Protein AF-A0A8T5KZD8-F1 (afdb_monomer_lite)

Secondary structure (DSSP, 8-state):
-----PPPHHHHHHHHHHHHHHHH-TT--HHHHHHHTT--HHHHHHHHHHHHHHHHHHHHHHHHSSS-PPPHHHHHHHHHHHHTT--HHHHHHHTTS-HHHHHHHHHHHTTHHHHHHHHHHHHHHHHHHH-SS-HHHHHHHHHHHHHS---HHHHHHHTTS-HHHHHHHHHHHHHHHHHHHHHHHHHHT---HHHHHHHHHHHHHS---HHHHHHHHT--HHHHHHHHHHHHHHHHHHHHHHTT-STTHHHHHHHHHHHHHHHHHHTT---EE-TTS--BTT-S---SEEETTEEEEEESSPBPSS-BTTB--HHHHHHHHTTPBBTTS-B--EEEEEESS-B-HHHHHHHHHTTEEEE-HHHHHHHHHHTT-HHHHHHHHT-

Structure (mmCIF, N/CA/C/O backbone):
data_AF-A0A8T5KZD8-F1
#
_entry.id   AF-A0A8T5KZD8-F1
#
loop_
_atom_site.group_PDB
_atom_site.id
_atom_site.type_symbol
_atom_site.label_atom_id
_atom_site.label_alt_id
_atom_site.label_comp_id
_atom_site.label_asym_id
_atom_site.label_entity_id
_atom_site.label_seq_id
_atom_site.pdbx_PDB_ins_code
_atom_site.Cartn_x
_atom_site.Cartn_y
_atom_site.Cartn_z
_atom_site.occupancy
_atom_site.B_iso_or_equiv
_atom_site.auth_seq_id
_atom_site.auth_comp_id
_atom_site.auth_asym_id
_atom_site.auth_atom_id
_atom_site.pdbx_PDB_model_num
ATOM 1 N N . MET A 1 1 ? 15.434 33.427 -46.237 1.00 36.12 1 MET A N 1
ATOM 2 C CA . MET A 1 1 ? 16.753 32.870 -46.612 1.00 36.12 1 MET A CA 1
ATOM 3 C C . MET A 1 1 ? 17.610 32.789 -45.355 1.00 36.12 1 MET A C 1
ATOM 5 O O . MET A 1 1 ? 17.972 33.826 -44.823 1.00 36.12 1 MET A O 1
ATOM 9 N N . SER A 1 2 ? 17.847 31.596 -44.799 1.00 35.78 2 SER A N 1
ATOM 10 C CA . SER A 1 2 ? 18.660 31.455 -43.579 1.00 35.78 2 SER A CA 1
ATOM 11 C C . SER A 1 2 ? 20.148 31.521 -43.917 1.00 35.78 2 SER A C 1
ATOM 13 O O . SER A 1 2 ? 20.647 30.654 -44.637 1.00 35.78 2 SER A O 1
ATOM 15 N N . ASN A 1 3 ? 20.844 32.517 -43.364 1.00 39.44 3 ASN A N 1
ATOM 16 C CA . ASN A 1 3 ? 22.303 32.617 -43.363 1.00 39.44 3 ASN A CA 1
ATOM 17 C C . ASN A 1 3 ? 22.905 31.317 -42.815 1.00 39.44 3 ASN A C 1
ATOM 19 O O . ASN A 1 3 ? 22.836 31.040 -41.616 1.00 39.44 3 ASN A O 1
ATOM 23 N N . LYS A 1 4 ? 23.479 30.488 -43.694 1.00 48.91 4 LYS A N 1
ATOM 24 C CA . LYS A 1 4 ? 24.321 29.372 -43.260 1.00 48.91 4 LYS A CA 1
ATOM 25 C C . LYS A 1 4 ? 25.581 29.987 -42.644 1.00 48.91 4 LYS A C 1
ATOM 27 O O . LYS A 1 4 ? 26.215 30.795 -43.320 1.00 48.91 4 LYS A O 1
ATOM 32 N N . PRO A 1 5 ? 25.963 29.631 -41.408 1.00 54.22 5 PRO A N 1
ATOM 33 C CA . PRO A 1 5 ? 27.208 30.119 -40.835 1.00 54.22 5 PRO A CA 1
ATOM 34 C C . PRO A 1 5 ? 28.367 29.619 -41.703 1.00 54.22 5 PRO A C 1
ATOM 36 O O . PRO A 1 5 ? 28.624 28.414 -41.786 1.00 54.22 5 PRO A O 1
ATOM 39 N N . HIS A 1 6 ? 29.024 30.543 -42.402 1.00 73.25 6 HIS A N 1
ATOM 40 C CA . HIS A 1 6 ? 30.267 30.269 -43.105 1.00 73.25 6 HIS A CA 1
ATOM 41 C C . HIS A 1 6 ? 31.380 30.176 -42.062 1.00 73.25 6 HIS A C 1
ATOM 43 O O . HIS A 1 6 ? 31.619 31.123 -41.318 1.00 73.25 6 HIS A O 1
ATOM 49 N N . LEU A 1 7 ? 32.026 29.012 -41.981 1.00 79.69 7 LEU A N 1
ATOM 50 C CA . LEU A 1 7 ? 33.227 28.856 -41.168 1.00 79.69 7 LEU A CA 1
ATOM 51 C C . LEU A 1 7 ? 34.368 29.662 -41.791 1.00 79.69 7 LEU A C 1
ATOM 53 O O . LEU A 1 7 ? 34.512 29.687 -43.015 1.00 79.69 7 LEU A O 1
ATOM 57 N N . THR A 1 8 ? 35.192 30.280 -40.950 1.00 85.56 8 THR A N 1
ATOM 58 C CA . THR A 1 8 ? 36.427 30.933 -41.394 1.00 85.56 8 THR A CA 1
ATOM 59 C C . THR A 1 8 ? 37.439 29.891 -41.872 1.00 85.56 8 THR A C 1
ATOM 61 O O . THR A 1 8 ? 37.389 28.723 -41.477 1.00 85.56 8 THR A O 1
ATOM 64 N N . GLN A 1 9 ? 38.408 30.304 -42.693 1.00 83.62 9 GLN A N 1
ATOM 65 C CA . GLN A 1 9 ? 39.457 29.400 -43.176 1.00 83.62 9 GLN A CA 1
ATOM 66 C C . GLN A 1 9 ? 40.239 28.746 -42.020 1.00 83.62 9 GLN A C 1
ATOM 68 O O . GLN A 1 9 ? 40.530 27.552 -42.069 1.00 83.62 9 GLN A O 1
ATOM 73 N N . ASN A 1 10 ? 40.479 29.485 -40.932 1.00 85.38 10 ASN A N 1
ATOM 74 C CA . ASN A 1 10 ? 41.092 28.946 -39.715 1.00 85.38 10 ASN A CA 1
ATOM 75 C C . ASN A 1 10 ? 40.233 27.864 -39.048 1.00 85.38 10 ASN A C 1
ATOM 77 O O . ASN A 1 10 ? 40.762 26.857 -38.585 1.00 85.38 10 ASN A O 1
ATOM 81 N N . GLN A 1 11 ? 38.909 28.029 -39.019 1.00 85.75 11 GLN A N 1
ATOM 82 C CA . GLN A 1 11 ? 38.009 27.001 -38.491 1.00 85.75 11 GLN A CA 1
ATOM 83 C C . GLN A 1 11 ? 37.991 25.752 -39.379 1.00 85.75 11 GLN A C 1
ATOM 85 O O . GLN A 1 11 ? 37.952 24.642 -38.859 1.00 85.75 11 GLN A O 1
ATOM 90 N N . ILE A 1 12 ? 38.066 25.911 -40.704 1.00 86.25 12 ILE A N 1
ATOM 91 C CA . ILE A 1 12 ? 38.149 24.783 -41.643 1.00 86.2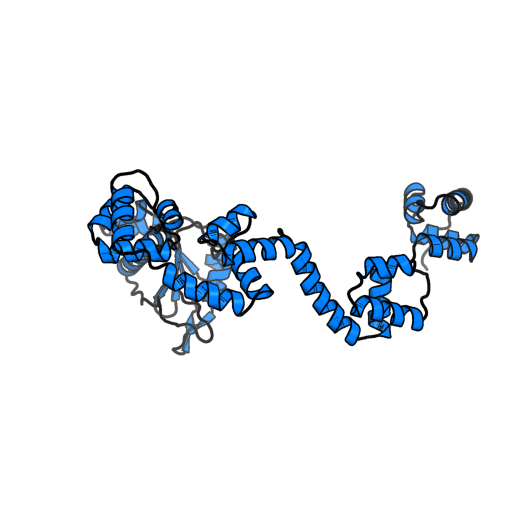5 12 ILE A CA 1
ATOM 92 C C . ILE A 1 12 ? 39.463 24.012 -41.457 1.00 86.25 12 ILE A C 1
ATOM 94 O O . ILE A 1 12 ? 39.442 22.782 -41.453 1.00 86.25 12 ILE A O 1
ATOM 98 N N . ASN A 1 13 ? 40.587 24.706 -41.264 1.00 88.19 13 ASN A N 1
ATOM 99 C CA . ASN A 1 13 ? 41.879 24.064 -41.008 1.00 88.19 13 ASN A CA 1
ATOM 100 C C . ASN A 1 13 ? 41.859 23.274 -39.691 1.00 88.19 13 ASN A C 1
ATOM 102 O O . ASN A 1 13 ? 42.205 22.095 -39.694 1.00 88.19 13 ASN A O 1
ATOM 106 N N . LYS A 1 14 ? 41.307 23.854 -38.617 1.00 88.56 14 LYS A N 1
ATOM 107 C CA . LYS A 1 14 ? 41.099 23.136 -37.349 1.00 88.56 14 LYS A CA 1
ATOM 108 C C . LYS A 1 14 ? 40.202 21.907 -37.505 1.00 88.56 14 LYS A C 1
ATOM 110 O O . LYS A 1 14 ? 40.504 20.862 -36.951 1.00 88.56 14 LYS A O 1
ATOM 115 N N . ILE A 1 15 ? 39.133 21.983 -38.306 1.00 88.75 15 ILE A N 1
ATOM 116 C CA . ILE A 1 15 ? 38.286 20.813 -38.603 1.00 88.75 15 ILE A CA 1
ATOM 117 C C . ILE A 1 15 ? 39.099 19.704 -39.281 1.00 88.75 15 ILE A C 1
ATOM 119 O O . ILE A 1 15 ? 38.877 18.528 -38.996 1.00 88.75 15 ILE A O 1
ATOM 123 N N . LYS A 1 16 ? 40.028 20.047 -40.181 1.00 91.50 16 LYS A N 1
ATOM 124 C CA . LYS A 1 16 ? 40.877 19.044 -40.835 1.00 91.50 16 LYS A CA 1
ATOM 125 C C . LYS A 1 16 ? 41.832 18.376 -39.847 1.00 91.50 16 LYS A C 1
ATOM 127 O O . LYS A 1 16 ? 41.942 17.155 -39.866 1.00 91.50 16 LYS A O 1
ATOM 132 N N . GLU A 1 17 ? 42.456 19.153 -38.967 1.00 91.62 17 GLU A N 1
ATOM 133 C CA . GLU A 1 17 ? 43.336 18.645 -37.905 1.00 91.62 17 GLU A CA 1
ATOM 134 C C . GLU A 1 17 ? 42.573 17.735 -36.934 1.00 91.62 17 GLU A C 1
ATOM 136 O O . GLU A 1 17 ? 42.966 16.590 -36.713 1.00 91.62 17 GLU A O 1
ATOM 141 N N . SER A 1 18 ? 41.407 18.176 -36.453 1.00 90.38 18 SER A N 1
ATOM 142 C CA . SER A 1 18 ? 40.562 17.370 -35.568 1.00 90.38 18 SER A CA 1
ATOM 143 C C . SER A 1 18 ? 40.040 16.094 -36.235 1.00 90.38 18 SER A C 1
ATOM 145 O O . SER A 1 18 ? 39.731 15.127 -35.541 1.00 90.38 18 SER A O 1
ATOM 147 N N . PHE A 1 19 ? 39.926 16.045 -37.569 1.00 91.44 19 PHE A N 1
ATOM 148 C CA . PHE A 1 19 ? 39.575 14.806 -38.266 1.00 91.44 19 PHE A CA 1
ATOM 149 C C . PHE A 1 19 ? 40.709 13.773 -38.236 1.00 91.44 19 PHE A C 1
ATOM 151 O O . PHE A 1 19 ? 40.425 12.581 -38.132 1.00 91.44 19 PHE A O 1
ATOM 158 N N . LEU A 1 20 ? 41.974 14.200 -38.294 1.00 89.38 20 LEU A N 1
ATOM 159 C CA . LEU A 1 20 ? 43.119 13.290 -38.164 1.00 89.38 20 LEU A CA 1
ATOM 160 C C . LEU A 1 20 ? 43.145 12.665 -36.766 1.00 89.38 20 LEU A C 1
ATOM 162 O O . LEU A 1 20 ? 43.197 11.446 -36.627 1.00 89.38 20 LEU A O 1
ATOM 166 N N . GLU A 1 21 ? 42.946 13.480 -35.733 1.00 87.25 21 GLU A N 1
ATOM 167 C CA . GLU A 1 21 ? 42.830 12.979 -34.363 1.00 87.25 21 GLU A CA 1
ATOM 168 C C . GLU A 1 21 ? 41.602 12.069 -34.189 1.00 87.25 21 GLU A C 1
ATOM 170 O O . GLU A 1 21 ? 41.676 10.983 -33.606 1.00 87.25 21 GLU A O 1
ATOM 175 N N . TYR A 1 22 ? 40.463 12.454 -34.775 1.00 86.12 22 TYR A N 1
ATOM 176 C CA . TYR A 1 22 ? 39.271 11.614 -34.834 1.00 86.12 22 TYR A CA 1
ATOM 177 C C . TYR A 1 22 ? 39.526 10.291 -35.554 1.00 86.12 22 TYR A C 1
ATOM 179 O O . TYR A 1 22 ? 38.903 9.290 -35.217 1.00 86.12 22 TYR A O 1
ATOM 187 N N . LYS A 1 23 ? 40.382 10.242 -36.567 1.00 87.12 23 LYS A N 1
ATOM 188 C CA . LYS A 1 23 ? 40.661 9.014 -37.312 1.00 87.12 23 LYS A CA 1
ATOM 189 C C . LYS A 1 23 ? 41.457 8.023 -36.463 1.00 87.12 23 LYS A C 1
ATOM 191 O O . LYS A 1 23 ? 41.090 6.845 -36.428 1.00 87.12 23 LYS A O 1
ATOM 196 N N . ASP A 1 24 ? 42.439 8.511 -35.713 1.00 82.44 24 ASP A N 1
ATOM 197 C CA . ASP A 1 24 ? 43.404 7.666 -35.003 1.00 82.44 24 ASP A CA 1
ATOM 198 C C . ASP A 1 24 ? 42.987 7.342 -33.557 1.00 82.44 24 ASP A C 1
ATOM 200 O O . ASP A 1 24 ? 43.280 6.264 -33.035 1.00 82.44 24 ASP A O 1
ATOM 204 N N . ASN A 1 25 ? 42.203 8.208 -32.909 1.00 81.06 25 ASN A N 1
ATOM 205 C CA . ASN A 1 25 ? 41.774 8.005 -31.526 1.00 81.06 25 ASN A CA 1
ATOM 206 C C . ASN A 1 25 ? 40.413 7.305 -31.442 1.00 81.06 25 ASN A C 1
ATOM 208 O O . ASN A 1 25 ? 39.376 7.953 -31.533 1.00 81.06 25 ASN A O 1
ATOM 212 N N . THR A 1 26 ? 40.371 5.993 -31.192 1.00 67.88 26 THR A N 1
ATOM 213 C CA . THR A 1 26 ? 39.118 5.199 -31.138 1.00 67.88 26 THR A CA 1
ATOM 214 C C . THR A 1 26 ? 38.031 5.715 -30.185 1.00 67.88 26 THR A C 1
ATOM 216 O O . THR A 1 26 ? 36.856 5.428 -30.423 1.00 67.88 26 THR A O 1
ATOM 219 N N . LYS A 1 27 ? 38.387 6.485 -29.149 1.00 73.19 27 LYS A N 1
ATOM 220 C CA . LYS A 1 27 ? 37.445 7.015 -28.152 1.00 73.19 27 LYS A CA 1
ATOM 221 C C . LYS A 1 27 ? 36.907 8.398 -28.507 1.00 73.19 27 LYS A C 1
ATOM 223 O O . LYS A 1 27 ? 35.798 8.712 -28.091 1.00 73.19 27 LYS A O 1
ATOM 228 N N . LEU A 1 28 ? 37.645 9.175 -29.301 1.00 79.50 28 LEU A N 1
ATOM 229 C CA . LEU A 1 28 ? 37.268 10.539 -29.654 1.00 79.50 28 LEU A CA 1
ATOM 230 C C . LEU A 1 28 ? 36.047 10.560 -30.580 1.00 79.50 28 LEU A C 1
ATOM 232 O O . LEU A 1 28 ? 35.987 9.860 -31.605 1.00 79.50 28 LEU A O 1
ATOM 236 N N . THR A 1 29 ? 35.066 11.378 -30.208 1.00 82.44 29 THR A N 1
ATOM 237 C CA . THR A 1 29 ? 33.782 11.526 -30.887 1.00 82.44 29 THR A CA 1
ATOM 238 C C . THR A 1 29 ? 33.643 12.881 -31.580 1.00 82.44 29 THR A C 1
ATOM 240 O O . THR A 1 29 ? 34.182 13.888 -31.136 1.00 82.44 29 THR A O 1
ATOM 243 N N . ALA A 1 30 ? 32.829 12.946 -32.642 1.00 81.12 30 ALA A N 1
ATOM 244 C CA . ALA A 1 30 ? 32.511 14.219 -33.303 1.00 81.12 30 ALA A CA 1
ATOM 245 C C . ALA A 1 30 ? 31.812 15.222 -32.358 1.00 81.12 30 ALA A C 1
ATOM 247 O O . ALA A 1 30 ? 31.868 16.427 -32.580 1.00 81.12 30 ALA A O 1
ATOM 248 N N . CYS A 1 31 ? 31.180 14.730 -31.285 1.00 82.06 31 CYS A N 1
ATOM 249 C CA . CYS A 1 31 ? 30.552 15.555 -30.256 1.00 82.06 31 CYS A CA 1
ATOM 250 C C . CYS A 1 31 ? 31.587 16.221 -29.338 1.00 82.06 31 CYS A C 1
ATOM 252 O O . CYS A 1 31 ? 31.420 17.384 -28.989 1.00 82.06 31 CYS A O 1
ATOM 254 N N . GLU A 1 32 ? 32.644 15.503 -28.956 1.00 84.12 32 GLU A N 1
ATOM 255 C CA . GLU A 1 32 ? 33.746 16.054 -28.154 1.00 84.12 32 GLU A CA 1
ATOM 256 C C . GLU A 1 32 ? 34.513 17.107 -28.949 1.00 84.12 32 GLU A C 1
ATOM 258 O O . GLU A 1 32 ? 34.654 18.230 -28.477 1.00 84.12 32 GLU A O 1
ATOM 263 N N . ILE A 1 33 ? 34.829 16.806 -30.210 1.00 86.31 33 ILE A N 1
ATOM 264 C CA . ILE A 1 33 ? 35.448 17.764 -31.135 1.00 86.31 33 ILE A CA 1
ATOM 265 C C . ILE A 1 33 ? 34.562 19.002 -31.309 1.00 86.31 33 ILE A C 1
ATOM 267 O O . ILE A 1 33 ? 35.031 20.133 -31.266 1.00 86.31 33 ILE A O 1
ATOM 271 N N . ALA A 1 34 ? 33.246 18.819 -31.455 1.00 86.56 34 ALA A N 1
ATOM 272 C CA . ALA A 1 34 ? 32.326 19.946 -31.548 1.00 86.56 34 ALA A CA 1
ATOM 273 C C . ALA A 1 34 ? 32.349 20.830 -30.291 1.00 86.56 34 ALA A C 1
ATOM 275 O O . ALA A 1 34 ? 32.346 22.052 -30.423 1.00 86.56 34 ALA A O 1
ATOM 276 N N . LYS A 1 35 ? 32.431 20.241 -29.091 1.00 87.12 35 LYS A N 1
ATOM 277 C CA . LYS A 1 35 ? 32.539 20.997 -27.834 1.00 87.12 35 LYS A CA 1
ATOM 278 C C . LYS A 1 35 ? 33.843 21.784 -27.745 1.00 87.12 35 LYS A C 1
ATOM 280 O O . LYS A 1 35 ? 33.790 22.963 -27.418 1.00 87.12 35 LYS A O 1
ATOM 285 N N . GLU A 1 36 ? 34.974 21.161 -28.066 1.00 87.00 36 GLU A N 1
ATOM 286 C CA . GLU A 1 36 ? 36.290 21.817 -28.058 1.00 87.00 36 GLU A CA 1
ATOM 287 C C . GLU A 1 36 ? 36.352 22.992 -29.036 1.00 87.00 36 GLU A C 1
ATOM 289 O O . GLU A 1 36 ? 36.950 24.026 -28.754 1.00 87.00 36 GLU A O 1
ATOM 294 N N . MET A 1 37 ? 35.664 22.867 -30.169 1.00 83.31 37 MET A N 1
ATOM 295 C CA . MET A 1 37 ? 35.612 23.907 -31.192 1.00 83.31 37 MET A CA 1
ATOM 296 C C . MET A 1 37 ? 34.519 24.962 -30.961 1.00 83.31 37 MET A C 1
ATOM 298 O O . MET A 1 37 ? 34.401 25.888 -31.765 1.00 83.31 37 MET A O 1
ATOM 302 N N . GLY A 1 38 ? 33.689 24.828 -29.920 1.00 85.69 38 GLY A N 1
ATOM 303 C CA . GLY A 1 38 ? 32.532 25.705 -29.699 1.00 85.69 38 GLY A CA 1
ATOM 304 C C . GLY A 1 38 ? 31.468 25.612 -30.805 1.00 85.69 38 GLY A C 1
ATOM 305 O O . GLY A 1 38 ? 30.735 26.567 -31.057 1.00 85.69 38 GLY A O 1
ATOM 306 N N . LEU A 1 39 ? 31.390 24.474 -31.499 1.00 86.44 39 LEU A N 1
ATOM 307 C CA . LEU A 1 39 ? 30.455 24.204 -32.589 1.00 86.44 39 LEU A CA 1
ATOM 308 C C . LEU A 1 39 ? 29.389 23.190 -32.159 1.00 86.44 39 LEU A C 1
ATOM 310 O O . LEU A 1 39 ? 29.519 22.465 -31.176 1.00 86.44 39 LEU A O 1
ATOM 314 N N . ASN A 1 40 ? 28.309 23.085 -32.936 1.00 85.25 40 ASN A N 1
ATOM 315 C CA . ASN A 1 40 ? 27.357 21.993 -32.753 1.00 85.25 40 ASN A CA 1
ATOM 316 C C . ASN A 1 40 ? 27.831 20.717 -33.486 1.00 85.25 40 ASN A C 1
ATOM 318 O O . ASN A 1 40 ? 28.467 20.777 -34.542 1.00 85.25 40 ASN A O 1
ATOM 322 N N . ASN A 1 41 ? 27.474 19.547 -32.945 1.00 81.44 41 ASN A N 1
ATOM 323 C CA . ASN A 1 41 ? 27.866 18.240 -33.493 1.00 81.44 41 ASN A CA 1
ATOM 324 C C . ASN A 1 41 ? 27.416 18.039 -34.956 1.00 81.44 41 ASN A C 1
ATOM 326 O O . ASN A 1 41 ? 28.115 17.408 -35.749 1.00 81.44 41 ASN A O 1
ATOM 330 N N . SER A 1 42 ? 26.262 18.600 -35.343 1.00 83.38 42 SER A N 1
ATOM 331 C CA . SER A 1 42 ? 25.781 18.512 -36.727 1.00 83.38 42 SER A CA 1
ATOM 332 C C . SER A 1 42 ? 26.679 19.278 -37.698 1.00 83.38 42 SER A C 1
ATOM 334 O O . SER A 1 42 ? 26.872 18.807 -38.816 1.00 83.38 42 SER A O 1
ATOM 336 N N . THR A 1 43 ? 27.224 20.425 -37.296 1.00 84.62 43 THR A N 1
ATOM 337 C CA . THR A 1 43 ? 28.123 21.251 -38.104 1.00 84.62 43 THR A CA 1
ATOM 338 C C . THR A 1 43 ? 29.439 20.521 -38.328 1.00 84.62 43 THR A C 1
ATOM 340 O O . THR A 1 43 ? 29.839 20.367 -39.478 1.00 84.62 43 THR A O 1
ATOM 343 N N . VAL A 1 44 ? 30.058 19.987 -37.270 1.00 86.94 44 VAL A N 1
ATOM 344 C CA . VAL A 1 44 ? 31.296 19.195 -37.391 1.00 86.94 44 VAL A CA 1
ATOM 345 C C . VAL A 1 44 ? 31.070 17.958 -38.257 1.00 86.94 44 VAL A C 1
ATOM 347 O O . VAL A 1 44 ? 31.805 17.744 -39.213 1.00 86.94 44 VAL A O 1
ATOM 350 N N . SER A 1 45 ? 29.994 17.202 -38.018 1.00 85.56 45 SER A N 1
ATOM 351 C CA . SER A 1 45 ? 29.676 16.006 -38.814 1.00 85.56 45 SER A CA 1
ATOM 352 C C . SER A 1 45 ? 29.427 16.331 -40.294 1.00 85.56 45 SER A C 1
ATOM 354 O O . SER A 1 45 ? 29.879 15.599 -41.170 1.00 85.56 45 SER A O 1
ATOM 356 N N . LYS A 1 46 ? 28.746 17.447 -40.601 1.00 87.75 46 LYS A N 1
ATOM 357 C CA . LYS A 1 46 ? 28.536 17.911 -41.985 1.00 87.75 46 LYS A CA 1
ATOM 358 C C . LYS A 1 46 ? 29.846 18.290 -42.664 1.00 87.75 46 LYS A C 1
ATOM 360 O O . LYS A 1 46 ? 30.016 17.988 -43.839 1.00 87.75 46 LYS A O 1
ATOM 365 N N . TRP A 1 47 ? 30.756 18.946 -41.950 1.00 89.94 47 TRP A N 1
ATOM 366 C CA . TRP A 1 47 ? 32.053 19.323 -42.503 1.00 89.94 47 TRP A CA 1
ATOM 367 C C . TRP A 1 47 ? 33.002 18.133 -42.636 1.00 89.94 47 TRP A C 1
ATOM 369 O O . TRP A 1 47 ? 33.670 18.033 -43.658 1.00 89.94 47 TRP A O 1
ATOM 379 N N . PHE A 1 48 ? 32.990 17.186 -41.698 1.00 91.12 48 PHE A N 1
ATOM 380 C CA . PHE A 1 48 ? 33.697 15.914 -41.850 1.00 91.12 48 PHE A CA 1
ATOM 381 C C . PHE A 1 48 ? 33.184 15.140 -43.066 1.00 91.12 48 PHE A C 1
ATOM 383 O O . PHE A 1 48 ? 33.977 14.701 -43.892 1.00 91.12 48 PHE A O 1
ATOM 390 N N . GLN A 1 49 ? 31.863 15.062 -43.244 1.00 89.00 49 GLN A N 1
ATOM 391 C CA . GLN A 1 49 ? 31.269 14.457 -44.435 1.00 89.00 49 GLN A CA 1
ATOM 392 C C . GLN A 1 49 ? 31.648 15.210 -45.717 1.00 89.00 49 GLN A C 1
ATOM 394 O O . GLN A 1 49 ? 31.952 14.583 -46.724 1.00 89.00 49 GLN A O 1
ATOM 399 N N . LYS A 1 50 ? 31.636 16.547 -45.697 1.00 89.38 50 LYS A N 1
ATOM 400 C CA . LYS A 1 50 ? 31.951 17.375 -46.869 1.00 89.38 50 LYS A CA 1
ATOM 401 C C . LYS A 1 50 ? 33.423 17.279 -47.281 1.00 89.38 50 LYS A C 1
ATOM 403 O O . LYS A 1 50 ? 33.707 17.313 -48.470 1.00 89.38 50 LYS A O 1
ATOM 408 N N . LEU A 1 51 ? 34.339 17.213 -46.316 1.00 89.38 51 LEU A N 1
ATOM 409 C CA . LEU A 1 51 ? 35.785 17.240 -46.560 1.00 89.38 51 LEU A CA 1
ATOM 410 C C . LEU A 1 51 ? 36.388 15.844 -46.751 1.00 89.38 51 LEU A C 1
ATOM 412 O O . LEU A 1 51 ? 37.331 15.707 -47.518 1.00 89.38 51 LEU A O 1
ATOM 416 N N . PHE A 1 52 ? 35.851 14.827 -46.069 1.00 89.69 52 PHE A N 1
ATOM 417 C CA . PHE A 1 52 ? 36.442 13.483 -46.000 1.00 89.69 52 PHE A CA 1
ATOM 418 C C . PHE A 1 52 ? 35.486 12.357 -46.431 1.00 89.69 52 PHE A C 1
ATOM 420 O O . PHE A 1 52 ? 35.884 11.195 -46.477 1.00 89.69 52 PHE A O 1
ATOM 427 N N . GLY A 1 53 ? 34.224 12.675 -46.745 1.00 89.25 53 GLY A N 1
ATOM 428 C CA . GLY A 1 53 ? 33.286 11.800 -47.457 1.00 89.25 53 GLY A CA 1
ATOM 429 C C . GLY A 1 53 ? 33.195 10.362 -46.940 1.00 89.25 53 GLY A C 1
ATOM 430 O O . GLY A 1 53 ? 32.759 10.093 -45.812 1.00 89.25 53 GLY A O 1
ATOM 431 N N . GLU A 1 54 ? 33.572 9.421 -47.807 1.00 82.81 54 GLU A N 1
ATOM 432 C CA . GLU A 1 54 ? 33.524 7.982 -47.537 1.00 82.81 54 GLU A CA 1
ATOM 433 C C . GLU A 1 54 ? 34.440 7.559 -46.387 1.00 82.81 54 GLU A C 1
ATOM 435 O O . GLU A 1 54 ? 34.083 6.668 -45.613 1.00 82.81 54 GLU A O 1
ATOM 440 N N . GLU A 1 55 ? 35.588 8.215 -46.213 1.00 87.75 55 GLU A N 1
ATOM 441 C CA . GLU A 1 55 ? 36.528 7.877 -45.149 1.00 87.75 55 GLU A CA 1
ATOM 442 C C . GLU A 1 55 ? 35.925 8.172 -43.770 1.00 87.75 55 GLU A C 1
ATOM 444 O O . GLU A 1 55 ? 35.914 7.300 -42.893 1.00 87.75 55 GLU A O 1
ATOM 449 N N . TYR A 1 56 ? 35.324 9.355 -43.601 1.00 86.56 56 TYR A N 1
ATOM 450 C CA . TYR A 1 56 ? 34.571 9.692 -42.391 1.00 86.56 56 TYR A CA 1
ATOM 451 C C . TYR A 1 56 ? 33.390 8.741 -42.175 1.00 86.56 56 TYR A C 1
ATOM 453 O O . T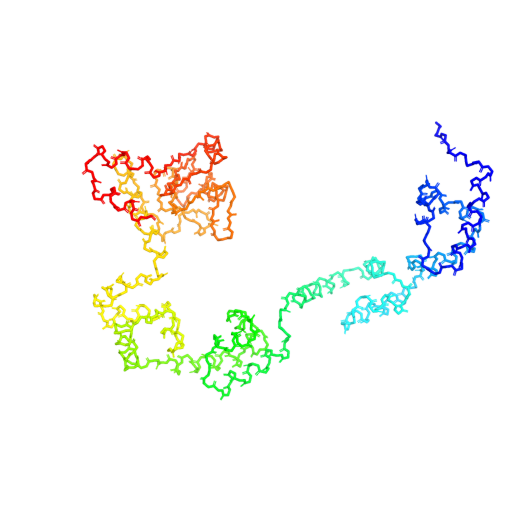YR A 1 56 ? 33.149 8.285 -41.054 1.00 86.56 56 TYR A O 1
ATOM 461 N N . SER A 1 57 ? 32.673 8.386 -43.242 1.00 77.62 57 SER A N 1
ATOM 462 C CA . SER A 1 57 ? 31.549 7.447 -43.168 1.00 77.62 57 SER A CA 1
ATOM 463 C C . SER A 1 57 ? 32.011 6.080 -42.648 1.00 77.62 57 SER A C 1
ATOM 465 O O . SER A 1 57 ? 31.444 5.547 -41.696 1.00 77.62 57 SER A O 1
ATOM 467 N N . ARG A 1 58 ? 33.111 5.544 -43.185 1.00 79.75 58 ARG A N 1
ATOM 468 C CA . ARG A 1 58 ? 33.693 4.262 -42.767 1.00 79.75 58 ARG A CA 1
ATOM 469 C C . ARG A 1 58 ? 34.162 4.282 -41.310 1.00 79.75 58 ARG A C 1
ATOM 471 O O . ARG A 1 58 ? 33.857 3.359 -40.552 1.00 79.75 58 ARG A O 1
ATOM 478 N N . ILE A 1 59 ? 34.872 5.334 -40.898 1.00 80.56 59 ILE A N 1
ATOM 479 C CA . ILE A 1 59 ? 35.392 5.478 -39.529 1.00 80.56 59 ILE A CA 1
ATOM 480 C C . ILE A 1 59 ? 34.246 5.685 -38.534 1.00 80.56 59 ILE A C 1
ATOM 482 O O . ILE A 1 59 ? 34.212 5.038 -37.488 1.00 80.56 59 ILE A O 1
ATOM 486 N N . SER A 1 60 ? 33.263 6.523 -38.863 1.00 74.62 60 SER A N 1
ATOM 487 C CA . SER A 1 60 ? 32.101 6.761 -38.004 1.00 74.62 60 SER A CA 1
ATOM 488 C C . SER A 1 60 ? 31.228 5.511 -37.851 1.00 74.62 60 SER A C 1
ATOM 490 O O . SER A 1 60 ? 30.760 5.229 -36.748 1.00 74.62 60 SER A O 1
ATOM 492 N N . ILE A 1 61 ? 31.078 4.694 -38.902 1.00 67.50 61 ILE A N 1
ATOM 493 C CA . ILE A 1 61 ? 30.432 3.375 -38.821 1.00 67.50 61 ILE A CA 1
ATOM 494 C C . ILE A 1 61 ? 31.200 2.461 -37.859 1.00 67.50 61 ILE A C 1
ATOM 496 O O . ILE A 1 61 ? 30.583 1.888 -36.956 1.00 67.50 61 ILE A O 1
ATOM 500 N N . LYS A 1 62 ? 32.530 2.370 -38.013 1.00 69.69 62 LYS A N 1
ATOM 501 C CA . LYS A 1 62 ? 33.410 1.559 -37.153 1.00 69.69 62 LYS A CA 1
ATOM 502 C C . LYS A 1 62 ? 33.340 1.994 -35.686 1.00 69.69 62 LYS A C 1
ATOM 504 O O . LYS A 1 62 ? 33.346 1.146 -34.801 1.00 69.69 62 LYS A O 1
ATOM 509 N N . LYS A 1 63 ? 33.241 3.299 -35.428 1.00 72.62 63 LYS A N 1
ATOM 510 C CA . LYS A 1 63 ? 33.240 3.867 -34.075 1.00 72.62 63 LYS A CA 1
ATOM 511 C C . LYS A 1 63 ? 31.877 3.887 -33.387 1.00 72.62 63 LYS A C 1
ATOM 513 O O . LYS A 1 63 ? 31.811 3.726 -32.173 1.00 72.62 63 LYS A O 1
ATOM 518 N N . PHE A 1 64 ? 30.781 4.096 -34.120 1.00 62.97 64 PHE A N 1
ATOM 519 C CA . PHE A 1 64 ? 29.481 4.389 -33.500 1.00 62.97 64 PHE A CA 1
ATOM 520 C C . PHE A 1 64 ? 28.423 3.297 -33.657 1.00 62.97 64 PHE A C 1
ATOM 522 O O . PHE A 1 64 ? 27.411 3.374 -32.956 1.00 62.97 64 PHE A O 1
ATOM 529 N N . GLY A 1 65 ? 28.612 2.288 -34.520 1.00 57.31 65 GLY A N 1
ATOM 530 C CA . GLY A 1 65 ? 27.758 1.087 -34.626 1.00 57.31 65 GLY A CA 1
ATOM 531 C C . GLY A 1 65 ? 26.278 1.317 -34.997 1.00 57.31 65 GLY A C 1
ATOM 532 O O . GLY A 1 65 ? 25.553 0.367 -35.284 1.00 57.31 65 GLY A O 1
ATOM 533 N N . TRP A 1 66 ? 25.790 2.562 -35.016 1.00 54.16 66 TRP A N 1
ATOM 534 C CA . TRP A 1 66 ? 24.420 2.924 -35.400 1.00 54.16 66 TRP A CA 1
ATOM 535 C C . TRP A 1 66 ? 24.191 2.814 -36.910 1.00 54.16 66 TRP A C 1
ATOM 537 O O . TRP A 1 66 ? 23.100 2.426 -37.329 1.00 54.16 66 TRP A O 1
ATOM 547 N N . ASN A 1 67 ? 25.232 3.088 -37.703 1.00 55.97 67 ASN A N 1
ATOM 548 C CA . ASN A 1 67 ? 25.166 3.175 -39.164 1.00 55.97 67 ASN A CA 1
ATOM 549 C C . ASN A 1 67 ? 25.543 1.870 -39.884 1.00 55.97 67 ASN A C 1
ATOM 551 O O . ASN A 1 67 ? 25.405 1.796 -41.100 1.00 55.97 67 ASN A O 1
ATOM 555 N N . ARG A 1 68 ? 25.979 0.817 -39.171 1.00 67.50 68 ARG A N 1
ATOM 556 C CA . ARG A 1 68 ? 26.184 -0.498 -39.799 1.00 67.50 68 ARG A CA 1
ATOM 557 C C . ARG A 1 68 ? 24.834 -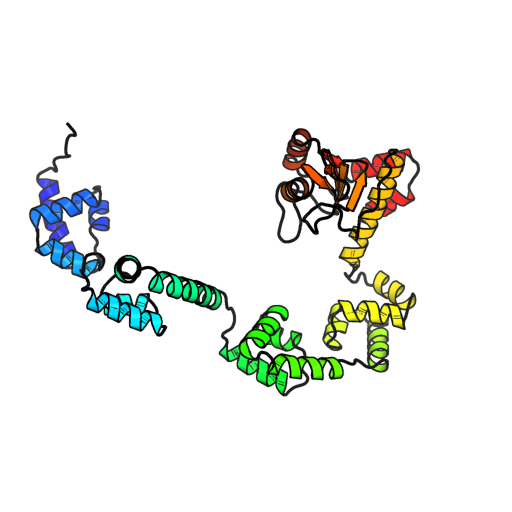1.023 -40.267 1.00 67.50 68 ARG A C 1
ATOM 559 O O . ARG A 1 68 ? 23.965 -1.278 -39.432 1.00 67.50 68 ARG A O 1
ATOM 566 N N . ILE A 1 69 ? 24.652 -1.187 -41.569 1.00 75.69 69 ILE A N 1
ATOM 567 C CA . ILE A 1 69 ? 23.457 -1.806 -42.146 1.00 75.69 69 ILE A CA 1
ATOM 568 C C . ILE A 1 69 ? 23.534 -3.309 -41.852 1.00 75.69 69 ILE A C 1
ATOM 570 O O . ILE A 1 69 ? 24.560 -3.939 -42.095 1.00 75.69 69 ILE A O 1
ATOM 574 N N . LEU A 1 70 ? 22.479 -3.862 -41.250 1.00 82.06 70 LEU A N 1
ATOM 575 C CA . LEU A 1 70 ? 22.343 -5.308 -41.071 1.00 82.06 70 LEU A CA 1
ATOM 576 C C . LEU A 1 70 ? 21.438 -5.841 -42.171 1.00 82.06 70 LEU A C 1
ATOM 578 O O . LEU A 1 70 ? 20.423 -5.213 -42.472 1.00 82.06 70 LEU A O 1
ATOM 582 N N . THR A 1 71 ? 21.784 -6.999 -42.721 1.00 90.19 71 THR A N 1
ATOM 583 C CA . THR A 1 71 ? 20.903 -7.708 -43.649 1.00 90.19 71 THR A CA 1
ATOM 584 C C . THR A 1 71 ? 19.721 -8.318 -42.899 1.00 90.19 71 THR A C 1
ATOM 586 O O . THR A 1 71 ? 19.799 -8.604 -41.698 1.00 90.19 71 THR A O 1
ATOM 589 N N . ASP A 1 72 ? 18.629 -8.585 -43.611 1.00 91.75 72 ASP A N 1
ATOM 590 C CA . ASP A 1 72 ? 17.448 -9.226 -43.027 1.00 91.75 72 ASP A CA 1
ATOM 591 C C . ASP A 1 72 ? 17.778 -10.583 -42.394 1.00 91.75 72 ASP A C 1
ATOM 593 O O . ASP A 1 72 ? 17.270 -10.911 -41.321 1.00 91.75 72 ASP A O 1
ATOM 597 N N . ASN A 1 73 ? 18.700 -11.342 -42.993 1.00 94.38 73 ASN A N 1
ATOM 598 C CA . ASN A 1 73 ? 19.172 -12.615 -42.446 1.00 94.38 73 ASN A CA 1
ATOM 599 C C . ASN A 1 73 ? 19.910 -12.436 -41.114 1.00 94.38 73 ASN A C 1
ATOM 601 O O . ASN A 1 73 ? 19.687 -13.208 -40.184 1.00 94.38 73 ASN A O 1
ATOM 605 N N . GLN A 1 74 ? 20.728 -11.389 -40.975 1.00 93.31 74 GLN A N 1
ATOM 606 C CA . GLN A 1 74 ? 21.390 -11.072 -39.707 1.00 93.31 74 GLN A CA 1
ATOM 607 C C . GLN A 1 74 ? 20.381 -10.664 -38.629 1.00 93.31 74 GLN A C 1
ATOM 609 O O . GLN A 1 74 ? 20.522 -11.067 -37.476 1.00 93.31 74 GLN A O 1
ATOM 614 N N . ILE A 1 75 ? 19.339 -9.910 -38.992 1.00 93.94 75 ILE A N 1
ATOM 615 C CA . ILE A 1 75 ? 18.274 -9.513 -38.059 1.00 93.94 75 ILE A CA 1
ATOM 616 C C . ILE A 1 75 ? 17.437 -10.734 -37.639 1.00 93.94 75 ILE A C 1
ATOM 618 O O . ILE A 1 75 ? 17.136 -10.885 -36.454 1.00 93.94 75 ILE A O 1
ATOM 622 N N . LYS A 1 76 ? 17.109 -11.639 -38.570 1.00 95.12 76 LYS A N 1
ATOM 623 C CA . LYS A 1 76 ? 16.410 -12.905 -38.281 1.00 95.12 76 LYS A CA 1
ATOM 624 C C . LYS A 1 76 ? 17.248 -13.827 -37.393 1.00 95.12 76 LYS A C 1
ATOM 626 O O . LYS A 1 76 ? 16.735 -14.350 -36.407 1.00 95.12 76 LYS A O 1
ATOM 631 N N . TYR A 1 77 ? 18.542 -13.969 -37.676 1.00 95.38 77 TYR A N 1
ATOM 632 C CA . TYR A 1 77 ? 19.477 -14.720 -36.834 1.00 95.38 77 TYR A CA 1
ATOM 633 C C . TYR A 1 77 ? 19.549 -14.145 -35.414 1.00 95.38 77 TYR A C 1
ATOM 635 O O . TYR A 1 77 ? 19.408 -14.870 -34.427 1.00 95.38 77 TYR A O 1
ATOM 643 N N . ALA A 1 78 ? 19.694 -12.823 -35.309 1.00 94.75 78 ALA A N 1
ATOM 644 C CA . ALA A 1 78 ? 19.688 -12.117 -34.038 1.00 94.75 78 ALA A CA 1
ATOM 645 C C . ALA A 1 78 ? 18.388 -12.372 -33.261 1.00 94.75 78 ALA A C 1
ATOM 647 O O . ALA A 1 78 ? 18.413 -12.573 -32.047 1.00 94.75 78 ALA A O 1
ATOM 648 N N . PHE A 1 79 ? 17.249 -12.400 -33.957 1.00 96.00 79 PHE A N 1
ATOM 649 C CA . PHE A 1 79 ? 15.955 -12.661 -33.341 1.00 96.00 79 PHE A CA 1
ATOM 650 C C . PHE A 1 79 ? 15.849 -14.096 -32.817 1.00 96.00 79 PHE A C 1
ATOM 652 O O . PHE A 1 79 ? 15.373 -14.281 -31.701 1.00 96.00 79 PHE A O 1
ATOM 659 N N . GLN A 1 80 ? 16.359 -15.094 -33.544 1.00 95.75 80 GLN A N 1
ATOM 660 C CA . GLN A 1 80 ? 16.398 -16.480 -33.060 1.00 95.75 80 GLN A CA 1
ATOM 661 C C . GLN A 1 80 ? 17.256 -16.623 -31.799 1.00 95.75 80 GLN A C 1
ATOM 663 O O . GLN A 1 80 ? 16.832 -17.239 -30.822 1.00 95.75 80 GLN A O 1
ATOM 668 N N . LYS A 1 81 ? 18.432 -15.984 -31.759 1.00 94.25 81 LYS A N 1
ATOM 669 C CA . LYS A 1 81 ? 19.264 -15.951 -30.544 1.00 94.25 81 LYS A CA 1
ATOM 670 C C . LYS A 1 81 ? 18.539 -15.280 -29.374 1.00 94.25 81 LYS A C 1
ATOM 672 O O . LYS A 1 81 ? 18.553 -15.801 -28.262 1.00 94.25 81 LYS A O 1
ATOM 677 N N . TYR A 1 82 ? 17.843 -14.173 -29.631 1.00 92.12 82 TYR A N 1
ATOM 678 C CA . TYR A 1 82 ? 17.053 -13.481 -28.612 1.00 92.12 82 TYR A CA 1
ATOM 679 C C . TYR A 1 82 ? 15.869 -14.324 -28.108 1.00 92.12 82 TYR A C 1
ATOM 681 O O . TYR A 1 82 ? 15.623 -14.390 -26.906 1.00 92.12 82 TYR A O 1
ATOM 689 N N . LYS A 1 83 ? 15.170 -15.022 -29.010 1.00 90.81 83 LYS A N 1
ATOM 690 C CA . LYS A 1 83 ? 14.077 -15.958 -28.703 1.00 90.81 83 LYS A CA 1
ATOM 691 C C . LYS A 1 83 ? 14.545 -17.135 -27.843 1.00 90.81 83 LYS A C 1
ATOM 693 O O . LYS A 1 83 ? 13.796 -17.582 -26.981 1.00 90.81 83 LYS A O 1
ATOM 698 N N . ASN A 1 84 ? 15.794 -17.559 -28.021 1.00 88.69 84 ASN A N 1
ATOM 699 C CA . ASN A 1 84 ? 16.444 -18.601 -27.224 1.00 88.69 84 ASN A CA 1
ATOM 700 C C . ASN A 1 84 ? 17.068 -18.074 -25.915 1.00 88.69 84 ASN A C 1
ATOM 702 O O . ASN A 1 84 ? 17.760 -18.815 -25.222 1.00 88.69 84 ASN A O 1
ATOM 706 N N . GLY A 1 85 ? 16.826 -16.809 -25.552 1.00 83.56 85 GLY A N 1
ATOM 707 C CA . GLY A 1 85 ? 17.211 -16.239 -24.259 1.00 83.56 85 GLY A CA 1
ATOM 708 C C . GLY A 1 85 ? 18.575 -15.558 -24.206 1.00 83.56 85 GLY A C 1
ATOM 709 O O . GLY A 1 85 ? 18.986 -15.140 -23.124 1.00 83.56 85 GLY A O 1
ATOM 710 N N . THR A 1 86 ? 19.277 -15.393 -25.332 1.00 85.50 86 THR A N 1
ATOM 711 C CA . THR A 1 86 ? 20.521 -14.612 -25.349 1.00 85.50 86 THR A CA 1
ATOM 712 C C . THR A 1 86 ? 20.220 -13.121 -25.111 1.00 85.50 86 THR A C 1
ATOM 714 O O . THR A 1 86 ? 19.337 -12.565 -25.775 1.00 85.50 86 THR A O 1
ATOM 717 N N . PRO A 1 87 ? 20.932 -12.431 -24.200 1.00 86.38 87 PRO A N 1
ATOM 718 C CA . PRO A 1 87 ? 20.705 -11.012 -23.943 1.00 86.38 87 PRO A CA 1
ATOM 719 C C . PRO A 1 87 ? 20.914 -10.133 -25.184 1.00 86.38 87 PRO A C 1
ATOM 721 O O . PRO A 1 87 ? 21.870 -10.288 -25.939 1.00 86.38 87 PRO A O 1
ATOM 724 N N . MET A 1 88 ? 20.042 -9.134 -25.357 1.00 88.12 88 MET A N 1
ATOM 725 C CA . MET A 1 88 ? 20.078 -8.212 -26.505 1.00 88.12 88 MET A CA 1
ATOM 726 C C . MET A 1 88 ? 21.419 -7.474 -26.653 1.00 88.12 88 MET A C 1
ATOM 728 O O . MET A 1 88 ? 21.819 -7.148 -27.765 1.00 88.12 88 MET A O 1
ATOM 732 N N . VAL A 1 89 ? 22.094 -7.177 -25.539 1.00 83.56 89 VAL A N 1
ATOM 733 C CA . VAL A 1 89 ? 23.391 -6.481 -25.543 1.00 83.56 89 VAL A CA 1
ATOM 734 C C . VAL A 1 89 ? 24.477 -7.365 -26.152 1.00 83.56 89 VAL A C 1
ATOM 736 O O . VAL A 1 89 ? 25.227 -6.891 -26.997 1.00 83.56 89 VAL A O 1
ATOM 739 N N . ASP A 1 90 ? 24.495 -8.650 -25.811 1.00 84.25 90 ASP A N 1
ATOM 740 C CA . ASP A 1 90 ? 25.508 -9.591 -26.293 1.00 84.25 90 ASP A CA 1
ATOM 741 C C . ASP A 1 90 ? 25.347 -9.838 -27.794 1.00 84.25 90 ASP A C 1
ATOM 743 O O . ASP A 1 90 ? 26.312 -9.776 -28.552 1.00 84.25 90 ASP A O 1
ATOM 747 N N . ILE A 1 91 ? 24.101 -10.006 -28.250 1.00 91.94 91 ILE A N 1
ATOM 748 C CA . ILE A 1 91 ? 23.783 -10.137 -29.678 1.00 91.94 91 ILE A CA 1
ATOM 749 C C . ILE A 1 91 ? 24.211 -8.874 -30.440 1.00 91.94 91 ILE A C 1
ATOM 751 O O . ILE A 1 91 ? 24.786 -8.959 -31.524 1.00 91.94 91 ILE A O 1
ATOM 755 N N . ALA A 1 92 ? 23.949 -7.694 -29.874 1.00 85.12 92 ALA A N 1
ATOM 756 C CA . ALA A 1 92 ? 24.310 -6.422 -30.488 1.00 85.12 92 ALA A CA 1
ATOM 757 C C . ALA A 1 92 ? 25.834 -6.231 -30.577 1.00 85.12 92 ALA A C 1
ATOM 759 O O . ALA A 1 92 ? 26.321 -5.798 -31.620 1.00 85.12 92 ALA A O 1
ATOM 760 N N . ASN A 1 93 ? 26.580 -6.633 -29.544 1.00 81.44 93 ASN A N 1
ATOM 761 C CA . ASN A 1 93 ? 28.044 -6.601 -29.530 1.00 81.44 93 ASN A CA 1
ATOM 762 C C . ASN A 1 93 ? 28.642 -7.519 -30.604 1.00 81.44 93 ASN A C 1
ATOM 764 O O . ASN A 1 93 ? 29.489 -7.070 -31.373 1.00 81.44 93 ASN A O 1
ATOM 768 N N . VAL A 1 94 ? 28.150 -8.760 -30.726 1.00 87.62 94 VAL A N 1
ATOM 769 C CA . VAL A 1 94 ? 28.580 -9.705 -31.779 1.00 87.62 94 VAL A CA 1
ATOM 770 C C . VAL A 1 94 ? 28.330 -9.132 -33.176 1.00 87.62 94 VAL A C 1
ATOM 772 O O . VAL A 1 94 ? 29.145 -9.281 -34.082 1.00 87.62 94 VAL A O 1
ATOM 775 N N . LEU A 1 95 ? 27.210 -8.432 -33.355 1.00 84.25 95 LEU A N 1
ATOM 776 C CA . LEU A 1 95 ? 26.855 -7.803 -34.626 1.00 84.25 95 LEU A CA 1
ATOM 777 C C . LEU A 1 95 ? 27.498 -6.423 -34.827 1.00 84.25 95 LEU A C 1
ATOM 779 O O . LEU A 1 95 ? 27.308 -5.814 -35.882 1.00 84.25 95 LEU A O 1
ATOM 783 N N . GLY A 1 96 ? 28.267 -5.915 -33.861 1.00 77.56 96 GLY A N 1
ATOM 784 C CA . GLY A 1 96 ? 28.893 -4.594 -33.922 1.00 77.56 96 GLY A CA 1
ATOM 785 C C . GLY A 1 96 ? 27.884 -3.452 -34.084 1.00 77.56 96 GLY A C 1
ATOM 786 O O . GLY A 1 96 ? 28.137 -2.507 -34.829 1.00 77.56 96 GLY A O 1
ATOM 787 N N . VAL A 1 97 ? 26.715 -3.555 -33.445 1.00 82.06 97 VAL A N 1
ATOM 788 C CA . VAL A 1 97 ? 25.664 -2.525 -33.455 1.00 82.06 97 VAL A CA 1
ATOM 789 C C . VAL A 1 97 ? 25.250 -2.152 -32.037 1.00 82.06 97 VAL A C 1
ATOM 791 O O . VAL A 1 97 ? 25.454 -2.906 -31.091 1.00 82.06 97 VAL A O 1
ATOM 794 N N . LYS A 1 98 ? 24.602 -0.997 -31.862 1.00 79.56 98 LYS A N 1
ATOM 795 C CA . LYS A 1 98 ? 23.988 -0.667 -30.567 1.00 79.56 98 LYS A CA 1
ATOM 796 C C . LYS A 1 98 ? 22.730 -1.500 -30.330 1.00 79.56 98 LYS A C 1
ATOM 798 O O . LYS A 1 98 ? 21.924 -1.695 -31.242 1.00 79.56 98 LYS A O 1
ATOM 803 N N . SER A 1 99 ? 22.517 -1.908 -29.078 1.00 82.94 99 SER A N 1
ATOM 804 C CA . SER A 1 99 ? 21.350 -2.715 -28.694 1.00 82.94 99 SER A CA 1
ATOM 805 C C . SER A 1 99 ? 20.020 -2.051 -29.063 1.00 82.94 99 SER A C 1
ATOM 807 O O . SER A 1 99 ? 19.120 -2.724 -29.554 1.00 82.94 99 SER A O 1
ATOM 809 N N . ASP A 1 100 ? 19.892 -0.731 -28.914 1.00 80.69 100 ASP A N 1
ATOM 810 C CA . ASP A 1 100 ? 18.666 -0.015 -29.284 1.00 80.69 100 ASP A CA 1
ATOM 811 C C . ASP A 1 100 ? 18.429 0.028 -30.798 1.00 80.69 100 ASP A C 1
ATOM 813 O O . ASP A 1 100 ? 17.292 -0.141 -31.240 1.00 80.69 100 ASP A O 1
ATOM 817 N N . SER A 1 101 ? 19.494 0.143 -31.597 1.00 83.31 101 SER A N 1
ATOM 818 C CA . SER A 1 101 ? 19.411 0.037 -33.060 1.00 83.31 101 SER A CA 1
ATOM 819 C C . SER A 1 101 ? 18.899 -1.346 -33.478 1.00 83.31 101 SER A C 1
ATOM 821 O O . SER A 1 101 ? 17.960 -1.461 -34.270 1.00 83.31 101 SER A O 1
ATOM 823 N N . LEU A 1 102 ? 19.433 -2.409 -32.866 1.00 90.69 102 LEU A N 1
ATOM 824 C CA . LEU A 1 102 ? 18.996 -3.780 -33.124 1.00 90.69 102 LEU A CA 1
ATOM 825 C C . LEU A 1 102 ? 17.520 -4.001 -32.741 1.00 90.69 102 LEU A C 1
ATOM 827 O O . LEU A 1 102 ? 16.769 -4.589 -33.519 1.00 90.69 102 LEU A O 1
ATOM 831 N N . LYS A 1 103 ? 17.065 -3.454 -31.603 1.00 90.81 103 LYS A N 1
ATOM 832 C CA . LYS A 1 103 ? 15.650 -3.505 -31.179 1.00 90.81 103 LYS A CA 1
ATOM 833 C C . LYS A 1 103 ? 14.709 -2.844 -32.185 1.00 90.81 103 LYS A C 1
ATOM 835 O O . LYS A 1 103 ? 13.621 -3.365 -32.427 1.00 90.81 103 LYS A O 1
ATOM 840 N N . VAL A 1 104 ? 15.088 -1.686 -32.733 1.00 86.56 104 VAL A N 1
ATOM 841 C CA . VAL A 1 104 ? 14.280 -0.967 -33.733 1.00 86.56 104 VAL A CA 1
ATOM 842 C C . VAL A 1 104 ? 14.181 -1.783 -35.019 1.00 86.56 104 VAL A C 1
ATOM 844 O O . VAL A 1 104 ? 13.086 -1.951 -35.554 1.00 86.56 104 VAL A O 1
ATOM 847 N N . ARG A 1 105 ? 15.298 -2.354 -35.476 1.00 91.06 105 ARG A N 1
ATOM 848 C CA . ARG A 1 105 ? 15.350 -3.178 -36.691 1.00 91.06 105 ARG A CA 1
ATOM 849 C C . ARG A 1 105 ? 14.541 -4.464 -36.554 1.00 91.06 105 ARG A C 1
ATOM 851 O O . ARG A 1 105 ? 13.727 -4.749 -37.423 1.00 91.06 105 ARG A O 1
ATOM 858 N N . MET A 1 106 ? 14.671 -5.179 -35.434 1.00 93.50 106 MET A N 1
ATOM 859 C CA . MET A 1 106 ? 13.831 -6.347 -35.142 1.00 93.50 106 MET A CA 1
ATOM 860 C C . MET A 1 106 ? 12.351 -5.979 -35.085 1.00 93.50 106 MET A C 1
ATOM 862 O O . MET A 1 106 ? 11.523 -6.690 -35.638 1.00 93.50 106 MET A O 1
ATOM 866 N N . ARG A 1 107 ? 11.998 -4.846 -34.466 1.00 91.62 107 ARG A N 1
ATOM 867 C CA . ARG A 1 107 ? 10.608 -4.377 -34.450 1.00 91.62 107 ARG A CA 1
ATOM 868 C C . ARG A 1 107 ? 10.079 -4.106 -35.857 1.00 91.62 107 ARG A C 1
ATOM 870 O O . ARG A 1 107 ? 8.919 -4.405 -36.103 1.00 91.62 107 ARG A O 1
ATOM 877 N N . LYS A 1 108 ? 10.897 -3.532 -36.743 1.00 91.94 108 LYS A N 1
ATOM 878 C CA . LYS A 1 108 ? 10.501 -3.215 -38.120 1.00 91.94 108 LYS A CA 1
ATOM 879 C C . LYS A 1 108 ? 10.369 -4.472 -38.987 1.00 91.94 108 LYS A C 1
ATOM 881 O O . LYS A 1 108 ? 9.378 -4.593 -39.689 1.00 91.94 108 LYS A O 1
ATOM 886 N N . LEU A 1 109 ? 11.340 -5.386 -38.920 1.00 94.12 109 LEU A N 1
ATOM 887 C CA . LEU A 1 109 ? 11.393 -6.571 -39.785 1.00 94.12 109 LEU A CA 1
ATOM 888 C C . LEU A 1 109 ? 10.548 -7.747 -39.266 1.00 94.12 109 LEU A C 1
ATOM 890 O O . LEU A 1 109 ? 9.896 -8.424 -40.048 1.00 94.12 109 LEU A O 1
ATOM 894 N N . ILE A 1 110 ? 10.577 -8.010 -37.956 1.00 95.38 110 ILE A N 1
ATOM 895 C CA . ILE A 1 110 ? 9.901 -9.162 -37.327 1.00 95.38 110 ILE A CA 1
ATOM 896 C C . ILE A 1 110 ? 8.512 -8.777 -36.793 1.00 95.38 110 ILE A C 1
ATOM 898 O O . ILE A 1 110 ? 7.626 -9.618 -36.663 1.00 95.38 110 ILE A O 1
ATOM 902 N N . GLY A 1 111 ? 8.300 -7.503 -36.458 1.00 91.56 111 GLY A N 1
ATOM 903 C CA . GLY A 1 111 ? 6.985 -7.009 -36.059 1.00 91.56 111 GLY A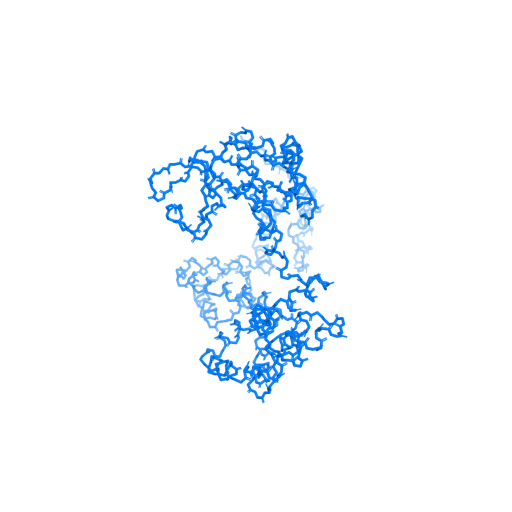 CA 1
ATOM 904 C C . GLY A 1 111 ? 6.521 -7.534 -34.698 1.00 91.56 111 GLY A C 1
ATOM 905 O O . GLY A 1 111 ? 7.182 -7.354 -33.668 1.00 91.56 111 GLY A O 1
ATOM 906 N N . ASP A 1 112 ? 5.327 -8.121 -34.675 1.00 90.75 112 ASP A N 1
ATOM 907 C CA . ASP A 1 112 ? 4.596 -8.409 -33.440 1.00 90.75 112 ASP A CA 1
ATOM 908 C C . ASP A 1 112 ? 5.135 -9.607 -32.657 1.00 90.75 112 ASP A C 1
ATOM 910 O O . ASP A 1 112 ? 5.042 -9.616 -31.425 1.00 90.75 112 ASP A O 1
ATOM 914 N N . GLU A 1 113 ? 5.762 -10.579 -33.324 1.00 92.69 113 GLU A N 1
ATOM 915 C CA . GLU A 1 113 ? 6.396 -11.713 -32.641 1.00 92.69 113 GLU A CA 1
ATOM 916 C C . GLU A 1 113 ? 7.521 -11.222 -31.717 1.00 92.69 113 GLU A C 1
ATOM 918 O O . GLU A 1 113 ? 7.562 -11.555 -30.527 1.00 92.69 113 GLU A O 1
ATOM 923 N N . TYR A 1 114 ? 8.362 -10.312 -32.219 1.00 92.44 114 TYR A N 1
ATOM 924 C CA . TYR A 1 114 ? 9.378 -9.645 -31.413 1.00 92.44 114 TYR A CA 1
ATOM 925 C C . TYR A 1 114 ? 8.766 -8.855 -30.251 1.00 92.44 114 TYR A C 1
ATOM 927 O O . TYR A 1 114 ? 9.248 -8.962 -29.122 1.00 92.44 114 TYR A O 1
ATOM 935 N N . LYS A 1 115 ? 7.682 -8.095 -30.474 1.00 87.06 115 LYS A N 1
ATOM 936 C CA . LYS A 1 115 ? 7.026 -7.325 -29.398 1.00 87.06 115 LYS A CA 1
ATOM 937 C C . LYS A 1 115 ? 6.517 -8.232 -28.272 1.00 87.06 115 LYS A C 1
ATOM 939 O O . LYS A 1 115 ? 6.707 -7.896 -27.100 1.00 87.06 115 LYS A O 1
ATOM 944 N N . LYS A 1 116 ? 5.898 -9.373 -28.604 1.00 89.50 116 LYS A N 1
ATOM 945 C CA . LYS A 1 116 ? 5.397 -10.352 -27.621 1.00 89.50 116 LYS A CA 1
ATOM 946 C C . LYS A 1 116 ? 6.539 -10.915 -26.772 1.00 89.50 116 LYS A C 1
ATOM 948 O O . LYS A 1 116 ? 6.467 -10.880 -25.542 1.00 89.50 116 LYS A O 1
ATOM 953 N N . ILE A 1 117 ? 7.617 -11.352 -27.419 1.00 88.56 117 ILE A N 1
ATOM 954 C CA . ILE A 1 117 ? 8.794 -11.922 -26.751 1.00 88.56 117 ILE A CA 1
ATOM 955 C C . ILE A 1 117 ? 9.515 -10.868 -25.899 1.00 88.56 117 ILE A C 1
ATOM 957 O O . ILE A 1 117 ? 9.791 -11.102 -24.723 1.00 88.56 117 ILE A O 1
ATOM 961 N N . ALA A 1 118 ? 9.738 -9.666 -26.434 1.00 84.75 118 ALA A N 1
ATOM 962 C CA . ALA A 1 118 ? 10.378 -8.574 -25.706 1.00 84.75 118 ALA A CA 1
ATOM 963 C C . ALA A 1 118 ? 9.574 -8.145 -24.466 1.00 84.75 118 ALA A C 1
ATOM 965 O O . ALA A 1 118 ? 10.159 -7.825 -23.431 1.00 84.75 118 ALA A O 1
ATOM 966 N N . LYS A 1 119 ? 8.232 -8.170 -24.530 1.00 85.00 119 LYS A N 1
ATOM 967 C CA . LYS A 1 119 ? 7.365 -7.908 -23.368 1.00 85.00 119 LYS A CA 1
ATOM 968 C C . LYS A 1 119 ? 7.558 -8.969 -22.280 1.00 85.00 119 LYS A C 1
ATOM 970 O O . LYS A 1 119 ? 7.711 -8.596 -21.117 1.00 85.00 119 LYS A O 1
ATOM 975 N N . LYS A 1 120 ? 7.613 -10.256 -22.650 1.00 81.00 120 LYS A N 1
ATOM 976 C CA . LYS A 1 120 ? 7.888 -11.370 -21.723 1.00 81.00 120 LYS A CA 1
ATOM 977 C C . LYS A 1 120 ? 9.254 -11.205 -21.045 1.00 81.00 120 LYS A C 1
ATOM 979 O O . LYS A 1 120 ? 9.320 -11.134 -19.818 1.00 81.00 120 LYS A O 1
ATOM 984 N N . TYR A 1 121 ? 10.318 -11.010 -21.824 1.00 77.50 121 TYR A N 1
ATOM 985 C CA . TYR A 1 121 ? 11.668 -10.824 -21.285 1.00 77.50 121 TYR A CA 1
ATOM 986 C C . TYR A 1 121 ? 11.820 -9.544 -20.457 1.00 77.50 121 TYR A C 1
ATOM 988 O O . TYR A 1 121 ? 12.534 -9.543 -19.460 1.00 77.50 121 TYR A O 1
ATOM 996 N N . LYS A 1 122 ? 11.138 -8.441 -20.797 1.00 71.44 122 LYS A N 1
ATOM 997 C CA . LYS A 1 122 ? 11.162 -7.214 -19.977 1.00 71.44 122 LYS A CA 1
ATOM 998 C C . LYS A 1 122 ? 10.586 -7.459 -18.582 1.00 71.44 122 LYS A C 1
ATOM 1000 O O . LYS A 1 122 ? 11.117 -6.915 -17.612 1.00 71.44 122 LYS A O 1
ATOM 1005 N N . ILE A 1 123 ? 9.532 -8.268 -18.474 1.00 58.00 123 ILE A N 1
ATOM 1006 C CA . ILE A 1 123 ? 8.943 -8.666 -17.189 1.00 58.00 123 ILE A CA 1
ATOM 1007 C C . ILE A 1 123 ? 9.929 -9.555 -16.416 1.00 58.00 123 ILE A C 1
ATOM 1009 O O . ILE A 1 123 ? 10.199 -9.281 -15.246 1.00 58.00 123 ILE A O 1
ATOM 1013 N N . GLU A 1 124 ? 10.535 -10.550 -17.068 1.00 57.38 124 GLU A N 1
ATOM 1014 C CA . GLU A 1 124 ? 11.517 -11.450 -16.445 1.00 57.38 124 GLU A CA 1
ATOM 1015 C C . GLU A 1 124 ? 12.793 -10.720 -15.996 1.00 57.38 124 GLU A C 1
ATOM 1017 O O . GLU A 1 124 ? 13.179 -10.821 -14.835 1.00 57.38 124 GLU A O 1
ATOM 1022 N N . HIS A 1 125 ? 13.410 -9.896 -16.844 1.00 57.53 125 HIS A N 1
ATOM 1023 C CA . HIS A 1 125 ? 14.618 -9.145 -16.486 1.00 57.53 125 HIS A CA 1
ATOM 1024 C C . HIS A 1 125 ? 14.358 -8.068 -15.435 1.00 57.53 125 HIS A C 1
ATOM 1026 O O . HIS A 1 125 ? 15.204 -7.851 -14.571 1.00 57.53 125 HIS A O 1
ATOM 1032 N N . SER A 1 126 ? 13.201 -7.399 -15.466 1.00 54.31 126 SER A N 1
ATOM 1033 C CA . SER A 1 126 ? 12.834 -6.459 -14.397 1.00 54.31 126 SER A CA 1
ATOM 1034 C C . SER A 1 126 ? 12.642 -7.186 -13.069 1.00 54.31 126 SER A C 1
ATOM 1036 O O . SER A 1 126 ? 12.991 -6.649 -12.021 1.00 54.31 126 SER A O 1
ATOM 1038 N N . ARG A 1 127 ? 12.122 -8.417 -13.102 1.00 53.72 127 ARG A N 1
ATOM 1039 C CA . ARG A 1 127 ? 12.015 -9.278 -11.924 1.00 53.72 127 ARG A CA 1
ATOM 1040 C C . ARG A 1 127 ? 13.399 -9.698 -11.430 1.00 53.72 127 ARG A C 1
ATOM 1042 O O . ARG A 1 127 ? 13.656 -9.524 -10.247 1.00 53.72 127 ARG A O 1
ATOM 1049 N N . ILE A 1 128 ? 14.293 -10.156 -12.309 1.00 57.19 128 ILE A N 1
ATOM 1050 C CA . ILE A 1 128 ? 15.671 -10.553 -11.966 1.00 57.19 128 ILE A CA 1
ATOM 1051 C C . ILE A 1 128 ? 16.462 -9.368 -11.394 1.00 57.19 128 ILE A C 1
ATOM 1053 O O . ILE A 1 128 ? 17.036 -9.491 -10.321 1.00 57.19 128 ILE A O 1
ATOM 1057 N N . LYS A 1 129 ? 16.415 -8.183 -12.022 1.00 55.97 129 LYS A N 1
ATOM 1058 C CA . LYS A 1 129 ? 17.082 -6.971 -11.505 1.00 55.97 129 LYS A CA 1
ATOM 1059 C C . LYS A 1 129 ? 16.591 -6.543 -10.118 1.00 55.97 129 LYS A C 1
ATOM 1061 O O . LYS A 1 129 ? 17.320 -5.877 -9.396 1.00 55.97 129 LYS A O 1
ATOM 1066 N N . ARG A 1 130 ? 15.355 -6.893 -9.749 1.00 54.53 130 ARG A N 1
ATOM 1067 C CA . ARG A 1 130 ? 14.768 -6.602 -8.429 1.00 54.53 130 ARG A CA 1
ATOM 1068 C C . ARG A 1 130 ? 14.986 -7.729 -7.415 1.00 54.53 130 ARG A C 1
ATOM 1070 O O . ARG A 1 130 ? 14.649 -7.554 -6.244 1.00 54.53 130 ARG A O 1
ATOM 1077 N N . GLN A 1 131 ? 15.497 -8.889 -7.830 1.00 60.16 131 GLN A N 1
ATOM 1078 C CA . GLN A 1 131 ? 15.747 -10.005 -6.923 1.00 60.16 131 GLN A CA 1
ATOM 1079 C C . GLN A 1 131 ? 17.007 -9.730 -6.097 1.00 60.16 131 GLN A C 1
ATOM 1081 O O . GLN A 1 131 ? 18.120 -9.819 -6.599 1.00 60.16 131 GLN A O 1
ATOM 1086 N N . LYS A 1 132 ? 16.827 -9.469 -4.796 1.00 68.75 132 LYS A N 1
ATOM 1087 C CA . LYS A 1 132 ? 17.936 -9.372 -3.828 1.00 68.75 132 LYS A CA 1
ATOM 1088 C C . LYS A 1 132 ? 18.671 -10.704 -3.606 1.00 68.75 132 LYS A C 1
ATOM 1090 O O . LYS A 1 132 ? 19.798 -10.703 -3.135 1.00 68.75 132 LYS A O 1
ATOM 1095 N N . VAL A 1 133 ? 18.033 -11.837 -3.917 1.00 81.62 133 VAL A N 1
ATOM 1096 C CA . VAL A 1 133 ? 18.566 -13.190 -3.676 1.00 81.62 133 VAL A CA 1
ATOM 1097 C C . VAL A 1 133 ? 18.407 -14.040 -4.943 1.00 81.62 133 VAL A C 1
ATOM 1099 O O . VAL A 1 133 ? 17.296 -14.080 -5.473 1.00 81.62 133 VAL A O 1
ATOM 1102 N N . PRO A 1 134 ? 19.435 -14.756 -5.431 1.00 85.75 134 PRO A N 1
ATOM 1103 C CA . PRO A 1 134 ? 19.316 -15.636 -6.600 1.00 85.75 134 PRO A CA 1
ATOM 1104 C C . PRO A 1 134 ? 18.402 -16.849 -6.366 1.00 85.75 134 PRO A C 1
ATOM 1106 O O . PRO A 1 134 ? 18.312 -17.353 -5.247 1.00 85.75 134 PRO A O 1
ATOM 1109 N N . ASP A 1 135 ? 17.763 -17.370 -7.422 1.00 86.00 135 ASP A N 1
ATOM 1110 C CA . ASP A 1 135 ? 16.888 -18.555 -7.320 1.00 86.00 135 ASP A CA 1
ATOM 1111 C C . ASP A 1 135 ? 17.635 -19.797 -6.808 1.00 86.00 135 ASP A C 1
ATOM 1113 O O . ASP A 1 135 ? 17.054 -20.577 -6.060 1.00 86.00 135 ASP A O 1
ATOM 1117 N N . LYS A 1 136 ? 18.928 -19.958 -7.130 1.00 89.12 136 LYS A N 1
ATOM 1118 C CA . LYS A 1 136 ? 19.763 -21.057 -6.610 1.00 89.12 136 LYS A CA 1
ATOM 1119 C C . LYS A 1 136 ? 19.735 -21.116 -5.077 1.00 89.12 136 LYS A C 1
ATOM 1121 O O . LYS A 1 136 ? 19.406 -22.151 -4.509 1.00 89.12 136 LYS A O 1
ATOM 1126 N N . LYS A 1 137 ? 19.955 -19.972 -4.422 1.00 90.00 137 LYS A N 1
ATOM 1127 C CA . LYS A 1 137 ? 19.927 -19.855 -2.958 1.00 90.00 137 LYS A CA 1
ATOM 1128 C C . LYS A 1 137 ? 18.528 -20.112 -2.389 1.00 90.00 137 LYS A C 1
ATOM 1130 O O . LYS A 1 137 ? 18.391 -20.704 -1.328 1.00 90.00 137 LYS A O 1
ATOM 1135 N N . ILE A 1 138 ? 17.466 -19.738 -3.108 1.00 92.19 138 ILE A N 1
ATOM 1136 C CA . ILE A 1 138 ? 16.093 -20.099 -2.712 1.00 92.19 138 ILE A CA 1
ATOM 1137 C C . ILE A 1 138 ? 15.863 -21.605 -2.789 1.00 92.19 138 ILE A C 1
ATOM 1139 O O . ILE A 1 138 ? 15.184 -22.147 -1.921 1.00 92.19 138 ILE A O 1
ATOM 1143 N N . LYS A 1 139 ? 16.429 -22.293 -3.786 1.00 93.62 139 LYS A N 1
ATOM 1144 C CA . LYS A 1 139 ? 16.308 -23.749 -3.880 1.00 93.62 139 LYS A CA 1
ATOM 1145 C C . LYS A 1 139 ? 16.998 -24.459 -2.718 1.00 93.62 139 LYS A C 1
ATOM 1147 O O . LYS A 1 139 ? 16.396 -25.335 -2.110 1.00 93.62 139 LYS A O 1
ATOM 1152 N N . GLU A 1 140 ? 18.191 -24.010 -2.340 1.00 92.56 140 GLU A N 1
ATOM 1153 C CA . GLU A 1 140 ? 18.892 -24.500 -1.144 1.00 92.56 140 GLU A CA 1
ATOM 1154 C C . GLU A 1 140 ? 18.050 -24.289 0.126 1.00 92.56 140 GLU A C 1
ATOM 1156 O O . GLU A 1 140 ? 17.877 -25.202 0.932 1.00 92.56 140 GLU A O 1
ATOM 1161 N N . MET A 1 141 ? 17.440 -23.108 0.276 1.00 91.56 141 MET A N 1
ATOM 1162 C CA . MET A 1 141 ? 16.550 -22.818 1.406 1.00 91.56 141 MET A CA 1
ATOM 1163 C C . MET A 1 141 ? 15.287 -23.680 1.413 1.00 91.56 141 MET A C 1
ATOM 1165 O O . MET A 1 141 ? 14.763 -23.987 2.484 1.00 91.56 141 MET A O 1
ATOM 1169 N N . PHE A 1 142 ? 14.784 -24.072 0.244 1.00 93.12 142 PHE A N 1
ATOM 1170 C CA . PHE A 1 142 ? 13.650 -24.981 0.159 1.00 93.12 142 PHE A CA 1
ATOM 1171 C C . PHE A 1 142 ? 14.014 -26.389 0.629 1.00 93.12 142 PHE A C 1
ATOM 1173 O O . PHE A 1 142 ? 13.223 -26.989 1.345 1.00 93.12 142 PHE A O 1
ATOM 1180 N N . GLU A 1 143 ? 15.215 -26.891 0.331 1.00 93.00 143 GLU A N 1
ATOM 1181 C CA . GLU A 1 143 ? 15.672 -28.182 0.867 1.00 93.00 143 GLU A CA 1
ATOM 1182 C C . GLU A 1 143 ? 15.859 -28.138 2.390 1.00 93.00 143 GLU A C 1
ATOM 1184 O O . GLU A 1 143 ? 15.447 -29.060 3.097 1.00 93.00 143 GLU A O 1
ATOM 1189 N N . VAL A 1 144 ? 16.371 -27.027 2.932 1.00 88.75 144 VAL A N 1
ATOM 1190 C CA . VAL A 1 144 ? 16.392 -26.800 4.389 1.00 88.75 144 VAL A CA 1
ATOM 1191 C C . VAL A 1 144 ? 14.967 -26.799 4.953 1.00 88.75 144 VAL A C 1
ATOM 1193 O O . VAL A 1 144 ? 14.689 -27.485 5.939 1.00 88.75 144 VAL A O 1
ATOM 1196 N N . TYR A 1 145 ? 14.047 -26.078 4.305 1.00 87.06 145 TYR A N 1
ATOM 1197 C CA . TYR A 1 145 ? 12.638 -26.039 4.693 1.00 87.06 145 TYR A CA 1
ATOM 1198 C C . TYR A 1 145 ? 11.945 -27.390 4.543 1.00 87.06 145 TYR A C 1
ATOM 1200 O O . TYR A 1 145 ? 11.005 -27.656 5.266 1.00 87.06 145 TYR A O 1
ATOM 1208 N N . LYS A 1 146 ? 12.354 -28.250 3.621 1.00 87.81 146 LYS A N 1
ATOM 1209 C CA . LYS A 1 146 ? 11.751 -29.566 3.418 1.00 87.81 146 LYS A CA 1
ATOM 1210 C C . LYS A 1 146 ? 12.189 -30.535 4.513 1.00 87.81 146 LYS A C 1
ATOM 1212 O O . LYS A 1 146 ? 11.342 -31.195 5.114 1.00 87.81 146 LYS A O 1
ATOM 1217 N N . ASN A 1 147 ? 13.482 -30.540 4.834 1.00 83.31 147 ASN A N 1
ATOM 1218 C CA . ASN A 1 147 ? 14.104 -31.591 5.642 1.00 83.31 147 ASN A CA 1
ATOM 1219 C C . ASN A 1 147 ? 14.271 -31.239 7.131 1.00 83.31 147 ASN A C 1
ATOM 1221 O O . ASN A 1 147 ? 14.505 -32.132 7.936 1.00 83.31 147 ASN A O 1
ATOM 1225 N N . ARG A 1 148 ? 14.157 -29.963 7.532 1.00 78.50 148 ARG A N 1
ATOM 1226 C CA . ARG A 1 148 ? 14.360 -29.538 8.934 1.00 78.50 148 ARG A CA 1
ATOM 1227 C C . ARG A 1 148 ? 13.150 -28.822 9.511 1.00 78.50 148 ARG A C 1
ATOM 1229 O O . ARG A 1 148 ? 12.534 -28.023 8.806 1.00 78.50 148 ARG A O 1
ATOM 1236 N N . ALA A 1 149 ? 12.843 -29.040 10.789 1.00 71.62 149 ALA A N 1
ATOM 1237 C CA . ALA A 1 149 ? 11.772 -28.351 11.518 1.00 71.62 149 ALA A CA 1
ATOM 1238 C C . ALA A 1 149 ? 12.146 -26.888 11.849 1.00 71.62 149 ALA A C 1
ATOM 1240 O O . ALA A 1 149 ? 12.340 -26.514 12.999 1.00 71.62 149 ALA A O 1
ATOM 1241 N N . ILE A 1 150 ? 12.291 -26.057 10.813 1.00 76.00 150 ILE A N 1
ATOM 1242 C CA . ILE A 1 150 ? 12.649 -24.636 10.907 1.00 76.00 150 ILE A CA 1
ATOM 1243 C C . ILE A 1 150 ? 11.503 -23.795 10.332 1.00 76.00 150 ILE A C 1
ATOM 1245 O O . ILE A 1 150 ? 10.900 -24.148 9.310 1.00 76.00 150 ILE A O 1
ATOM 1249 N N . SER A 1 151 ? 11.195 -22.675 10.992 1.00 76.19 151 SER A N 1
ATOM 1250 C CA . SER A 1 151 ? 10.168 -21.734 10.544 1.00 76.19 151 SER A CA 1
ATOM 1251 C C . SER A 1 151 ? 10.576 -21.021 9.249 1.00 76.19 151 SER A C 1
ATOM 1253 O O . SER A 1 151 ? 11.752 -20.744 9.001 1.00 76.19 151 SER A O 1
ATOM 1255 N N . LEU A 1 152 ? 9.589 -20.678 8.415 1.00 82.12 152 LEU A N 1
ATOM 1256 C CA . LEU A 1 152 ? 9.831 -19.893 7.197 1.00 82.12 152 LEU A CA 1
ATOM 1257 C C . LEU A 1 152 ? 10.412 -18.513 7.523 1.00 82.12 152 LEU A C 1
ATOM 1259 O O . LEU A 1 152 ? 11.238 -18.017 6.763 1.00 82.12 152 LEU A O 1
ATOM 1263 N N . THR A 1 153 ? 10.027 -17.932 8.660 1.00 75.75 153 THR A N 1
ATOM 1264 C CA . THR A 1 153 ? 10.561 -16.668 9.175 1.00 75.75 153 THR A CA 1
ATOM 1265 C C . THR A 1 153 ? 12.073 -16.749 9.385 1.00 75.75 153 THR A C 1
ATOM 1267 O O . THR A 1 153 ? 12.805 -15.911 8.866 1.00 75.75 153 THR A O 1
ATOM 1270 N N . ASN A 1 154 ? 12.563 -17.797 10.058 1.00 77.06 154 ASN A N 1
ATOM 1271 C CA . ASN A 1 154 ? 13.996 -17.966 10.319 1.00 77.06 154 ASN A CA 1
ATOM 1272 C C . ASN A 1 154 ? 14.780 -18.176 9.020 1.00 77.06 154 ASN A C 1
ATOM 1274 O O . ASN A 1 154 ? 15.826 -17.565 8.816 1.00 77.06 154 ASN A O 1
ATOM 1278 N N . ILE A 1 155 ? 14.245 -18.981 8.098 1.00 86.44 155 ILE A N 1
ATOM 1279 C CA . ILE A 1 155 ? 14.866 -19.194 6.783 1.00 86.44 155 ILE A CA 1
ATOM 1280 C C . ILE A 1 155 ? 14.930 -17.881 5.990 1.00 86.44 155 ILE A C 1
ATOM 1282 O O . ILE A 1 155 ? 15.940 -17.593 5.352 1.00 86.44 155 ILE A O 1
ATOM 1286 N N . ALA A 1 156 ? 13.874 -17.068 6.042 1.00 82.00 156 ALA A N 1
ATOM 1287 C CA . ALA A 1 156 ? 13.815 -15.786 5.349 1.00 82.00 156 ALA A CA 1
ATOM 1288 C C . ALA A 1 156 ? 14.810 -14.766 5.930 1.00 82.00 156 ALA A C 1
ATOM 1290 O O . ALA A 1 156 ? 15.518 -14.106 5.165 1.00 82.00 156 ALA A O 1
ATOM 1291 N N . ASN A 1 157 ? 14.929 -14.711 7.261 1.00 77.81 157 ASN A N 1
ATOM 1292 C CA . ASN A 1 157 ? 15.903 -13.872 7.961 1.00 77.81 157 ASN A CA 1
ATOM 1293 C C . ASN A 1 157 ? 17.345 -14.255 7.595 1.00 77.81 157 ASN A C 1
ATOM 1295 O O . ASN A 1 157 ? 18.132 -13.374 7.256 1.00 77.81 157 ASN A O 1
ATOM 1299 N N . ASN A 1 158 ? 17.664 -15.555 7.536 1.00 82.19 158 ASN A N 1
ATOM 1300 C CA . ASN A 1 158 ? 19.000 -16.049 7.165 1.00 82.19 158 ASN A CA 1
ATOM 1301 C C . ASN A 1 158 ? 19.454 -15.619 5.762 1.00 82.19 158 ASN A C 1
ATOM 1303 O O . ASN A 1 158 ? 20.648 -15.598 5.466 1.00 82.19 158 ASN A O 1
ATOM 1307 N N . VAL A 1 159 ? 18.513 -15.297 4.871 1.00 85.81 159 VAL A N 1
ATOM 1308 C CA . VAL A 1 159 ? 18.816 -14.844 3.507 1.00 85.81 159 VAL A CA 1
ATOM 1309 C C . VAL A 1 159 ? 18.445 -13.381 3.261 1.00 85.81 159 VAL A C 1
ATOM 1311 O O . VAL A 1 159 ? 18.519 -12.925 2.121 1.00 85.81 159 VAL A O 1
ATOM 1314 N N . GLY A 1 160 ? 18.076 -12.640 4.311 1.00 82.62 160 GLY A N 1
ATOM 1315 C CA . GLY A 1 160 ? 17.826 -11.200 4.255 1.00 82.62 160 GLY A CA 1
ATOM 1316 C C . GLY A 1 160 ? 16.609 -10.797 3.417 1.00 82.62 160 GLY A C 1
ATOM 1317 O O . GLY A 1 160 ? 16.633 -9.754 2.757 1.00 82.62 160 GLY A O 1
ATOM 1318 N N . ILE A 1 161 ? 15.548 -11.612 3.395 1.00 85.50 161 ILE A N 1
ATOM 1319 C CA . ILE A 1 161 ? 14.296 -11.285 2.691 1.00 85.50 161 ILE A CA 1
ATOM 1320 C C . ILE A 1 161 ? 13.084 -11.416 3.608 1.00 85.50 161 ILE A C 1
ATOM 1322 O O . ILE A 1 161 ? 13.099 -12.150 4.586 1.00 85.50 161 ILE A O 1
ATOM 1326 N N . ALA A 1 162 ? 11.992 -10.739 3.254 1.00 78.12 162 ALA A N 1
ATOM 1327 C CA . ALA A 1 162 ? 10.721 -10.925 3.944 1.00 78.12 162 ALA A CA 1
ATOM 1328 C C . ALA A 1 162 ? 10.178 -12.351 3.736 1.00 78.12 162 ALA A C 1
ATOM 1330 O O . ALA A 1 162 ? 10.221 -12.877 2.619 1.00 78.12 162 ALA A O 1
ATOM 1331 N N . GLU A 1 163 ? 9.577 -12.940 4.773 1.00 79.31 163 GLU A N 1
ATOM 1332 C CA . GLU A 1 163 ? 8.961 -14.276 4.719 1.00 79.31 163 GLU A CA 1
ATOM 1333 C C . GLU A 1 163 ? 7.938 -14.402 3.581 1.00 79.31 163 GLU A C 1
ATOM 1335 O O . GLU A 1 163 ? 7.933 -15.384 2.842 1.00 79.31 163 GLU A O 1
ATOM 1340 N N . SER A 1 164 ? 7.115 -13.372 3.369 1.00 75.44 164 SER A N 1
ATOM 1341 C CA . SER A 1 164 ? 6.137 -13.333 2.274 1.00 75.44 164 SER A CA 1
ATOM 1342 C C . SER A 1 164 ? 6.790 -13.458 0.893 1.00 75.44 164 SER A C 1
ATOM 1344 O O . SER A 1 164 ? 6.239 -14.109 0.002 1.00 75.44 164 SER A O 1
ATOM 1346 N N . SER A 1 165 ? 7.986 -12.887 0.726 1.00 81.31 165 SER A N 1
ATOM 1347 C CA . SER A 1 165 ? 8.786 -12.999 -0.495 1.00 81.31 165 SER A CA 1
ATOM 1348 C C . SER A 1 165 ? 9.333 -14.416 -0.667 1.00 81.31 165 SER A C 1
ATOM 1350 O O . SER A 1 165 ? 9.215 -14.990 -1.750 1.00 81.31 165 SER A O 1
ATOM 1352 N N . LEU A 1 166 ? 9.854 -15.021 0.408 1.00 8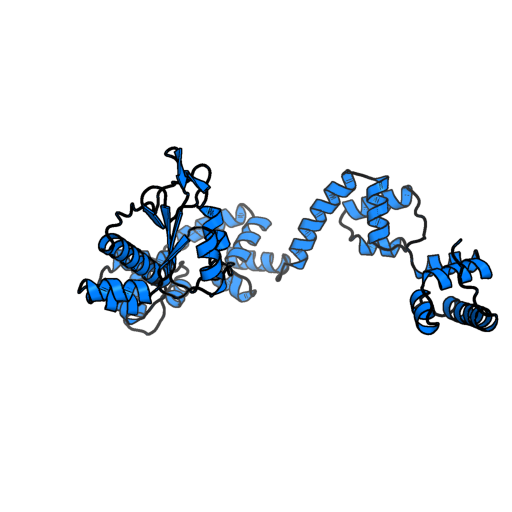7.81 166 LEU A N 1
ATOM 1353 C CA . LEU A 1 166 ? 10.308 -16.414 0.396 1.00 87.81 166 LEU A CA 1
ATOM 1354 C C . LEU A 1 166 ? 9.160 -17.366 0.022 1.00 87.81 166 LEU A C 1
ATOM 1356 O O . LEU A 1 166 ? 9.313 -18.183 -0.883 1.00 87.81 166 LEU A O 1
ATOM 1360 N N . ILE A 1 167 ? 7.984 -17.198 0.635 1.00 86.75 167 ILE A N 1
ATOM 1361 C CA . ILE A 1 167 ? 6.771 -17.976 0.340 1.00 86.75 167 ILE A CA 1
ATOM 1362 C C . ILE A 1 167 ? 6.369 -17.837 -1.127 1.00 86.75 167 ILE A C 1
ATOM 1364 O O . ILE A 1 167 ? 6.083 -18.836 -1.787 1.00 86.75 167 ILE A O 1
ATOM 1368 N N . ALA A 1 168 ? 6.326 -16.609 -1.651 1.00 81.75 168 ALA A N 1
ATOM 1369 C CA . ALA A 1 168 ? 5.965 -16.374 -3.045 1.00 81.75 168 ALA A CA 1
ATOM 1370 C C . ALA A 1 168 ? 6.932 -17.088 -4.000 1.00 81.75 168 ALA A C 1
ATOM 1372 O O . ALA A 1 168 ? 6.501 -17.678 -4.992 1.00 81.75 168 ALA A O 1
ATOM 1373 N N . ARG A 1 169 ? 8.231 -17.090 -3.681 1.00 88.88 169 ARG A N 1
ATOM 1374 C CA . ARG A 1 169 ? 9.240 -17.781 -4.489 1.00 88.88 169 ARG A CA 1
ATOM 1375 C C . ARG A 1 169 ? 9.176 -19.293 -4.346 1.00 88.88 169 ARG A C 1
ATOM 1377 O O . ARG A 1 169 ? 9.316 -19.971 -5.355 1.00 88.88 169 ARG A O 1
ATOM 1384 N N . PHE A 1 170 ? 8.886 -19.820 -3.160 1.00 92.69 170 PHE A N 1
ATOM 1385 C CA . PHE A 1 170 ? 8.652 -21.252 -2.982 1.00 92.69 170 PHE A CA 1
ATOM 1386 C C . PHE A 1 170 ? 7.431 -21.726 -3.771 1.00 92.69 170 PHE A C 1
ATOM 1388 O O . PHE A 1 170 ? 7.523 -22.706 -4.503 1.00 92.69 170 PHE A O 1
ATOM 1395 N N . LYS A 1 171 ? 6.314 -20.989 -3.714 1.00 87.6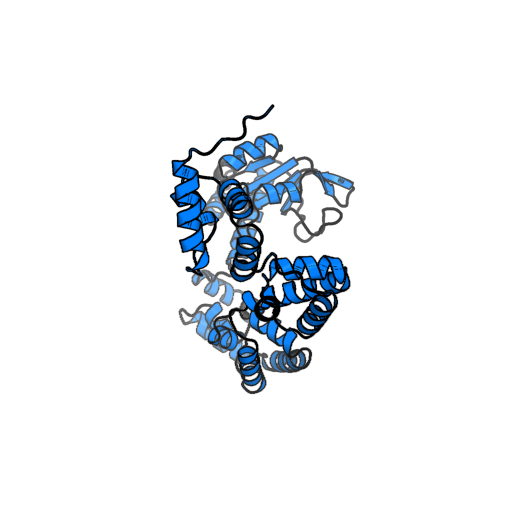2 171 LYS A N 1
ATOM 1396 C CA . LYS A 1 171 ? 5.127 -21.274 -4.536 1.00 87.62 171 LYS A CA 1
ATOM 1397 C C . LYS A 1 171 ? 5.439 -21.245 -6.029 1.00 87.62 171 LYS A C 1
ATOM 1399 O O . LYS A 1 171 ? 4.926 -22.074 -6.765 1.00 87.62 171 LYS A O 1
ATOM 1404 N N . PHE A 1 172 ? 6.254 -20.291 -6.470 1.00 86.44 172 PHE A N 1
ATOM 1405 C CA . PHE A 1 172 ? 6.609 -20.155 -7.878 1.00 86.44 172 PHE A CA 1
ATOM 1406 C C . PHE A 1 172 ? 7.542 -21.272 -8.365 1.00 86.44 172 PHE A C 1
ATOM 1408 O O . PHE A 1 172 ? 7.315 -21.814 -9.438 1.00 86.44 172 PHE A O 1
ATOM 1415 N N . LEU A 1 173 ? 8.586 -21.601 -7.598 1.00 89.56 173 LEU A N 1
ATOM 1416 C CA . LEU A 1 173 ? 9.608 -22.569 -8.009 1.00 89.56 173 LEU A CA 1
ATOM 1417 C C . LEU A 1 173 ? 9.187 -24.026 -7.784 1.00 89.56 173 LEU A C 1
ATOM 1419 O O . LEU A 1 173 ? 9.611 -24.889 -8.542 1.00 89.56 173 LEU A O 1
ATOM 1423 N N . PHE A 1 174 ? 8.381 -24.296 -6.753 1.00 91.50 174 PHE A N 1
ATOM 1424 C CA . PHE A 1 174 ? 8.063 -25.657 -6.302 1.00 91.50 174 PHE A CA 1
ATOM 1425 C C . PHE A 1 174 ? 6.569 -25.979 -6.303 1.00 91.50 174 PHE A C 1
ATOM 1427 O O . PHE A 1 174 ? 6.197 -27.119 -6.034 1.00 91.50 174 PHE A O 1
ATOM 1434 N N . GLY A 1 175 ? 5.704 -24.994 -6.572 1.00 89.12 175 GLY A N 1
ATOM 1435 C CA . GLY A 1 175 ? 4.272 -25.203 -6.777 1.00 89.12 175 GLY A CA 1
ATOM 1436 C C . GLY A 1 175 ? 3.624 -26.061 -5.693 1.00 89.12 175 GLY A C 1
ATOM 1437 O O . GLY A 1 175 ? 3.569 -25.685 -4.517 1.00 89.12 175 GLY A O 1
ATOM 1438 N N . ASP A 1 176 ? 3.126 -27.221 -6.109 1.00 88.00 176 ASP A N 1
ATOM 1439 C CA . ASP A 1 176 ? 2.373 -28.140 -5.262 1.00 88.00 176 ASP A CA 1
ATOM 1440 C C . ASP A 1 176 ? 3.237 -28.876 -4.239 1.00 88.00 176 ASP A C 1
ATOM 1442 O O . ASP A 1 176 ? 2.775 -29.112 -3.123 1.00 88.00 176 ASP A O 1
ATOM 1446 N N . GLN A 1 177 ? 4.516 -29.122 -4.537 1.00 91.00 177 GLN A N 1
ATOM 1447 C CA . GLN A 1 177 ? 5.444 -29.730 -3.583 1.00 91.00 177 GLN A CA 1
ATOM 1448 C C . GLN A 1 177 ? 5.575 -28.865 -2.322 1.00 91.00 177 GLN A C 1
ATOM 1450 O O . GLN A 1 177 ? 5.473 -29.363 -1.199 1.00 91.00 177 GLN A O 1
ATOM 1455 N N . TYR A 1 178 ? 5.716 -27.545 -2.494 1.00 89.81 178 TYR A N 1
ATOM 1456 C CA . TYR A 1 178 ? 5.697 -26.614 -1.367 1.00 89.81 178 TYR A CA 1
ATOM 1457 C C . TYR A 1 178 ? 4.350 -26.637 -0.638 1.00 89.81 178 TYR A C 1
ATOM 1459 O O . TYR A 1 178 ? 4.336 -26.651 0.591 1.00 89.81 178 TYR A O 1
ATOM 1467 N N . LYS A 1 179 ? 3.216 -26.659 -1.355 1.00 83.12 179 LYS A N 1
ATOM 1468 C CA . LYS A 1 179 ? 1.883 -26.667 -0.723 1.00 83.12 179 LYS A CA 1
ATOM 1469 C C . LYS A 1 179 ? 1.668 -27.904 0.150 1.00 83.12 179 LYS A C 1
ATOM 1471 O O . LYS A 1 179 ? 1.153 -27.756 1.256 1.00 83.12 179 LYS A O 1
ATOM 1476 N N . ILE A 1 180 ? 2.073 -29.088 -0.315 1.00 85.81 180 ILE A N 1
ATOM 1477 C CA . ILE A 1 180 ? 1.948 -30.353 0.425 1.00 85.81 180 ILE A CA 1
ATOM 1478 C C . ILE A 1 180 ? 2.759 -30.284 1.722 1.00 85.81 180 ILE A C 1
ATOM 1480 O O . ILE A 1 180 ? 2.206 -30.485 2.804 1.00 85.81 180 ILE A O 1
ATOM 1484 N N . ILE A 1 181 ? 4.039 -29.905 1.631 1.00 84.88 181 ILE A N 1
ATOM 1485 C CA . ILE A 1 181 ? 4.921 -29.759 2.799 1.00 84.88 181 ILE A CA 1
ATOM 1486 C C . ILE A 1 181 ? 4.375 -28.691 3.751 1.00 84.88 181 ILE A C 1
ATOM 1488 O O . ILE A 1 181 ? 4.288 -28.915 4.954 1.00 84.88 181 ILE A O 1
ATOM 1492 N N . ALA A 1 182 ? 3.958 -27.536 3.227 1.00 80.06 182 ALA A N 1
ATOM 1493 C CA . ALA A 1 182 ? 3.430 -26.443 4.032 1.00 80.06 182 ALA A CA 1
ATOM 1494 C C . ALA A 1 182 ? 2.118 -26.808 4.743 1.00 80.06 182 ALA A C 1
ATOM 1496 O O . ALA A 1 182 ? 1.893 -26.310 5.848 1.00 80.06 182 ALA A O 1
ATOM 1497 N N . ARG A 1 183 ? 1.273 -27.656 4.133 1.00 76.25 183 ARG A N 1
ATOM 1498 C CA . ARG A 1 183 ? 0.034 -28.189 4.723 1.00 76.25 183 ARG A CA 1
ATOM 1499 C C . ARG A 1 183 ? 0.343 -29.208 5.817 1.00 76.25 183 ARG A C 1
ATOM 1501 O O . ARG A 1 183 ? -0.114 -29.005 6.934 1.00 76.25 183 ARG A O 1
ATOM 1508 N N . LYS A 1 184 ? 1.212 -30.190 5.555 1.00 71.56 184 LYS A N 1
ATOM 1509 C CA . LYS A 1 184 ? 1.682 -31.148 6.573 1.00 71.56 184 LYS A CA 1
ATOM 1510 C C . LYS A 1 184 ? 2.317 -30.430 7.769 1.00 71.56 184 LYS A C 1
ATOM 1512 O O . LYS A 1 184 ? 1.957 -30.666 8.914 1.00 71.56 184 LYS A O 1
ATOM 1517 N N . ARG A 1 185 ? 3.155 -29.426 7.502 1.00 68.50 185 ARG A N 1
ATOM 1518 C CA . ARG A 1 185 ? 3.744 -28.564 8.536 1.00 68.50 185 ARG A CA 1
ATOM 1519 C C . ARG A 1 185 ? 2.767 -27.592 9.180 1.00 68.50 185 ARG A C 1
ATOM 1521 O O . ARG A 1 185 ? 3.082 -26.996 10.201 1.00 68.50 185 ARG A O 1
ATOM 1528 N N . ARG A 1 186 ? 1.614 -27.316 8.570 1.00 59.00 186 ARG A N 1
ATOM 1529 C CA . ARG A 1 186 ? 0.538 -26.560 9.225 1.00 59.00 186 ARG A CA 1
ATOM 1530 C C . ARG A 1 186 ? -0.143 -27.441 10.277 1.00 59.00 186 ARG A C 1
ATOM 1532 O O . ARG A 1 186 ? -0.482 -26.913 11.328 1.00 59.00 186 ARG A O 1
ATOM 1539 N N . ASP A 1 187 ? -0.236 -28.748 10.036 1.00 38.09 187 ASP A N 1
ATOM 1540 C CA . ASP A 1 187 ? -0.708 -29.727 11.020 1.00 38.09 187 ASP A CA 1
ATOM 1541 C C . ASP A 1 187 ? 0.352 -30.042 12.097 1.00 38.09 187 ASP A C 1
ATOM 1543 O O . ASP A 1 187 ? -0.004 -30.196 13.263 1.00 38.09 187 ASP A O 1
ATOM 1547 N N . GLU A 1 188 ? 1.651 -30.016 11.763 1.00 38.81 188 GLU A N 1
ATOM 1548 C CA . GLU A 1 188 ? 2.758 -30.087 12.745 1.00 38.81 188 GLU A CA 1
ATOM 1549 C C . GLU A 1 188 ? 2.949 -28.769 13.531 1.00 38.81 188 GLU A C 1
ATOM 1551 O O . GLU A 1 188 ? 3.485 -28.774 14.634 1.00 38.81 188 GLU A O 1
ATOM 1556 N N . ARG A 1 189 ? 2.434 -27.633 13.028 1.00 53.50 189 ARG A N 1
ATOM 1557 C CA . ARG A 1 189 ? 2.320 -26.347 13.755 1.00 53.50 189 ARG A CA 1
ATOM 1558 C C . ARG A 1 189 ? 1.181 -26.329 14.782 1.00 53.50 189 ARG A C 1
ATOM 1560 O O . ARG A 1 189 ? 0.794 -25.255 15.248 1.00 53.50 189 ARG A O 1
ATOM 1567 N N . LYS A 1 190 ? 0.641 -27.489 15.169 1.00 60.94 190 LYS A N 1
ATOM 1568 C CA . LYS A 1 190 ? -0.193 -27.611 16.368 1.00 60.94 190 LYS A CA 1
ATOM 1569 C C . LYS A 1 190 ? 0.696 -27.416 17.593 1.00 60.94 190 LYS A C 1
ATOM 1571 O O . LYS A 1 190 ? 1.059 -28.371 18.272 1.00 60.94 190 LYS A O 1
ATOM 1576 N N . VAL A 1 191 ? 1.022 -26.154 17.876 1.00 67.75 191 VAL A N 1
ATOM 1577 C CA . VAL A 1 191 ? 1.456 -25.743 19.207 1.00 67.75 191 VAL A CA 1
ATOM 1578 C C . VAL A 1 191 ? 0.425 -26.308 20.172 1.00 67.75 191 VAL A C 1
ATOM 1580 O O . VAL A 1 191 ? -0.773 -26.022 20.087 1.00 67.75 191 VAL A O 1
ATOM 1583 N N . THR A 1 192 ? 0.877 -27.219 21.018 1.00 78.06 192 THR A N 1
ATOM 1584 C CA . THR A 1 192 ? -0.001 -27.927 21.936 1.00 78.06 192 THR A CA 1
ATOM 1585 C C . THR A 1 192 ? -0.569 -26.945 22.957 1.00 78.06 192 THR A C 1
ATOM 1587 O O . THR A 1 192 ? 0.019 -25.901 23.252 1.00 78.06 192 THR A O 1
ATOM 1590 N N . LYS A 1 193 ? -1.708 -27.290 23.571 1.00 80.12 193 LYS A N 1
ATOM 1591 C CA . LYS A 1 193 ? -2.251 -26.494 24.687 1.00 80.12 193 LYS A CA 1
ATOM 1592 C C . LYS A 1 193 ? -1.211 -26.295 25.799 1.00 80.12 193 LYS A C 1
ATOM 1594 O O . LYS A 1 193 ? -1.184 -25.230 26.407 1.00 80.12 193 LYS A O 1
ATOM 1599 N N . LYS A 1 194 ? -0.347 -27.292 26.035 1.00 84.81 194 LYS A N 1
ATOM 1600 C CA . LYS A 1 194 ? 0.761 -27.222 26.998 1.00 84.81 194 LYS A CA 1
ATOM 1601 C C . LYS A 1 194 ? 1.765 -26.131 26.615 1.00 84.81 194 LYS A C 1
ATOM 1603 O O . LYS A 1 194 ? 2.032 -25.254 27.425 1.00 84.81 194 LYS A O 1
ATOM 1608 N N . GLN A 1 195 ? 2.216 -26.113 25.363 1.00 85.62 195 GLN A N 1
ATOM 1609 C CA . GLN A 1 195 ? 3.148 -25.093 24.873 1.00 85.62 195 GLN A CA 1
ATOM 1610 C C . GLN A 1 195 ? 2.554 -23.677 24.915 1.00 85.62 195 GLN A C 1
ATOM 1612 O O . GLN A 1 195 ? 3.259 -22.736 25.266 1.00 85.62 195 GLN A O 1
ATOM 1617 N N . TYR A 1 196 ? 1.257 -23.504 24.628 1.00 88.50 196 TYR A N 1
ATOM 1618 C CA . TYR A 1 196 ? 0.605 -22.199 24.802 1.00 88.50 196 TYR A CA 1
ATOM 1619 C C . TYR A 1 196 ? 0.541 -21.758 26.270 1.00 88.50 196 TYR A C 1
ATOM 1621 O O . TYR A 1 196 ? 0.713 -20.574 26.543 1.00 88.50 196 TYR A O 1
ATOM 1629 N N . ARG A 1 197 ? 0.328 -22.686 27.213 1.00 91.31 197 ARG A N 1
ATOM 1630 C CA . ARG A 1 197 ? 0.373 -22.388 28.656 1.00 91.31 197 ARG A CA 1
ATOM 1631 C C . ARG A 1 197 ? 1.772 -21.986 29.108 1.00 91.31 197 ARG A C 1
ATOM 1633 O O . ARG A 1 197 ? 1.916 -20.951 29.740 1.00 91.31 197 ARG A O 1
ATOM 1640 N N . GLU A 1 198 ? 2.795 -22.746 28.729 1.00 91.38 198 GLU A N 1
ATOM 1641 C CA . GLU A 1 198 ? 4.193 -22.428 29.058 1.00 91.38 198 GLU A CA 1
ATOM 1642 C C . GLU A 1 198 ? 4.624 -21.081 28.471 1.00 91.38 198 GLU A C 1
ATOM 1644 O O . GLU A 1 198 ? 5.287 -20.283 29.132 1.00 91.38 198 GLU A O 1
ATOM 1649 N N . ALA A 1 199 ? 4.216 -20.797 27.235 1.00 89.62 199 ALA A N 1
ATOM 1650 C CA . ALA A 1 199 ? 4.485 -19.521 26.599 1.00 89.62 199 ALA A CA 1
ATOM 1651 C C . ALA A 1 199 ? 3.754 -18.370 27.300 1.00 89.62 199 ALA A C 1
ATOM 1653 O O . ALA A 1 199 ? 4.345 -17.312 27.496 1.00 89.62 199 ALA A O 1
ATOM 1654 N N . PHE A 1 200 ? 2.502 -18.569 27.714 1.00 92.12 200 PHE A N 1
ATOM 1655 C CA . PHE A 1 200 ? 1.762 -17.557 28.461 1.00 92.12 200 PHE A CA 1
ATOM 1656 C C . PHE A 1 200 ? 2.370 -17.296 29.845 1.00 92.12 200 PHE A C 1
ATOM 1658 O O . PHE A 1 200 ? 2.497 -16.139 30.230 1.00 92.12 200 PHE A O 1
ATOM 1665 N N . GLU A 1 201 ? 2.827 -18.326 30.560 1.00 92.44 201 GLU A N 1
ATOM 1666 C CA . GLU A 1 201 ? 3.541 -18.139 31.830 1.00 92.44 201 GLU A CA 1
ATOM 1667 C C . GLU A 1 201 ? 4.868 -17.397 31.633 1.00 92.44 201 GLU A C 1
ATOM 1669 O O . GLU A 1 201 ? 5.175 -16.469 32.379 1.00 92.44 201 GLU A O 1
ATOM 1674 N N . LYS A 1 202 ? 5.626 -17.707 30.574 1.00 90.50 202 LYS A N 1
ATOM 1675 C CA . LYS A 1 202 ? 6.812 -16.915 30.209 1.00 90.50 202 LYS A CA 1
ATOM 1676 C C . LYS A 1 202 ? 6.447 -15.465 29.906 1.00 90.50 202 LYS A C 1
ATOM 1678 O O . LYS A 1 202 ? 7.107 -14.558 30.400 1.00 90.50 202 LYS A O 1
ATOM 1683 N N . TYR A 1 203 ? 5.390 -15.242 29.134 1.00 88.50 203 TYR A N 1
ATOM 1684 C CA . TYR A 1 203 ? 4.910 -13.905 28.802 1.00 88.50 203 TYR A CA 1
ATOM 1685 C C . TYR A 1 203 ? 4.509 -13.111 30.049 1.00 88.50 203 TYR A C 1
ATOM 1687 O O . TYR A 1 203 ? 4.871 -11.948 30.177 1.00 88.50 203 TYR A O 1
ATOM 1695 N N . LYS A 1 204 ? 3.813 -13.754 30.991 1.00 87.44 204 LYS A N 1
ATOM 1696 C CA . LYS A 1 204 ? 3.386 -13.170 32.264 1.00 87.44 204 LYS A CA 1
ATOM 1697 C C . LYS A 1 204 ? 4.560 -12.776 33.157 1.00 87.44 204 LYS A C 1
ATOM 1699 O O . LYS A 1 204 ? 4.537 -11.690 33.725 1.00 87.44 204 LYS A O 1
ATOM 1704 N N . ASN A 1 205 ? 5.551 -13.656 33.287 1.00 87.69 205 ASN A N 1
ATOM 1705 C CA . ASN A 1 205 ? 6.577 -13.553 34.327 1.00 87.69 205 ASN A CA 1
ATOM 1706 C C . ASN A 1 205 ? 7.911 -12.951 33.832 1.00 87.69 205 ASN A C 1
ATOM 1708 O O . ASN A 1 205 ? 8.829 -12.789 34.626 1.00 87.69 205 ASN A O 1
ATOM 1712 N N . THR A 1 206 ? 8.053 -12.632 32.541 1.00 83.31 206 THR A N 1
ATOM 1713 C CA . THR A 1 206 ? 9.291 -12.064 31.958 1.00 83.31 206 THR A CA 1
ATOM 1714 C C . THR A 1 206 ? 8.975 -10.886 31.046 1.00 83.31 206 THR A C 1
ATOM 1716 O O . THR A 1 206 ? 7.846 -10.786 30.586 1.00 83.31 206 THR A O 1
ATOM 1719 N N . GLU A 1 207 ? 9.936 -10.026 30.700 1.00 76.38 207 GLU A N 1
ATOM 1720 C CA . GLU A 1 207 ? 9.743 -8.891 29.768 1.00 76.38 207 GLU A CA 1
ATOM 1721 C C . GLU A 1 207 ? 9.640 -9.282 28.277 1.00 76.38 207 GLU A C 1
ATOM 1723 O O . GLU A 1 207 ? 9.659 -8.428 27.394 1.00 76.38 207 GLU A O 1
ATOM 1728 N N . ILE A 1 208 ? 9.498 -10.573 27.957 1.00 80.75 208 ILE A N 1
ATOM 1729 C CA . ILE A 1 208 ? 9.389 -11.027 26.567 1.00 80.75 208 ILE A CA 1
ATOM 1730 C C . ILE A 1 208 ? 8.144 -10.444 25.873 1.00 80.75 208 ILE A C 1
ATOM 1732 O O . ILE A 1 208 ? 7.040 -10.474 26.423 1.00 80.75 208 ILE A O 1
ATOM 1736 N N . SER A 1 209 ? 8.310 -9.947 24.644 1.00 79.12 209 SER A N 1
ATOM 1737 C CA . SER A 1 209 ? 7.198 -9.432 23.832 1.00 79.12 209 SER A CA 1
ATOM 1738 C C . SER A 1 209 ? 6.396 -10.555 23.172 1.00 79.12 209 SER A C 1
ATOM 1740 O O . SER A 1 209 ? 6.922 -11.640 22.884 1.00 79.12 209 SER A O 1
ATOM 1742 N N . LEU A 1 210 ? 5.129 -10.280 22.839 1.00 78.44 210 LEU A N 1
ATOM 1743 C CA . LEU A 1 210 ? 4.289 -11.208 22.066 1.00 78.44 210 LEU A CA 1
ATOM 1744 C C . LEU A 1 210 ? 4.906 -11.584 20.716 1.00 78.44 210 LEU A C 1
ATOM 1746 O O . LEU A 1 210 ? 4.763 -12.722 20.267 1.00 78.44 210 LEU A O 1
ATOM 1750 N N . THR A 1 211 ? 5.611 -10.653 20.074 1.00 72.56 211 THR A N 1
ATOM 1751 C CA . THR A 1 211 ? 6.295 -10.901 18.799 1.00 72.56 211 THR A CA 1
ATOM 1752 C C . THR A 1 211 ? 7.381 -11.957 18.969 1.00 72.56 211 THR A C 1
ATOM 1754 O O . THR A 1 211 ? 7.381 -12.958 18.248 1.00 72.56 211 THR A O 1
ATOM 1757 N N . THR A 1 212 ? 8.257 -11.793 19.962 1.00 73.44 212 THR A N 1
ATOM 1758 C CA . THR A 1 212 ? 9.324 -12.758 20.258 1.00 73.44 212 THR A CA 1
ATOM 1759 C C . THR A 1 212 ? 8.744 -14.115 20.649 1.00 73.44 212 THR A C 1
ATOM 1761 O O . THR A 1 212 ? 9.182 -15.148 20.145 1.00 73.44 212 THR A O 1
ATOM 1764 N N . LEU A 1 213 ? 7.692 -14.126 21.470 1.00 83.12 213 LEU A N 1
ATOM 1765 C CA . LEU A 1 213 ? 7.009 -15.353 21.871 1.00 83.12 213 LEU A CA 1
ATOM 1766 C C . LEU A 1 213 ? 6.377 -16.086 20.673 1.00 83.12 213 LEU A C 1
ATOM 1768 O O . LEU A 1 213 ? 6.471 -17.308 20.568 1.00 83.12 213 LEU A O 1
ATOM 1772 N N . SER A 1 214 ? 5.770 -15.341 19.744 1.00 77.06 214 SER A N 1
ATOM 1773 C CA . SER A 1 214 ? 5.167 -15.891 18.525 1.00 77.06 214 SER A CA 1
ATOM 1774 C C . SER A 1 214 ? 6.207 -16.533 17.608 1.00 77.06 214 SER A C 1
ATOM 1776 O O . SER A 1 214 ? 5.994 -17.646 17.123 1.00 77.06 214 SER A O 1
ATOM 1778 N N . ASN A 1 215 ? 7.375 -15.900 17.477 1.00 70.00 215 ASN A N 1
ATOM 1779 C CA . ASN A 1 215 ? 8.502 -16.433 16.719 1.00 70.00 215 ASN A CA 1
ATOM 1780 C C . ASN A 1 215 ? 9.055 -17.712 17.360 1.00 70.00 215 ASN A C 1
ATOM 1782 O O . ASN A 1 215 ? 9.263 -18.697 16.651 1.00 70.00 215 ASN A O 1
ATOM 1786 N N . ASN A 1 216 ? 9.212 -17.733 18.689 1.00 77.81 216 ASN A N 1
ATOM 1787 C CA . ASN A 1 216 ? 9.679 -18.909 19.434 1.00 77.81 216 ASN A CA 1
ATOM 1788 C C . ASN A 1 216 ? 8.733 -20.105 19.284 1.00 77.81 216 ASN A C 1
ATOM 1790 O O . ASN A 1 216 ? 9.174 -21.246 19.183 1.00 77.81 216 ASN A O 1
ATOM 1794 N N . LEU A 1 217 ? 7.427 -19.841 19.240 1.00 76.88 217 LEU A N 1
ATOM 1795 C CA . LEU A 1 217 ? 6.398 -20.855 19.022 1.00 76.88 217 LEU A CA 1
ATOM 1796 C C . LEU A 1 217 ? 6.188 -21.212 17.540 1.00 76.88 217 LEU A C 1
ATOM 1798 O O . LEU A 1 217 ? 5.444 -22.143 17.238 1.00 76.88 217 LEU A O 1
ATOM 1802 N N . GLY A 1 218 ? 6.792 -20.474 16.604 1.00 67.69 218 GLY A N 1
ATOM 1803 C CA . GLY A 1 218 ? 6.592 -20.676 15.168 1.00 67.69 218 GLY A CA 1
ATOM 1804 C C . GLY A 1 218 ? 5.163 -20.381 14.688 1.00 67.69 218 GLY A C 1
ATOM 1805 O O . GLY A 1 218 ? 4.711 -20.963 13.695 1.00 67.69 218 GLY A O 1
ATOM 1806 N N . VAL A 1 219 ? 4.444 -19.489 15.377 1.00 74.50 219 VAL A N 1
ATOM 1807 C CA . VAL A 1 219 ? 3.071 -19.077 15.043 1.00 74.50 219 VAL A CA 1
ATOM 1808 C C . VAL A 1 219 ? 3.012 -17.591 14.727 1.00 74.50 219 VAL A C 1
ATOM 1810 O O . VAL A 1 219 ? 3.800 -16.798 15.225 1.00 74.50 219 VAL A O 1
ATOM 1813 N N . GLN A 1 220 ? 2.046 -17.185 13.905 1.00 65.25 220 GLN A N 1
ATOM 1814 C CA . GLN A 1 220 ? 1.839 -15.764 13.642 1.00 65.25 220 GLN A CA 1
ATOM 1815 C C . GLN A 1 220 ? 1.305 -15.069 14.895 1.00 65.25 220 GLN A C 1
ATOM 1817 O O . GLN A 1 220 ? 0.449 -15.615 15.594 1.00 65.25 220 GLN A O 1
ATOM 1822 N N . ILE A 1 221 ? 1.731 -13.829 15.138 1.00 68.69 221 ILE A N 1
ATOM 1823 C CA . ILE A 1 221 ? 1.207 -13.012 16.241 1.00 68.69 221 ILE A CA 1
ATOM 1824 C C . ILE A 1 221 ? -0.320 -12.841 16.159 1.00 68.69 221 ILE A C 1
ATOM 1826 O O . ILE A 1 221 ? -1.016 -12.926 17.170 1.00 68.69 221 ILE A O 1
ATOM 1830 N N . SER A 1 222 ? -0.858 -12.734 14.938 1.00 63.91 222 SER A N 1
ATOM 1831 C CA . SER A 1 222 ? -2.298 -12.694 14.647 1.00 63.91 222 SER A CA 1
ATOM 1832 C C . SER A 1 222 ? -3.037 -13.987 14.997 1.00 63.91 222 SER A C 1
ATOM 1834 O O . SER A 1 222 ? -4.261 -13.991 15.037 1.00 63.91 222 SER A O 1
ATOM 1836 N N . THR A 1 223 ? -2.318 -15.083 15.241 1.00 73.31 223 THR A N 1
ATOM 1837 C CA . THR A 1 223 ? -2.856 -16.352 15.748 1.00 73.31 223 THR A CA 1
ATOM 1838 C C . THR A 1 223 ? -2.629 -16.476 17.253 1.00 73.31 223 THR A C 1
ATOM 1840 O O . THR A 1 223 ? -3.524 -16.918 17.972 1.00 73.31 223 THR A O 1
ATOM 1843 N N . LEU A 1 224 ? -1.456 -16.064 17.743 1.00 80.56 224 LEU A N 1
ATOM 1844 C CA . LEU A 1 224 ? -1.084 -16.168 19.152 1.00 80.56 224 LEU A CA 1
ATOM 1845 C C . LEU A 1 224 ? -1.989 -15.318 20.050 1.00 80.56 224 LEU A C 1
ATOM 1847 O O . LEU A 1 224 ? -2.567 -15.849 20.995 1.00 80.56 224 LEU A O 1
ATOM 1851 N N . ALA A 1 225 ? -2.173 -14.035 19.727 1.00 79.62 225 ALA A N 1
ATOM 1852 C CA . ALA A 1 225 ? -2.952 -13.118 20.560 1.00 79.62 225 ALA A CA 1
ATOM 1853 C C . ALA A 1 225 ? -4.432 -13.542 20.705 1.00 79.62 225 ALA A C 1
ATOM 1855 O O . ALA A 1 225 ? -4.928 -13.589 21.834 1.00 79.62 225 ALA A O 1
ATOM 1856 N N . PRO A 1 226 ? -5.154 -13.935 19.631 1.00 76.38 226 PRO A N 1
ATOM 1857 C CA . PRO A 1 226 ? -6.495 -14.505 19.778 1.00 76.38 226 PRO A CA 1
ATOM 1858 C C . PRO A 1 226 ? -6.524 -15.818 20.564 1.00 76.38 226 PRO A C 1
ATOM 1860 O O . PRO A 1 226 ? -7.463 -16.049 21.322 1.00 76.38 226 PRO A O 1
ATOM 1863 N N . THR A 1 227 ? -5.504 -16.669 20.415 1.00 83.56 227 THR A N 1
ATOM 1864 C CA . THR A 1 227 ? -5.422 -17.945 21.145 1.00 83.56 227 THR A CA 1
ATOM 1865 C C . THR A 1 227 ? -5.236 -17.711 22.641 1.00 83.56 227 THR A C 1
ATOM 1867 O O . THR A 1 227 ? -5.947 -18.315 23.440 1.00 83.56 227 THR A O 1
ATOM 1870 N N . PHE A 1 228 ? -4.358 -16.782 23.029 1.00 89.12 228 PHE A N 1
ATOM 1871 C CA . PHE A 1 228 ? -4.180 -16.381 24.425 1.00 89.12 228 PHE A CA 1
ATOM 1872 C C . PHE A 1 228 ? -5.443 -15.760 25.007 1.00 89.12 228 PHE A C 1
ATOM 1874 O O . PHE A 1 228 ? -5.867 -16.166 26.085 1.00 89.12 228 PHE A O 1
ATOM 1881 N N . ARG A 1 229 ? -6.114 -14.869 24.269 1.00 83.19 229 ARG A N 1
ATOM 1882 C CA . ARG A 1 229 ? -7.410 -14.324 24.694 1.00 83.19 229 ARG A CA 1
ATOM 1883 C C . ARG A 1 229 ? -8.449 -15.427 24.911 1.00 83.19 229 ARG A C 1
ATOM 1885 O O . ARG A 1 229 ? -9.150 -15.405 25.911 1.00 83.19 229 ARG A O 1
ATOM 1892 N N . LYS A 1 230 ? -8.533 -16.405 24.004 1.00 83.81 230 LYS A N 1
ATOM 1893 C CA . LYS A 1 230 ? -9.476 -17.528 24.122 1.00 83.81 230 LYS A CA 1
ATOM 1894 C C . LYS A 1 230 ? -9.152 -18.449 25.303 1.00 83.81 230 LYS A C 1
ATOM 1896 O O . LYS A 1 230 ? -10.069 -18.986 25.910 1.00 83.81 230 LYS A O 1
ATOM 1901 N N . MET A 1 231 ? -7.871 -18.680 25.591 1.00 86.50 231 MET A N 1
ATOM 1902 C CA . MET A 1 231 ? -7.436 -19.625 26.626 1.00 86.50 231 MET A CA 1
ATOM 1903 C C . MET A 1 231 ? -7.339 -19.014 28.026 1.00 86.50 231 MET A C 1
ATOM 1905 O O . MET A 1 231 ? -7.538 -19.737 28.997 1.00 86.50 231 MET A O 1
ATOM 1909 N N . PHE A 1 232 ? -7.007 -17.726 28.132 1.00 88.25 232 PHE A N 1
ATOM 1910 C CA . PHE A 1 232 ? -6.667 -17.064 29.398 1.00 88.25 232 PHE A CA 1
ATOM 1911 C C . PHE A 1 232 ? -7.501 -15.804 29.681 1.00 88.25 232 PHE A C 1
ATOM 1913 O O . PHE A 1 232 ? -7.345 -15.216 30.748 1.00 88.25 232 PHE A O 1
ATOM 1920 N N . GLY A 1 233 ? -8.381 -15.393 28.760 1.00 85.88 233 GLY A N 1
ATOM 1921 C CA . GLY A 1 233 ? -9.394 -14.361 28.997 1.00 85.88 233 GLY A CA 1
ATOM 1922 C C . GLY A 1 233 ? -8.829 -13.022 29.477 1.00 85.88 233 GLY A C 1
ATOM 1923 O O . GLY A 1 233 ? -7.882 -12.488 28.894 1.00 85.88 233 GLY A O 1
ATOM 1924 N N . GLU A 1 234 ? -9.432 -12.494 30.542 1.00 78.31 234 GLU A N 1
ATOM 1925 C CA . GLU A 1 234 ? -9.101 -11.201 31.158 1.00 78.31 234 GLU A CA 1
ATOM 1926 C C . GLU A 1 234 ? -7.663 -11.142 31.674 1.00 78.31 234 GLU A C 1
ATOM 1928 O O . GLU A 1 234 ? -6.969 -10.158 31.433 1.00 78.31 234 GLU A O 1
ATOM 1933 N N . LYS A 1 235 ? -7.154 -12.244 32.240 1.00 82.94 235 LYS A N 1
ATOM 1934 C CA . LYS A 1 235 ? -5.775 -12.333 32.743 1.00 82.94 235 LYS A CA 1
ATOM 1935 C C . LYS A 1 235 ? -4.745 -11.992 31.663 1.00 82.94 235 LYS A C 1
ATOM 1937 O O . LYS A 1 235 ? -3.745 -11.336 31.936 1.00 82.94 235 LYS A O 1
ATOM 1942 N N . TYR A 1 236 ? -4.975 -12.424 30.421 1.00 84.38 236 TYR A N 1
ATOM 1943 C CA . TYR A 1 236 ? -4.115 -12.040 29.299 1.00 84.38 236 TYR A CA 1
ATOM 1944 C C . TYR A 1 236 ? -4.246 -10.553 28.951 1.00 84.38 236 TYR A C 1
ATOM 1946 O O . TYR A 1 236 ? -3.236 -9.916 28.660 1.00 84.38 236 TYR A O 1
ATOM 1954 N N . LEU A 1 237 ? -5.464 -10.003 28.975 1.00 74.69 237 LEU A N 1
ATOM 1955 C CA . LEU A 1 237 ? -5.714 -8.600 28.638 1.00 74.69 237 LEU A CA 1
ATOM 1956 C C . LEU A 1 237 ? -5.012 -7.650 29.615 1.00 74.69 237 LEU A C 1
ATOM 1958 O O . LEU A 1 237 ? -4.363 -6.712 29.160 1.00 74.69 237 LEU A O 1
ATOM 1962 N N . GLU A 1 238 ? -5.062 -7.934 30.917 1.00 76.94 238 GLU A N 1
ATOM 1963 C CA . GLU A 1 238 ? -4.367 -7.152 31.948 1.00 76.94 238 GLU A CA 1
ATOM 1964 C C . GLU A 1 238 ? -2.847 -7.143 31.743 1.00 76.94 238 GLU A C 1
ATOM 1966 O O . GLU A 1 238 ? -2.208 -6.091 31.772 1.00 76.94 238 GLU A O 1
ATOM 1971 N N . ILE A 1 239 ? -2.257 -8.318 31.500 1.00 77.06 239 ILE A N 1
ATOM 1972 C CA . ILE A 1 239 ? -0.811 -8.468 31.289 1.00 77.06 239 ILE A CA 1
ATOM 1973 C C . ILE A 1 239 ? -0.379 -7.764 29.998 1.00 77.06 239 ILE A C 1
ATOM 1975 O O . ILE A 1 239 ? 0.619 -7.045 29.995 1.00 77.06 239 ILE A O 1
ATOM 1979 N N . ALA A 1 240 ? -1.130 -7.942 28.908 1.00 70.56 240 ALA A N 1
ATOM 1980 C CA . ALA A 1 240 ? -0.828 -7.310 27.628 1.00 70.56 240 ALA A CA 1
ATOM 1981 C C . ALA A 1 240 ? -0.958 -5.781 27.691 1.00 70.56 240 ALA A C 1
ATOM 1983 O O . ALA A 1 240 ? -0.164 -5.077 27.071 1.00 70.56 240 ALA A O 1
ATOM 1984 N N . GLN A 1 241 ? -1.915 -5.267 28.473 1.00 62.53 241 GLN A N 1
ATOM 1985 C CA . GLN A 1 241 ? -2.073 -3.835 28.720 1.00 62.53 241 GLN A CA 1
ATOM 1986 C C . GLN A 1 241 ? -0.905 -3.262 29.528 1.00 62.53 241 GLN A C 1
ATOM 1988 O O . GLN A 1 241 ? -0.369 -2.226 29.147 1.00 62.53 241 GLN A O 1
ATOM 1993 N N . LYS A 1 242 ? -0.454 -3.957 30.583 1.00 70.50 242 LYS A N 1
ATOM 1994 C CA . LYS A 1 242 ? 0.744 -3.566 31.351 1.00 70.50 242 LYS A CA 1
ATOM 1995 C C . LYS A 1 242 ? 2.012 -3.519 30.489 1.00 70.50 242 LYS A C 1
ATOM 1997 O O . LYS A 1 242 ? 2.909 -2.739 30.774 1.00 70.50 242 LYS A O 1
ATOM 2002 N N . LYS A 1 243 ? 2.081 -4.345 29.442 1.00 68.69 243 LYS A N 1
ATOM 2003 C CA . LYS A 1 243 ? 3.253 -4.502 28.564 1.00 68.69 243 LYS A CA 1
ATOM 2004 C C . LYS A 1 243 ? 3.221 -3.682 27.272 1.00 68.69 243 LYS A C 1
ATOM 2006 O O . LYS A 1 243 ? 4.181 -3.764 26.515 1.00 68.69 243 LYS A O 1
ATOM 2011 N N . GLN A 1 244 ? 2.151 -2.928 27.004 1.00 60.06 244 GLN A N 1
ATOM 2012 C CA . GLN A 1 244 ? 2.024 -2.065 25.814 1.00 60.06 244 GLN A CA 1
ATOM 2013 C C . GLN A 1 244 ? 2.282 -2.789 24.465 1.00 60.06 244 GLN A C 1
ATOM 2015 O O . GLN A 1 244 ? 2.835 -2.221 23.525 1.00 60.06 244 GLN A O 1
ATOM 2020 N N . ASP A 1 245 ? 1.912 -4.072 24.337 1.00 55.84 245 ASP A N 1
ATOM 2021 C CA . ASP A 1 245 ? 2.180 -4.840 23.109 1.00 55.84 245 ASP A CA 1
ATOM 2022 C C . ASP A 1 245 ? 1.263 -4.412 21.932 1.00 55.84 245 ASP A C 1
ATOM 2024 O O . ASP A 1 245 ? 0.030 -4.502 21.976 1.00 55.84 245 ASP A O 1
ATOM 2028 N N . SER A 1 246 ? 1.891 -4.020 20.817 1.00 46.66 246 SER A N 1
ATOM 2029 C CA . SER A 1 246 ? 1.345 -3.246 19.685 1.00 46.66 246 SER A CA 1
ATOM 2030 C C . SER A 1 246 ? 0.411 -3.971 18.689 1.00 46.66 246 SER A C 1
ATOM 2032 O O . SER A 1 246 ? 0.351 -3.649 17.499 1.00 46.66 246 SER A O 1
ATOM 2034 N N . VAL A 1 247 ? -0.484 -4.839 19.178 1.00 49.31 247 VAL A N 1
ATOM 2035 C CA . VAL A 1 247 ? -1.796 -5.056 18.508 1.00 49.31 247 VAL A CA 1
ATOM 2036 C C . VAL A 1 247 ? -2.671 -3.769 18.596 1.00 49.31 247 VAL A C 1
ATOM 2038 O O . VAL A 1 247 ? -3.750 -3.669 18.006 1.00 49.31 247 VAL A O 1
ATOM 2041 N N . GLU A 1 248 ? -2.155 -2.742 19.283 1.00 43.25 248 GLU A N 1
ATOM 2042 C CA . GLU A 1 248 ? -2.668 -1.390 19.532 1.00 43.25 248 GLU A CA 1
ATOM 2043 C C . GLU A 1 248 ? -3.031 -0.529 18.316 1.00 43.25 248 GLU A C 1
ATOM 2045 O O . GLU A 1 248 ? -3.837 0.389 18.476 1.00 43.25 248 GLU A O 1
ATOM 2050 N N . ILE A 1 249 ? -2.562 -0.823 17.095 1.00 40.19 249 ILE A N 1
ATOM 2051 C CA . ILE A 1 249 ? -2.967 -0.041 15.904 1.00 40.19 249 ILE A CA 1
ATOM 2052 C C . ILE A 1 249 ? -4.486 -0.158 15.660 1.00 40.19 249 ILE A C 1
ATOM 2054 O O . ILE A 1 249 ? -5.121 0.773 15.171 1.00 40.19 249 ILE A O 1
ATOM 2058 N N . CYS A 1 250 ? -5.110 -1.265 16.081 1.00 52.66 250 CYS A N 1
ATOM 2059 C CA . CYS A 1 250 ? -6.564 -1.427 16.023 1.00 52.66 250 CYS A CA 1
ATOM 2060 C C . CYS A 1 250 ? -7.284 -0.880 17.272 1.00 52.66 250 CYS A C 1
ATOM 2062 O O . CYS A 1 250 ? -8.492 -0.664 17.220 1.00 52.66 250 CYS A O 1
ATOM 2064 N N . LYS A 1 251 ? -6.578 -0.633 18.388 1.00 62.31 251 LYS A N 1
ATOM 2065 C CA . LYS A 1 251 ? -7.172 -0.038 19.597 1.00 62.31 251 LYS A CA 1
ATOM 2066 C C . LYS A 1 251 ? -7.337 1.470 19.411 1.00 62.31 251 LYS A C 1
ATOM 2068 O O . LYS A 1 251 ? -8.461 1.942 19.506 1.00 62.31 251 LYS A O 1
ATOM 2073 N N . LYS A 1 252 ? -6.276 2.196 19.031 1.00 74.12 252 LYS A N 1
ATOM 2074 C CA . LYS A 1 252 ? -6.349 3.652 18.792 1.00 74.12 252 LYS A CA 1
ATOM 2075 C C . LYS A 1 252 ? -7.350 4.022 17.696 1.00 74.12 252 LYS A C 1
ATOM 2077 O O . LYS A 1 252 ? -8.155 4.919 17.902 1.00 74.12 252 LYS A O 1
ATOM 2082 N N . GLY A 1 253 ? -7.367 3.280 16.584 1.00 80.19 253 GLY A N 1
ATOM 2083 C CA . GLY A 1 253 ? -8.360 3.474 15.520 1.00 80.19 253 GLY A CA 1
ATOM 2084 C C . GLY A 1 253 ? -9.799 3.278 16.008 1.00 80.19 253 GLY A C 1
ATOM 2085 O O . GLY A 1 253 ? -10.637 4.146 15.805 1.00 80.19 253 GLY A O 1
ATOM 2086 N N . LYS A 1 254 ? -10.076 2.197 16.752 1.00 83.25 254 LYS A N 1
ATOM 2087 C CA . LYS A 1 254 ? -11.415 1.949 17.315 1.00 83.25 254 LYS A CA 1
ATOM 2088 C C . LYS A 1 254 ? -11.837 2.980 18.357 1.00 83.25 254 LYS A C 1
ATOM 2090 O O . LYS A 1 254 ? -13.014 3.324 18.415 1.00 83.25 254 LYS A O 1
ATOM 2095 N N . ILE A 1 255 ? -10.903 3.446 19.188 1.00 86.81 255 ILE A N 1
ATOM 2096 C CA . ILE A 1 255 ? -11.180 4.512 20.153 1.00 86.81 255 ILE A CA 1
ATOM 2097 C C . ILE A 1 255 ? -11.477 5.808 19.389 1.00 86.81 255 ILE A C 1
ATOM 2099 O O . ILE A 1 255 ? -12.502 6.421 19.654 1.00 86.81 255 ILE A O 1
ATOM 2103 N N . ALA A 1 256 ? -10.677 6.171 18.383 1.00 91.00 256 ALA A N 1
ATOM 2104 C CA . ALA A 1 256 ? -10.927 7.346 17.550 1.00 91.00 256 ALA A CA 1
ATOM 2105 C C . ALA A 1 256 ? -12.286 7.280 16.841 1.00 91.00 256 ALA A C 1
ATOM 2107 O O . ALA A 1 256 ? -13.018 8.262 16.833 1.00 91.00 256 ALA A O 1
ATOM 2108 N N . GLU A 1 257 ? -12.661 6.118 16.302 1.00 91.69 257 GLU A N 1
ATOM 2109 C CA . GLU A 1 257 ? -13.981 5.892 15.707 1.00 91.69 257 GLU A CA 1
ATOM 2110 C C . GLU A 1 257 ? -15.108 6.068 16.741 1.00 91.69 257 GLU A C 1
ATOM 2112 O O . GLU A 1 257 ? -16.118 6.697 16.438 1.00 91.69 257 GLU A O 1
ATOM 2117 N N . LYS A 1 258 ? -14.942 5.557 17.972 1.00 91.75 258 LYS A N 1
ATOM 2118 C CA . LYS A 1 258 ? -15.911 5.752 19.066 1.00 91.75 258 LYS A CA 1
ATOM 2119 C C . LYS A 1 258 ? -16.037 7.230 19.446 1.00 91.75 258 LYS A C 1
ATOM 2121 O O . LYS A 1 258 ? -17.150 7.726 19.568 1.00 91.75 258 LYS A O 1
ATOM 2126 N N . ILE A 1 259 ? -14.914 7.928 19.605 1.00 94.25 259 ILE A N 1
ATOM 2127 C CA . ILE A 1 259 ? -14.889 9.356 19.938 1.00 94.25 259 ILE A CA 1
ATOM 2128 C C . ILE A 1 259 ? -15.555 10.177 18.835 1.00 94.25 259 ILE A C 1
ATOM 2130 O O . ILE A 1 259 ? -16.388 11.027 19.125 1.00 94.25 259 ILE A O 1
ATOM 2134 N N . ALA A 1 260 ? -15.230 9.898 17.572 1.00 95.62 260 ALA A N 1
ATOM 2135 C CA . ALA A 1 260 ? -15.842 10.552 16.423 1.00 95.62 260 ALA A CA 1
ATOM 2136 C C . ALA A 1 260 ? -17.363 10.337 16.389 1.00 95.62 260 ALA A C 1
ATOM 2138 O O . ALA A 1 260 ? -18.112 11.272 16.124 1.00 95.62 260 ALA A O 1
ATOM 2139 N N . PHE A 1 261 ? -17.826 9.124 16.689 1.00 94.75 261 PHE A N 1
ATOM 2140 C CA . PHE A 1 261 ? -19.250 8.809 16.753 1.00 94.75 261 PHE A CA 1
ATOM 2141 C C . PHE A 1 261 ? -19.973 9.602 17.856 1.00 94.75 261 PHE A C 1
ATOM 2143 O O . PHE A 1 261 ? -21.015 10.198 17.595 1.00 94.75 261 PHE A O 1
ATOM 2150 N N . GLU A 1 262 ? -19.400 9.665 19.062 1.00 95.56 262 GLU A N 1
ATOM 2151 C CA . GLU A 1 262 ? -19.938 10.469 20.170 1.00 95.56 262 GLU A CA 1
ATOM 2152 C C . GLU A 1 262 ? -19.918 11.969 19.853 1.00 95.56 262 GLU A C 1
ATOM 2154 O O . GLU A 1 262 ? -20.902 12.661 20.094 1.00 95.56 262 GLU A O 1
ATOM 2159 N N . TYR A 1 263 ? -18.833 12.468 19.254 1.00 96.62 263 TYR A N 1
ATOM 2160 C CA . TYR A 1 263 ? -18.739 13.853 18.795 1.00 96.62 263 TYR A CA 1
ATOM 2161 C C . TYR A 1 263 ? -19.878 14.207 17.843 1.00 96.62 263 TYR A C 1
ATOM 2163 O O . TYR A 1 263 ? -20.542 15.218 18.044 1.00 96.62 263 TYR A O 1
ATOM 2171 N N . LEU A 1 264 ? -20.121 13.370 16.828 1.00 96.44 264 LEU A N 1
ATOM 2172 C CA . LEU A 1 264 ? -21.173 13.610 15.842 1.00 96.44 264 LEU A CA 1
ATOM 2173 C C . LEU A 1 264 ? -22.554 13.673 16.501 1.00 96.44 264 LEU A C 1
ATOM 2175 O O . LEU A 1 264 ? -23.322 14.577 16.184 1.00 96.44 264 LEU A O 1
ATOM 2179 N N . LYS A 1 265 ? -22.831 12.790 17.467 1.00 94.88 265 LYS A N 1
ATOM 2180 C CA . LYS A 1 265 ? -24.077 12.827 18.243 1.00 94.88 265 LYS A CA 1
ATOM 2181 C C . LYS A 1 265 ? -24.240 14.110 19.053 1.00 94.88 265 LYS A C 1
ATOM 2183 O O . LYS A 1 265 ? -25.326 14.670 19.073 1.00 94.88 265 LYS A O 1
ATOM 2188 N N . LEU A 1 266 ? -23.172 14.586 19.695 1.00 95.38 266 LEU A N 1
ATOM 2189 C CA . LEU A 1 266 ? -23.196 15.817 20.498 1.00 95.38 266 LEU A CA 1
ATOM 2190 C C . LEU A 1 266 ? -23.389 17.093 19.666 1.00 95.38 266 LEU A C 1
ATOM 2192 O O . LEU A 1 266 ? -23.659 18.148 20.232 1.00 95.38 266 LEU A O 1
ATOM 2196 N N . ILE A 1 267 ? -23.220 17.013 18.345 1.00 94.19 267 ILE A N 1
ATOM 2197 C CA . ILE A 1 267 ? -23.520 18.105 17.410 1.00 94.19 267 ILE A CA 1
ATOM 2198 C C . ILE A 1 267 ? -24.781 17.823 16.579 1.00 94.19 267 ILE A C 1
ATOM 2200 O O . ILE A 1 267 ? -24.893 18.308 15.451 1.00 94.19 267 ILE A O 1
ATOM 2204 N N . ASP A 1 268 ? -25.685 16.998 17.116 1.00 93.00 268 ASP A N 1
ATOM 2205 C CA . ASP A 1 268 ? -26.981 16.632 16.531 1.00 93.00 268 ASP A CA 1
ATOM 2206 C C . ASP A 1 268 ? -26.884 16.060 15.109 1.00 93.00 268 ASP A C 1
ATOM 2208 O O . ASP A 1 268 ? -27.763 16.239 14.264 1.00 93.00 268 ASP A O 1
ATOM 2212 N N . LYS A 1 269 ? -25.789 15.352 14.816 1.00 92.81 269 LYS A N 1
ATOM 2213 C CA . LYS A 1 269 ? -25.674 14.522 13.617 1.00 92.81 269 LYS A CA 1
ATOM 2214 C C . LYS A 1 269 ? -25.928 13.075 14.014 1.00 92.81 269 LYS A C 1
ATOM 2216 O O . LYS A 1 269 ? -25.349 12.599 14.984 1.00 92.81 269 LYS A O 1
ATOM 2221 N N . ASP A 1 270 ? -26.744 12.369 13.235 1.00 91.75 270 ASP A N 1
ATOM 2222 C CA . ASP A 1 270 ? -27.036 10.949 13.454 1.00 91.75 270 ASP A CA 1
ATOM 2223 C C . ASP A 1 270 ? -26.200 10.065 12.504 1.00 91.75 270 ASP A C 1
ATOM 2225 O O . ASP A 1 270 ? -26.588 9.834 11.353 1.00 91.75 270 ASP A O 1
ATOM 2229 N N . PRO A 1 271 ? -24.987 9.638 12.909 1.00 92.88 271 PRO A N 1
ATOM 2230 C CA . PRO A 1 271 ? -24.128 8.819 12.067 1.00 92.88 271 PRO A CA 1
ATOM 2231 C C . PRO A 1 271 ? -24.618 7.373 11.975 1.00 92.88 271 PRO A C 1
ATOM 2233 O O . PRO A 1 271 ? -24.713 6.646 12.963 1.00 92.88 271 PRO A O 1
ATOM 2236 N N . ILE A 1 272 ? -24.786 6.895 10.746 1.00 90.44 272 ILE A N 1
ATOM 2237 C CA . ILE A 1 272 ? -25.015 5.484 10.450 1.00 90.44 272 ILE A CA 1
ATOM 2238 C C . ILE A 1 272 ? -23.668 4.770 10.346 1.00 90.44 272 ILE A C 1
ATOM 2240 O O . ILE A 1 272 ? -22.829 5.100 9.501 1.00 90.44 272 ILE A O 1
ATOM 2244 N N . ASP A 1 273 ? -23.486 3.730 11.159 1.00 87.25 273 ASP A N 1
ATOM 2245 C CA . ASP A 1 273 ? -22.328 2.847 11.063 1.00 87.25 273 ASP A CA 1
ATOM 2246 C C . ASP A 1 273 ? -22.426 1.919 9.842 1.00 87.25 273 ASP A C 1
ATOM 2248 O O . ASP A 1 273 ? -23.247 0.989 9.757 1.00 87.25 273 ASP A O 1
ATOM 2252 N N . ILE A 1 274 ? -21.551 2.189 8.878 1.00 84.69 274 ILE A N 1
ATOM 2253 C CA . ILE A 1 274 ? -21.418 1.436 7.631 1.00 84.69 274 ILE A CA 1
ATOM 2254 C C . ILE A 1 274 ? -20.125 0.611 7.587 1.00 84.69 274 ILE A C 1
ATOM 2256 O O . ILE A 1 274 ? -19.840 -0.045 6.575 1.00 84.69 274 ILE A O 1
ATOM 2260 N N . ARG A 1 275 ? -19.359 0.560 8.687 1.00 79.38 275 ARG A N 1
ATOM 2261 C CA . ARG A 1 275 ? -18.182 -0.307 8.802 1.00 79.38 275 ARG A CA 1
ATOM 2262 C C . ARG A 1 275 ? -18.616 -1.758 8.601 1.00 79.38 275 ARG A C 1
ATOM 2264 O O . ARG A 1 275 ? -19.616 -2.233 9.129 1.00 79.38 275 ARG A O 1
ATOM 2271 N N . GLY A 1 276 ? -17.879 -2.486 7.766 1.00 70.56 276 GLY A N 1
ATOM 2272 C CA . GLY A 1 276 ? -18.207 -3.879 7.434 1.00 70.56 276 GLY A CA 1
ATOM 2273 C C . GLY A 1 276 ? -19.232 -4.058 6.307 1.00 70.56 276 GLY A C 1
ATOM 2274 O O . GLY A 1 276 ? -19.283 -5.140 5.728 1.00 70.56 276 GLY A O 1
ATOM 2275 N N . LYS A 1 277 ? -19.968 -3.013 5.908 1.00 77.12 277 LYS A N 1
ATOM 2276 C CA . LYS A 1 277 ? -20.990 -3.086 4.854 1.00 77.12 277 LYS A CA 1
ATOM 2277 C C . LYS A 1 277 ? -20.440 -2.527 3.540 1.00 77.12 277 LYS A C 1
ATOM 2279 O O . LYS A 1 277 ? -19.825 -1.465 3.502 1.00 77.12 277 LYS A O 1
ATOM 2284 N N . ALA A 1 278 ? -20.622 -3.250 2.436 1.00 73.94 278 ALA A N 1
ATOM 2285 C CA . ALA A 1 278 ? -20.308 -2.714 1.111 1.00 73.94 278 ALA A CA 1
ATOM 2286 C C . ALA A 1 278 ? -21.409 -1.724 0.715 1.00 73.94 278 ALA A C 1
ATOM 2288 O O . ALA A 1 278 ? -22.532 -2.162 0.457 1.00 73.94 278 ALA A O 1
ATOM 2289 N N . PHE A 1 279 ? -21.090 -0.429 0.687 1.00 80.31 279 PHE A N 1
ATOM 2290 C CA . PHE A 1 279 ? -22.084 0.644 0.577 1.00 80.31 279 PHE A CA 1
ATOM 2291 C C . PHE A 1 279 ? -22.035 1.416 -0.747 1.00 80.31 279 PHE A C 1
ATOM 2293 O O . PHE A 1 279 ? -23.082 1.752 -1.292 1.00 80.31 279 PHE A O 1
ATOM 2300 N N . ILE A 1 280 ? -20.847 1.667 -1.294 1.00 85.44 280 ILE A N 1
ATOM 2301 C CA . ILE A 1 280 ? -20.695 2.387 -2.563 1.00 85.44 280 ILE A CA 1
ATOM 2302 C C . ILE A 1 280 ? -20.839 1.404 -3.731 1.00 85.44 280 ILE A C 1
ATOM 2304 O O . ILE A 1 280 ? -20.327 0.280 -3.693 1.00 85.44 280 ILE A O 1
ATOM 2308 N N . LYS A 1 281 ? -21.553 1.815 -4.778 1.00 86.62 281 LYS A N 1
ATOM 2309 C CA . LYS A 1 281 ? -21.801 0.995 -5.966 1.00 86.62 281 LYS A CA 1
ATOM 2310 C C . LYS A 1 281 ? -20.492 0.721 -6.716 1.00 86.62 281 LYS A C 1
ATOM 2312 O O . LYS A 1 281 ? -19.682 1.618 -6.938 1.00 86.62 281 LYS A O 1
ATOM 2317 N N . GLY A 1 282 ? -20.264 -0.540 -7.086 1.00 82.88 282 GLY A N 1
ATOM 2318 C CA . GLY A 1 282 ? -19.102 -0.948 -7.889 1.00 82.88 282 GLY A CA 1
ATOM 2319 C C . GLY A 1 282 ? -17.741 -0.903 -7.178 1.00 82.88 282 GLY A C 1
ATOM 2320 O O . GLY A 1 282 ? -16.711 -1.026 -7.836 1.00 82.88 282 GLY A O 1
ATOM 2321 N N . THR A 1 283 ? -17.695 -0.738 -5.851 1.00 81.00 283 THR A N 1
ATOM 2322 C CA . THR A 1 283 ? -16.433 -0.691 -5.096 1.00 81.00 283 THR A CA 1
ATOM 2323 C C . THR A 1 283 ? -16.556 -1.341 -3.718 1.00 81.00 283 THR A C 1
ATOM 2325 O O . THR A 1 283 ? -17.621 -1.370 -3.108 1.00 81.00 283 THR A O 1
ATOM 2328 N N . LEU A 1 284 ? -15.437 -1.866 -3.212 1.00 78.31 284 LEU A N 1
ATOM 2329 C CA . LEU A 1 284 ? -15.318 -2.368 -1.836 1.00 78.31 284 LEU A CA 1
ATOM 2330 C C . LEU A 1 284 ? -14.933 -1.266 -0.838 1.00 78.31 284 LEU A C 1
ATOM 2332 O O . LEU A 1 284 ? -14.825 -1.529 0.360 1.00 78.31 284 LEU A O 1
ATOM 2336 N N . ARG A 1 285 ? -14.681 -0.044 -1.322 1.00 82.38 285 ARG A N 1
ATOM 2337 C CA . ARG A 1 285 ? -14.358 1.102 -0.469 1.00 82.38 285 ARG A CA 1
ATOM 2338 C C . ARG A 1 285 ? -15.598 1.533 0.308 1.00 82.38 285 ARG A C 1
ATOM 2340 O O . ARG A 1 285 ? -16.706 1.527 -0.226 1.00 82.38 285 ARG A O 1
ATOM 2347 N N . ARG A 1 286 ? -15.387 1.909 1.564 1.00 84.81 286 ARG A N 1
ATOM 2348 C CA . ARG A 1 286 ? -16.429 2.346 2.487 1.00 84.81 286 ARG A CA 1
ATOM 2349 C C . ARG A 1 286 ? -15.857 3.429 3.407 1.00 84.81 286 ARG A C 1
ATOM 2351 O O . ARG A 1 286 ? -14.739 3.216 3.878 1.00 84.81 286 ARG A O 1
ATOM 2358 N N . PRO A 1 287 ? -16.584 4.534 3.623 1.00 91.06 287 PRO A N 1
ATOM 2359 C CA . PRO A 1 287 ? -16.311 5.433 4.735 1.00 91.06 287 PRO A CA 1
ATOM 2360 C C . PRO A 1 287 ? -16.519 4.723 6.078 1.00 91.06 287 PRO A C 1
ATOM 2362 O O . PRO A 1 287 ? -17.049 3.606 6.123 1.00 91.06 287 PRO A O 1
ATOM 2365 N N . ASP A 1 288 ? -16.136 5.388 7.164 1.00 92.12 288 ASP A N 1
ATOM 2366 C CA . ASP A 1 288 ? -16.381 4.904 8.523 1.00 92.12 288 ASP A CA 1
ATOM 2367 C C . ASP A 1 288 ? -17.855 5.105 8.913 1.00 92.12 288 ASP A C 1
ATOM 2369 O O . ASP A 1 288 ? -18.511 4.162 9.358 1.00 92.12 288 ASP A O 1
ATOM 2373 N N . PHE A 1 289 ? -18.418 6.288 8.644 1.00 94.50 289 PHE A N 1
ATOM 2374 C CA . PHE A 1 289 ? -19.837 6.578 8.884 1.00 94.50 289 PHE A CA 1
ATOM 2375 C C . PHE A 1 289 ? -20.505 7.262 7.693 1.00 94.50 289 PHE A C 1
ATOM 2377 O O . PHE A 1 289 ? -19.848 7.752 6.767 1.00 94.50 289 PHE A O 1
ATOM 2384 N N . LEU A 1 290 ? -21.832 7.315 7.741 1.00 92.06 290 LEU A N 1
ATOM 2385 C CA . LEU A 1 290 ? -22.649 8.091 6.819 1.00 92.06 290 LEU A CA 1
ATOM 2386 C C . LEU A 1 290 ? -23.611 8.991 7.588 1.00 92.06 290 LEU A C 1
ATOM 2388 O O . LEU A 1 290 ? -24.220 8.542 8.552 1.00 92.06 290 LEU A O 1
ATOM 2392 N N . ILE A 1 291 ? -23.782 10.226 7.129 1.00 93.06 291 ILE A N 1
ATOM 2393 C CA . ILE A 1 291 ? -24.816 11.143 7.616 1.00 93.06 291 ILE A CA 1
ATOM 2394 C C . ILE A 1 291 ? -25.535 11.675 6.378 1.00 93.06 291 ILE A C 1
ATOM 2396 O O . ILE A 1 291 ? -24.962 12.453 5.614 1.00 93.06 291 ILE A O 1
ATOM 2400 N N . ASP A 1 292 ? -26.750 11.197 6.125 1.00 88.75 292 ASP A N 1
ATOM 2401 C CA . ASP A 1 292 ? -27.495 11.448 4.885 1.00 88.75 292 ASP A CA 1
ATOM 2402 C C . ASP A 1 292 ? -26.668 11.156 3.615 1.00 88.75 292 ASP A C 1
ATOM 2404 O O . ASP A 1 292 ? -26.309 10.011 3.342 1.00 88.75 292 ASP A O 1
ATOM 2408 N N . ASN A 1 293 ? -26.351 12.196 2.835 1.00 89.62 293 ASN A N 1
ATOM 2409 C CA . ASN A 1 293 ? -25.529 12.143 1.621 1.00 89.62 293 ASN A CA 1
ATOM 2410 C C . ASN A 1 293 ? -24.075 12.589 1.875 1.00 89.62 293 ASN A C 1
ATOM 2412 O O . ASN A 1 293 ? -23.370 13.004 0.952 1.00 89.62 293 ASN A O 1
ATOM 2416 N N . THR A 1 294 ? -23.629 12.522 3.129 1.00 93.62 294 THR A N 1
ATOM 2417 C CA . THR A 1 294 ? -22.307 12.964 3.582 1.00 93.62 294 THR A CA 1
ATOM 2418 C C . THR A 1 294 ? -21.503 11.767 4.068 1.00 93.62 294 THR A C 1
ATOM 2420 O O . THR A 1 294 ? -21.938 11.037 4.961 1.00 93.62 294 THR A O 1
ATOM 2423 N N . PHE A 1 295 ? -20.316 11.558 3.497 1.00 95.00 295 PHE A N 1
ATOM 2424 C CA . PHE A 1 295 ? -19.397 10.549 4.025 1.00 95.00 295 PHE A CA 1
ATOM 2425 C C . PHE A 1 295 ? -18.689 11.068 5.277 1.00 95.00 295 PHE A C 1
ATOM 2427 O O . PHE A 1 295 ? -18.400 12.260 5.369 1.00 95.00 295 PHE A O 1
ATOM 2434 N N . VAL A 1 296 ? -18.343 10.171 6.199 1.00 96.81 296 VAL A N 1
ATOM 2435 C CA . VAL A 1 296 ? -17.441 10.480 7.311 1.00 96.81 296 VAL A CA 1
ATOM 2436 C C . VAL A 1 296 ? -16.260 9.524 7.292 1.00 96.81 296 VAL A C 1
ATOM 2438 O O . VAL A 1 296 ? -16.444 8.307 7.284 1.00 96.81 296 VAL A O 1
ATOM 2441 N N . GLU A 1 297 ? -15.049 10.072 7.308 1.00 95.81 297 GLU A N 1
ATOM 2442 C CA . GLU A 1 297 ? -13.809 9.302 7.426 1.00 95.81 297 GLU A CA 1
ATOM 2443 C C . GLU A 1 297 ? -13.035 9.755 8.672 1.00 95.81 297 GLU A C 1
ATOM 2445 O O . GLU A 1 297 ? -12.780 10.946 8.855 1.00 95.81 297 GLU A O 1
ATOM 2450 N N . VAL A 1 298 ? -12.639 8.799 9.512 1.00 95.06 298 VAL A N 1
ATOM 2451 C CA . VAL A 1 298 ? -11.915 9.015 10.766 1.00 95.06 298 VAL A CA 1
ATOM 2452 C C . VAL A 1 298 ? -10.458 8.604 10.604 1.00 95.06 298 VAL A C 1
ATOM 2454 O O . VAL A 1 298 ? -10.134 7.550 10.040 1.00 95.06 298 VAL A O 1
ATOM 2457 N N . LYS A 1 299 ? -9.544 9.445 11.088 1.00 93.06 299 LYS A N 1
ATOM 2458 C CA . LYS A 1 299 ? -8.100 9.213 11.037 1.00 93.06 299 LYS A CA 1
ATOM 2459 C C . LYS A 1 299 ? -7.433 9.562 12.358 1.00 93.06 299 LYS A C 1
ATOM 2461 O O . LYS A 1 299 ? -7.888 10.419 13.104 1.00 93.06 299 LYS A O 1
ATOM 2466 N N . THR A 1 300 ? -6.327 8.881 12.631 1.00 90.06 300 THR A N 1
ATOM 2467 C CA . THR A 1 300 ? -5.537 9.051 13.860 1.00 90.06 300 THR A CA 1
ATOM 2468 C C . THR A 1 300 ? -4.154 9.630 13.581 1.00 90.06 300 THR A C 1
ATOM 2470 O O . THR A 1 300 ? -3.203 9.351 14.305 1.00 90.06 300 THR A O 1
ATOM 2473 N N . TYR A 1 301 ? -4.001 10.311 12.449 1.00 86.31 301 TYR A N 1
ATOM 2474 C CA . TYR A 1 301 ? -2.720 10.804 11.963 1.00 86.31 301 TYR A CA 1
ATOM 2475 C C . TYR A 1 301 ? -2.906 12.121 11.216 1.00 86.31 301 TYR A C 1
ATOM 2477 O O . TYR A 1 301 ? -4.011 12.456 10.780 1.00 86.31 301 TYR A O 1
ATOM 2485 N N . VAL A 1 302 ? -1.808 12.863 11.052 1.00 87.31 302 VAL A N 1
ATOM 2486 C CA . VAL A 1 302 ? -1.820 14.129 10.313 1.00 87.31 302 VAL A CA 1
ATOM 2487 C C . VAL A 1 302 ? -2.153 13.871 8.848 1.00 87.31 302 VAL A C 1
ATOM 2489 O O . VAL A 1 302 ? -1.448 13.120 8.171 1.00 87.31 302 VAL A O 1
ATOM 2492 N N . ILE A 1 303 ? -3.227 14.484 8.353 1.00 89.25 303 ILE A N 1
ATOM 2493 C CA . ILE A 1 303 ? -3.653 14.314 6.962 1.00 89.25 303 ILE A CA 1
ATOM 2494 C C . ILE A 1 303 ? -2.984 15.381 6.103 1.00 89.25 303 ILE A C 1
ATOM 2496 O O . ILE A 1 303 ? -3.221 16.574 6.281 1.00 89.25 303 ILE A O 1
ATOM 2500 N N . SER A 1 304 ? -2.181 14.923 5.147 1.00 92.00 304 SER A N 1
ATOM 2501 C CA . SER A 1 304 ? -1.614 15.716 4.059 1.00 92.00 304 SER A CA 1
ATOM 2502 C C . SER A 1 304 ? -2.414 15.534 2.765 1.00 92.00 304 SER A C 1
ATOM 2504 O O . SER A 1 304 ? -3.276 14.655 2.644 1.00 92.00 304 SER A O 1
ATOM 2506 N N . LEU A 1 305 ? -2.114 16.361 1.758 1.00 91.44 305 LEU A N 1
ATOM 2507 C CA . LEU A 1 305 ? -2.830 16.359 0.479 1.00 91.44 305 LEU A CA 1
ATOM 2508 C C . LEU A 1 305 ? -2.748 15.008 -0.257 1.00 91.44 305 LEU A C 1
ATOM 2510 O O . LEU A 1 305 ? -3.715 14.586 -0.893 1.00 91.44 305 LEU A O 1
ATOM 2514 N N . THR A 1 306 ? -1.603 14.332 -0.156 1.00 89.81 306 THR A N 1
ATOM 2515 C CA . THR A 1 306 ? -1.321 13.015 -0.747 1.00 89.81 306 THR A CA 1
ATOM 2516 C C . THR A 1 306 ? -0.911 12.017 0.325 1.00 89.81 306 THR A C 1
ATOM 2518 O O . THR A 1 306 ? -0.210 12.381 1.270 1.00 89.81 306 THR A O 1
ATOM 2521 N N . GLY A 1 307 ? -1.293 10.753 0.154 1.00 79.19 307 GLY A N 1
ATOM 2522 C CA . GLY A 1 307 ? -0.940 9.687 1.087 1.00 79.19 307 GLY A CA 1
ATOM 2523 C C . GLY A 1 307 ? 0.553 9.353 1.118 1.00 79.19 307 GLY A C 1
ATOM 2524 O O . GLY A 1 307 ? 1.284 9.595 0.157 1.00 79.19 307 GLY A O 1
ATOM 2525 N N . ASN A 1 308 ? 0.996 8.731 2.214 1.00 66.19 308 ASN A N 1
ATOM 2526 C CA . ASN A 1 308 ? 2.334 8.154 2.333 1.00 66.19 308 ASN A CA 1
ATOM 2527 C C . ASN A 1 308 ? 2.239 6.656 2.660 1.00 66.19 308 ASN A C 1
ATOM 2529 O O . ASN A 1 308 ? 1.647 6.245 3.663 1.00 66.19 308 ASN A O 1
ATOM 2533 N N . GLY A 1 309 ? 2.820 5.823 1.796 1.00 74.12 309 GLY A N 1
ATOM 2534 C CA . GLY A 1 309 ? 2.811 4.371 1.940 1.00 74.12 309 GLY A CA 1
ATOM 2535 C C . GLY A 1 309 ? 1.395 3.788 1.976 1.00 74.12 309 GLY A C 1
ATOM 2536 O O . GLY A 1 309 ? 0.741 3.661 0.945 1.00 74.12 309 GLY A O 1
ATOM 2537 N N . ARG A 1 310 ? 0.948 3.369 3.167 1.00 70.81 310 ARG A N 1
ATOM 2538 C CA . ARG A 1 310 ? -0.383 2.770 3.393 1.00 70.81 310 ARG A CA 1
ATOM 2539 C C . ARG A 1 310 ? -1.426 3.769 3.904 1.00 70.81 310 ARG A C 1
ATOM 2541 O O . ARG A 1 310 ? -2.596 3.407 3.993 1.00 70.81 310 ARG A O 1
ATOM 2548 N N . LEU A 1 311 ? -1.013 4.984 4.258 1.00 77.88 311 LEU A N 1
ATOM 2549 C CA . LEU A 1 311 ? -1.899 6.021 4.774 1.00 77.88 311 LEU A CA 1
ATOM 2550 C C . LEU A 1 311 ? -2.544 6.754 3.602 1.00 77.88 311 LEU A C 1
ATOM 2552 O O . LEU A 1 311 ? -1.843 7.234 2.712 1.00 77.88 311 LEU A O 1
ATOM 2556 N N . LYS A 1 312 ? -3.875 6.844 3.597 1.00 84.56 312 LYS A N 1
ATOM 2557 C CA . LYS A 1 312 ? -4.593 7.659 2.612 1.00 84.56 312 LYS A CA 1
ATOM 2558 C C . LYS A 1 312 ? -4.394 9.137 2.942 1.00 84.56 312 LYS A C 1
ATOM 2560 O O . LYS A 1 312 ? -4.553 9.512 4.106 1.00 84.56 312 LYS A O 1
ATOM 2565 N N . GLY A 1 313 ? -4.078 9.936 1.930 1.00 89.19 313 GLY A N 1
ATOM 2566 C CA . GLY A 1 313 ? -4.139 11.389 2.005 1.00 89.19 313 GLY A CA 1
ATOM 2567 C C . GLY A 1 313 ? -5.528 11.905 1.646 1.00 89.19 313 GLY A C 1
ATOM 2568 O O . GLY A 1 313 ? -6.439 11.142 1.303 1.00 89.19 313 GLY A O 1
ATOM 2569 N N . TYR A 1 314 ? -5.676 13.222 1.726 1.00 95.56 314 TYR A N 1
ATOM 2570 C CA . TYR A 1 314 ? -6.930 13.915 1.457 1.00 95.56 314 TYR A CA 1
ATOM 2571 C C . TYR A 1 314 ? -7.479 13.616 0.052 1.00 95.56 314 TYR A C 1
ATOM 2573 O O . TYR A 1 314 ? -8.640 13.226 -0.090 1.00 95.56 314 TYR A O 1
ATOM 2581 N N . LYS A 1 315 ? -6.642 13.717 -0.993 1.00 94.75 315 LYS A N 1
ATOM 2582 C CA . LYS A 1 315 ? -7.069 13.485 -2.385 1.00 94.75 315 LYS A CA 1
ATOM 2583 C C . LYS A 1 315 ? -7.606 12.076 -2.594 1.00 94.75 315 LYS A C 1
ATOM 2585 O O . LYS A 1 315 ? -8.564 11.881 -3.339 1.00 94.75 315 LYS A O 1
ATOM 2590 N N . GLU A 1 316 ? -6.990 11.083 -1.958 1.00 94.38 316 GLU A N 1
ATOM 2591 C CA . GLU A 1 316 ? -7.458 9.708 -2.026 1.00 94.38 316 GLU A CA 1
ATOM 2592 C C . GLU A 1 316 ? -8.809 9.542 -1.338 1.00 94.38 316 GLU A C 1
ATOM 2594 O O . GLU A 1 316 ? -9.675 8.902 -1.923 1.00 94.38 316 GLU A O 1
ATOM 2599 N N . ILE A 1 317 ? -9.006 10.129 -0.153 1.00 94.00 317 ILE A N 1
ATOM 2600 C CA . ILE A 1 317 ? -10.284 10.082 0.576 1.00 94.00 317 ILE A CA 1
ATOM 2601 C C . ILE A 1 317 ? -11.402 10.698 -0.274 1.00 94.00 317 ILE A C 1
ATOM 2603 O O . ILE A 1 317 ? -12.406 10.040 -0.541 1.00 94.00 317 ILE A O 1
ATOM 2607 N N . VAL A 1 318 ? -11.201 11.917 -0.777 1.00 95.00 318 VAL A N 1
ATOM 2608 C CA . VAL A 1 318 ? -12.208 12.621 -1.585 1.00 95.00 318 VAL A CA 1
ATOM 2609 C C . VAL A 1 318 ? -12.528 11.853 -2.864 1.00 95.00 318 VAL A C 1
ATOM 2611 O O . VAL A 1 318 ? -13.692 11.581 -3.140 1.00 95.00 318 VAL A O 1
ATOM 2614 N N . ARG A 1 319 ? -11.513 11.413 -3.618 1.00 93.38 319 ARG A N 1
ATOM 2615 C CA . ARG A 1 319 ? -11.706 10.621 -4.847 1.00 93.38 319 ARG A CA 1
ATOM 2616 C C . ARG A 1 319 ? -12.492 9.332 -4.592 1.00 93.38 319 ARG A C 1
ATOM 2618 O O . ARG A 1 319 ? -13.209 8.855 -5.476 1.00 93.38 319 ARG A O 1
ATOM 2625 N N . ASP A 1 320 ? -12.289 8.721 -3.429 1.00 92.06 320 ASP A N 1
ATOM 2626 C CA . ASP A 1 320 ? -12.900 7.444 -3.087 1.00 92.06 320 ASP A CA 1
ATOM 2627 C C . ASP A 1 320 ? -14.401 7.564 -2.803 1.00 92.06 320 ASP A C 1
ATOM 2629 O O . ASP A 1 320 ? -15.109 6.582 -3.036 1.00 92.06 320 ASP A O 1
ATOM 2633 N N . TYR A 1 321 ? -14.871 8.724 -2.328 1.00 93.19 321 TYR A N 1
ATOM 2634 C CA . TYR A 1 321 ? -16.219 8.871 -1.768 1.00 93.19 321 TYR A CA 1
ATOM 2635 C C . TYR A 1 321 ? -17.044 10.010 -2.370 1.00 93.19 321 TYR A C 1
ATOM 2637 O O . TYR A 1 321 ? -18.233 9.818 -2.611 1.00 93.19 321 TYR A O 1
ATOM 2645 N N . LEU A 1 322 ? -16.447 11.172 -2.636 1.00 93.19 322 LEU A N 1
ATOM 2646 C CA . LEU A 1 322 ? -17.171 12.318 -3.177 1.00 93.19 322 LEU A CA 1
ATOM 2647 C C . LEU A 1 322 ? -17.648 12.021 -4.608 1.00 93.19 322 LEU A C 1
ATOM 2649 O O . LEU A 1 322 ? -16.932 11.417 -5.414 1.00 93.19 322 LEU A O 1
ATOM 2653 N N . ASN A 1 323 ? -18.873 12.439 -4.914 1.00 93.25 323 ASN A N 1
ATOM 2654 C CA . ASN A 1 323 ? -19.586 12.192 -6.168 1.00 93.25 323 ASN A CA 1
ATOM 2655 C C . ASN A 1 323 ? -19.749 10.701 -6.507 1.00 93.25 323 ASN A C 1
ATOM 2657 O O . ASN A 1 323 ? -19.828 10.325 -7.678 1.00 93.25 323 ASN A O 1
ATOM 2661 N N . LYS A 1 324 ? -19.768 9.824 -5.494 1.00 93.25 324 LYS A N 1
ATOM 2662 C CA . LYS A 1 324 ? -20.043 8.396 -5.681 1.00 93.25 324 LYS A CA 1
ATOM 2663 C C . LYS A 1 324 ? -21.498 8.066 -5.394 1.00 93.25 324 LYS A C 1
ATOM 2665 O O . LYS A 1 324 ? -22.092 8.587 -4.454 1.00 93.25 324 LYS A O 1
ATOM 2670 N N . GLU A 1 325 ? -22.037 7.158 -6.200 1.00 92.75 325 GLU A N 1
ATOM 2671 C CA . GLU A 1 325 ? -23.372 6.596 -6.023 1.00 92.75 325 GLU A CA 1
ATOM 2672 C C . GLU A 1 325 ? -23.330 5.475 -4.971 1.00 92.75 325 GLU A C 1
ATOM 2674 O O . GLU A 1 325 ? -22.505 4.552 -5.030 1.00 92.75 325 GLU A O 1
ATOM 2679 N N . THR A 1 326 ? -24.220 5.546 -3.991 1.00 89.69 326 THR A N 1
ATOM 2680 C CA . THR A 1 326 ? -24.445 4.493 -3.003 1.00 89.69 326 THR A CA 1
ATOM 2681 C C . THR A 1 326 ? -25.245 3.352 -3.632 1.00 89.69 326 THR A C 1
ATOM 2683 O O . THR A 1 326 ? -25.891 3.501 -4.667 1.00 89.69 326 THR A O 1
ATOM 2686 N N . LYS A 1 327 ? -25.270 2.182 -2.991 1.00 86.69 327 LYS A N 1
ATOM 2687 C CA . LYS A 1 327 ? -26.142 1.073 -3.414 1.00 86.69 327 LYS A CA 1
ATOM 2688 C C . LYS A 1 327 ? -27.634 1.402 -3.343 1.00 86.69 327 LYS A C 1
ATOM 2690 O O . LYS A 1 327 ? -28.423 0.719 -3.980 1.00 86.69 327 LYS A O 1
ATOM 2695 N N . THR A 1 328 ? -28.007 2.422 -2.576 1.00 85.69 328 THR A N 1
ATOM 2696 C CA . THR A 1 328 ? -29.380 2.928 -2.479 1.00 85.69 328 THR A CA 1
ATOM 2697 C C . THR A 1 328 ? -29.698 3.987 -3.540 1.00 85.69 328 THR A C 1
ATOM 2699 O O . THR A 1 328 ? -30.765 4.587 -3.482 1.00 85.69 328 THR A O 1
ATOM 2702 N N . GLY A 1 329 ? -28.788 4.243 -4.490 1.00 86.81 329 GLY A N 1
ATOM 2703 C CA . GLY A 1 329 ? -28.982 5.203 -5.583 1.00 86.81 329 GLY A CA 1
ATOM 2704 C C . GLY A 1 329 ? -28.759 6.669 -5.198 1.00 86.81 329 GLY A C 1
ATOM 2705 O O . GLY A 1 329 ? -28.981 7.556 -6.016 1.00 86.81 329 GLY A O 1
ATOM 2706 N N . LYS A 1 330 ? -28.312 6.955 -3.968 1.00 89.88 330 LYS A N 1
ATOM 2707 C CA . LYS A 1 330 ? -28.015 8.323 -3.515 1.00 89.88 330 LYS A CA 1
ATOM 2708 C C . LYS A 1 330 ? -26.607 8.734 -3.945 1.00 89.88 330 LYS A C 1
ATOM 2710 O O . LYS A 1 330 ? -25.708 7.900 -3.987 1.00 89.88 330 LYS A O 1
ATOM 2715 N N . ILE A 1 331 ? -26.388 10.016 -4.228 1.00 93.06 331 ILE A N 1
ATOM 2716 C CA . ILE A 1 331 ? -25.059 10.547 -4.568 1.00 93.06 331 ILE A CA 1
ATOM 2717 C C . ILE A 1 331 ? -24.464 11.234 -3.341 1.00 93.06 331 ILE A C 1
ATOM 2719 O O . ILE A 1 331 ? -25.083 12.124 -2.762 1.00 93.06 331 ILE A O 1
ATOM 2723 N N . ILE A 1 332 ? -23.247 10.840 -2.970 1.00 92.19 332 ILE A N 1
ATOM 2724 C CA . ILE A 1 332 ? -22.480 11.492 -1.908 1.00 92.19 332 ILE A CA 1
ATOM 2725 C C . ILE A 1 332 ? -21.938 12.818 -2.447 1.00 92.19 332 ILE A C 1
ATOM 2727 O O . ILE A 1 332 ? -21.073 12.813 -3.320 1.00 92.19 332 ILE A O 1
ATOM 2731 N N . ASN A 1 333 ? -22.423 13.949 -1.941 1.00 91.00 333 ASN A N 1
ATOM 2732 C CA . ASN A 1 333 ? -22.077 15.285 -2.453 1.00 91.00 333 ASN A CA 1
ATOM 2733 C C . ASN A 1 333 ? -21.346 16.174 -1.435 1.00 91.00 333 ASN A C 1
ATOM 2735 O O . ASN A 1 333 ? -20.958 17.292 -1.767 1.00 91.00 333 ASN A O 1
ATOM 2739 N N . LYS A 1 334 ? -21.156 15.681 -0.209 1.00 93.56 334 LYS A N 1
ATOM 2740 C CA . LYS A 1 334 ? -20.416 16.342 0.871 1.00 93.56 334 LYS A CA 1
ATOM 2741 C C . LYS A 1 334 ? -19.576 15.320 1.629 1.00 93.56 334 LYS A C 1
ATOM 2743 O O . LYS A 1 334 ? -19.802 14.109 1.527 1.00 93.56 334 LYS A O 1
ATOM 2748 N N . GLY A 1 335 ? -18.631 15.804 2.426 1.00 95.50 335 GLY A N 1
ATOM 2749 C CA . GLY A 1 335 ? -17.831 14.950 3.295 1.00 95.50 335 GLY A CA 1
ATOM 2750 C C . GLY A 1 335 ? -17.438 15.614 4.599 1.00 95.50 335 GLY A C 1
ATOM 2751 O O . GLY A 1 335 ? -17.337 16.834 4.691 1.00 95.50 335 GLY A O 1
ATOM 2752 N N . ILE A 1 336 ? -17.197 14.778 5.597 1.00 97.56 336 ILE A N 1
ATOM 2753 C CA . ILE A 1 336 ? -16.611 15.144 6.876 1.00 97.56 336 ILE A CA 1
ATOM 2754 C C . ILE A 1 336 ? -15.358 14.288 7.053 1.00 97.56 336 ILE A C 1
ATOM 2756 O O . ILE A 1 336 ? -15.405 13.063 6.928 1.00 97.56 336 ILE A O 1
ATOM 2760 N N . ILE A 1 337 ? -14.230 14.922 7.348 1.00 97.62 337 ILE A N 1
ATOM 2761 C CA . ILE A 1 337 ? -13.000 14.220 7.707 1.00 97.62 337 ILE A CA 1
ATOM 2762 C C . ILE A 1 337 ? -12.651 14.598 9.139 1.00 97.62 337 ILE A C 1
ATOM 2764 O O . ILE A 1 337 ? -12.396 15.762 9.442 1.00 97.62 337 ILE A O 1
ATOM 2768 N N . ILE A 1 338 ? -12.639 13.594 10.011 1.00 97.31 338 ILE A N 1
ATOM 2769 C CA . ILE A 1 338 ? -12.304 13.742 11.424 1.00 97.31 338 ILE A CA 1
ATOM 2770 C C . ILE A 1 338 ? -10.892 13.206 11.624 1.00 97.31 338 ILE A C 1
ATOM 2772 O O . ILE A 1 338 ? -10.613 12.050 11.302 1.00 97.31 338 ILE A O 1
ATOM 2776 N N . SER A 1 339 ? -10.000 14.027 12.169 1.00 94.75 339 SER A N 1
ATOM 2777 C CA . SER A 1 339 ? -8.675 13.584 12.590 1.00 94.75 339 SER A CA 1
ATOM 2778 C C . SER A 1 339 ? -8.482 13.835 14.079 1.00 94.75 339 SER A C 1
ATOM 2780 O O . SER A 1 339 ? -8.651 14.957 14.549 1.00 94.75 339 SER A O 1
ATOM 2782 N N . THR A 1 340 ? -8.067 12.808 14.828 1.00 91.38 340 THR A N 1
ATOM 2783 C CA . THR A 1 340 ? -7.576 12.994 16.209 1.00 91.38 340 THR A CA 1
ATOM 2784 C C . THR A 1 340 ? -6.175 13.614 16.242 1.00 91.38 340 THR A C 1
ATOM 2786 O O . THR A 1 340 ? -5.603 13.804 17.309 1.00 91.38 340 THR A O 1
ATOM 2789 N N . SER A 1 341 ? -5.602 13.932 15.079 1.00 87.31 341 SER A N 1
ATOM 2790 C CA . SER A 1 341 ? -4.400 14.749 14.918 1.00 87.31 341 SER A CA 1
ATOM 2791 C C . SER A 1 341 ? -4.763 16.087 14.247 1.00 87.31 341 SER A C 1
ATOM 2793 O O . SER A 1 341 ? -5.854 16.615 14.457 1.00 87.31 341 SER A O 1
ATOM 2795 N N . ASN A 1 342 ? -3.851 16.640 13.440 1.00 87.69 342 ASN A N 1
ATOM 2796 C CA . ASN A 1 342 ? -4.033 17.896 12.710 1.00 87.69 342 ASN A CA 1
ATOM 2797 C C . ASN A 1 342 ? -4.165 17.673 11.193 1.00 87.69 342 ASN A C 1
ATOM 2799 O O . ASN A 1 342 ? -3.952 16.571 10.679 1.00 87.69 342 ASN A O 1
ATOM 2803 N N . PHE A 1 343 ? -4.478 18.744 10.472 1.00 92.12 343 PHE A N 1
ATOM 2804 C CA . PHE A 1 343 ? -4.448 18.812 9.012 1.00 92.12 343 PHE A CA 1
ATOM 2805 C C . PHE A 1 343 ? -3.288 19.707 8.575 1.00 92.12 343 PHE A C 1
ATOM 2807 O O . PHE A 1 343 ? -2.870 20.591 9.324 1.00 92.12 343 PHE A O 1
ATOM 2814 N N . THR A 1 344 ? -2.734 19.477 7.385 1.00 92.25 344 THR A N 1
ATOM 2815 C CA . THR A 1 344 ? -1.799 20.450 6.802 1.00 92.25 344 THR A CA 1
ATOM 2816 C C . THR A 1 344 ? -2.569 21.635 6.213 1.00 92.25 344 THR A C 1
ATOM 2818 O O . THR A 1 344 ? -3.732 21.492 5.828 1.00 92.25 344 THR A O 1
ATOM 2821 N N . LYS A 1 345 ? -1.926 22.805 6.102 1.00 93.56 345 LYS A N 1
ATOM 2822 C CA . LYS A 1 345 ? -2.564 24.021 5.561 1.00 93.56 345 LYS A CA 1
ATOM 2823 C C . LYS A 1 345 ? -3.131 23.806 4.157 1.00 93.56 345 LYS A C 1
ATOM 2825 O O . LYS A 1 345 ? -4.228 24.261 3.854 1.00 93.56 345 LYS A O 1
ATOM 2830 N N . GLU A 1 346 ? -2.430 23.042 3.318 1.00 94.56 346 GLU A N 1
ATOM 2831 C CA . GLU A 1 346 ? -2.888 22.742 1.959 1.00 94.56 346 GLU A CA 1
ATOM 2832 C C . GLU A 1 346 ? -4.188 21.925 1.958 1.00 94.56 346 GLU A C 1
ATOM 2834 O O . GLU A 1 346 ? -5.008 22.058 1.050 1.00 94.56 346 GLU A O 1
ATOM 2839 N N . VAL A 1 347 ? -4.393 21.076 2.972 1.00 95.81 347 VAL A N 1
ATOM 2840 C CA . VAL A 1 347 ? -5.638 20.316 3.136 1.00 95.81 347 VAL A CA 1
ATOM 2841 C C . VAL A 1 347 ? -6.770 21.231 3.586 1.00 95.81 347 VAL A C 1
ATOM 2843 O O . VAL A 1 347 ? -7.865 21.126 3.043 1.00 95.81 347 VAL A O 1
ATOM 2846 N N . GLU A 1 348 ? -6.518 22.152 4.516 1.00 95.19 348 GLU A N 1
ATOM 2847 C CA . GLU A 1 348 ? -7.520 23.125 4.974 1.00 95.19 348 GLU A CA 1
ATOM 2848 C C . GLU A 1 348 ? -8.010 24.032 3.837 1.00 95.19 348 GLU A C 1
ATOM 2850 O O . GLU A 1 348 ? -9.210 24.276 3.698 1.00 95.19 348 GLU A O 1
ATOM 2855 N N . GLU A 1 349 ? -7.098 24.500 2.984 1.00 94.69 349 GLU A N 1
ATOM 2856 C CA . GLU A 1 349 ? -7.434 25.308 1.809 1.00 94.69 349 GLU A CA 1
ATOM 2857 C C . GLU A 1 349 ? -8.224 24.516 0.764 1.00 94.69 349 GLU A C 1
ATOM 2859 O O . GLU A 1 349 ? -9.196 25.023 0.195 1.00 94.69 349 GLU A O 1
ATOM 2864 N N . GLN A 1 350 ? -7.825 23.269 0.505 1.00 95.62 350 GLN A N 1
ATOM 2865 C CA . GLN A 1 350 ? -8.488 22.428 -0.485 1.00 95.62 350 GLN A CA 1
ATOM 2866 C C . GLN A 1 350 ? -9.873 21.962 -0.010 1.00 95.62 350 GLN A C 1
ATOM 2868 O O . GLN A 1 350 ? -10.816 21.952 -0.799 1.00 95.62 350 GLN A O 1
ATOM 2873 N N . ALA A 1 351 ? -10.029 21.650 1.278 1.00 95.19 351 ALA A N 1
ATOM 2874 C CA . ALA A 1 351 ? -11.298 21.218 1.861 1.00 95.19 351 ALA A CA 1
ATOM 2875 C C . ALA A 1 351 ? -12.410 22.262 1.710 1.00 95.19 351 ALA A C 1
ATOM 2877 O O . ALA A 1 351 ? -13.549 21.908 1.403 1.00 95.19 351 ALA A O 1
ATOM 2878 N N . LYS A 1 352 ? -12.068 23.554 1.816 1.00 92.44 352 LYS A N 1
ATOM 2879 C CA . LYS A 1 352 ? -13.004 24.657 1.548 1.00 92.44 352 LYS A CA 1
ATOM 2880 C C . LYS A 1 352 ? -13.532 24.637 0.111 1.00 92.44 352 LYS A C 1
ATOM 2882 O O . LYS A 1 352 ? -14.711 24.898 -0.101 1.00 92.44 352 LYS A O 1
ATOM 2887 N N . LYS A 1 353 ? -12.681 24.307 -0.868 1.00 92.19 353 LYS A N 1
ATOM 2888 C CA . LYS A 1 353 ? -13.059 24.241 -2.293 1.00 92.19 353 LYS A CA 1
ATOM 2889 C C . LYS A 1 353 ? -13.947 23.037 -2.596 1.00 92.19 353 LYS A C 1
ATOM 2891 O O . LYS A 1 353 ? -14.874 23.147 -3.389 1.00 92.19 353 LYS A O 1
ATOM 2896 N N . ASP A 1 354 ? -13.678 21.911 -1.945 1.00 89.75 354 ASP A N 1
ATOM 2897 C CA . ASP A 1 354 ? -14.371 20.646 -2.207 1.00 89.75 354 ASP A CA 1
ATOM 2898 C C . ASP A 1 354 ? -15.622 20.441 -1.328 1.00 89.75 354 ASP A C 1
ATOM 2900 O O . ASP A 1 354 ? -16.231 19.372 -1.369 1.00 89.75 354 ASP A O 1
ATOM 2904 N N . ASN A 1 355 ? -16.008 21.443 -0.524 1.00 87.56 355 ASN A N 1
ATOM 2905 C CA . ASN A 1 355 ? -17.112 21.374 0.441 1.00 87.56 355 ASN A CA 1
ATOM 2906 C C . ASN A 1 355 ? -16.967 20.209 1.444 1.00 87.56 355 ASN A C 1
ATOM 2908 O O . ASN A 1 355 ? -17.913 19.461 1.720 1.00 87.56 355 ASN A O 1
ATOM 2912 N N . ILE A 1 356 ? -15.749 20.042 1.966 1.00 96.19 356 ILE A N 1
ATOM 2913 C CA . ILE A 1 356 ? -15.404 19.041 2.975 1.00 96.19 356 ILE A CA 1
ATOM 2914 C C . ILE A 1 356 ? -15.218 19.733 4.324 1.00 96.19 356 ILE A C 1
ATOM 2916 O O . ILE A 1 356 ? -14.394 20.635 4.464 1.00 96.19 356 ILE A O 1
ATOM 2920 N N . LEU A 1 357 ? -15.955 19.283 5.337 1.00 96.56 357 LEU A N 1
ATOM 2921 C CA . LEU A 1 357 ? -15.770 19.740 6.711 1.00 96.56 357 LEU A CA 1
ATOM 2922 C C . LEU A 1 357 ? -14.604 18.982 7.350 1.00 96.56 357 LEU A C 1
ATOM 2924 O O . LEU A 1 357 ? -14.595 17.750 7.373 1.00 96.56 357 LEU A O 1
ATOM 2928 N N . LEU A 1 358 ? -13.639 19.716 7.893 1.00 97.50 358 LEU A N 1
ATOM 2929 C CA . LEU A 1 358 ? -12.534 19.154 8.664 1.00 97.50 358 LEU A CA 1
ATOM 2930 C C . LEU A 1 358 ? -12.806 19.359 10.152 1.00 97.50 358 LEU A C 1
ATOM 2932 O O . LEU A 1 358 ? -13.175 20.456 10.559 1.00 97.50 358 LEU A O 1
ATOM 2936 N N . ILE A 1 359 ? -12.617 18.307 10.944 1.00 97.31 359 ILE A N 1
ATOM 2937 C CA . ILE A 1 359 ? -12.733 18.346 12.406 1.00 97.31 359 ILE A CA 1
ATOM 2938 C C . ILE A 1 359 ? -11.430 17.809 12.982 1.00 97.31 359 ILE A C 1
ATOM 2940 O O . ILE A 1 359 ? -11.058 16.659 12.728 1.00 97.31 359 ILE A O 1
ATOM 2944 N N . ASN A 1 360 ? -10.721 18.645 13.731 1.00 95.12 360 ASN A N 1
ATOM 2945 C CA . ASN A 1 360 ? -9.465 18.283 14.381 1.00 95.12 360 ASN A CA 1
ATOM 2946 C C . ASN A 1 360 ? -9.673 17.944 15.871 1.00 95.12 360 ASN A C 1
ATOM 2948 O O . ASN A 1 360 ? -10.774 18.047 16.422 1.00 95.12 360 ASN A O 1
ATOM 2952 N N . LYS A 1 361 ? -8.585 17.561 16.551 1.00 94.44 361 LYS A N 1
ATOM 2953 C CA . LYS A 1 361 ? -8.581 17.265 17.996 1.00 94.44 361 LYS A CA 1
ATOM 2954 C C . LYS A 1 361 ? -9.117 18.419 18.852 1.00 94.44 361 LYS A C 1
ATOM 2956 O O . LYS A 1 361 ? -9.840 18.178 19.816 1.00 94.44 361 LYS A O 1
ATOM 2961 N N . LYS A 1 362 ? -8.786 19.664 18.508 1.00 94.69 362 LYS A N 1
ATOM 2962 C CA . LYS A 1 362 ? -9.215 20.855 19.253 1.00 94.69 362 LYS A CA 1
ATOM 2963 C C . LYS A 1 362 ? -10.723 21.079 19.124 1.00 94.69 362 LYS A C 1
ATOM 2965 O O . LYS A 1 362 ? -11.375 21.331 20.132 1.00 94.69 362 LYS A O 1
ATOM 2970 N N . ASP A 1 363 ? -11.277 20.916 17.925 1.00 95.31 363 ASP A N 1
ATOM 2971 C CA . ASP A 1 363 ? -12.719 21.039 17.677 1.00 95.31 363 ASP A CA 1
ATOM 2972 C C . ASP A 1 363 ? -13.513 20.022 18.509 1.00 95.31 363 ASP A C 1
ATOM 2974 O O . ASP A 1 363 ? -14.504 20.378 19.149 1.00 95.31 363 ASP A O 1
ATOM 2978 N N . MET A 1 364 ? -13.042 18.769 18.559 1.00 96.31 364 MET A N 1
ATOM 2979 C CA . MET A 1 364 ? -13.647 17.717 19.385 1.00 96.31 364 MET A CA 1
ATOM 2980 C C . MET A 1 364 ? -13.558 18.033 20.878 1.00 96.31 364 MET A C 1
ATOM 2982 O O . MET A 1 364 ? -14.570 17.978 21.575 1.00 96.31 364 MET A O 1
ATOM 2986 N N . SER A 1 365 ? -12.374 18.420 21.358 1.00 95.75 365 SER A N 1
ATOM 2987 C CA . SER A 1 365 ? -12.153 18.750 22.770 1.00 95.75 365 SER A CA 1
ATOM 2988 C C . SER A 1 365 ? -13.064 19.889 23.246 1.00 95.75 365 SER A C 1
ATOM 2990 O O . SER A 1 365 ? -13.689 19.787 24.303 1.00 95.75 365 SER A O 1
ATOM 2992 N N . ASN A 1 366 ? -13.232 20.932 22.425 1.00 96.69 366 ASN A N 1
ATOM 2993 C CA . ASN A 1 366 ? -14.119 22.056 22.728 1.00 96.69 366 ASN A CA 1
ATOM 2994 C C . ASN A 1 366 ? -15.580 21.608 22.889 1.00 96.69 366 ASN A C 1
ATOM 2996 O O . ASN A 1 366 ? -16.249 22.020 23.836 1.00 96.69 366 ASN A O 1
ATOM 3000 N N . VAL A 1 367 ? -16.075 20.748 21.990 1.00 97.12 367 VAL A N 1
ATOM 3001 C CA . VAL A 1 367 ? -17.446 20.213 22.072 1.00 97.12 367 VAL A CA 1
ATOM 3002 C C . VAL A 1 367 ? -17.619 19.321 23.298 1.00 97.12 367 VAL A C 1
ATOM 3004 O O . VAL A 1 367 ? -18.624 19.449 23.994 1.00 97.12 367 VAL A O 1
ATOM 3007 N N . PHE A 1 368 ? -16.653 18.453 23.602 1.00 97.69 368 PHE A N 1
ATOM 3008 C CA . PHE A 1 368 ? -16.726 17.583 24.779 1.00 97.69 368 PHE A CA 1
ATOM 3009 C C . PHE A 1 368 ? -16.715 18.373 26.081 1.00 97.69 368 PHE A C 1
ATOM 3011 O O . PHE A 1 368 ? -17.547 18.119 26.947 1.00 97.69 368 PHE A O 1
ATOM 3018 N N . THR A 1 369 ? -15.851 19.383 26.177 1.00 95.62 369 THR A N 1
ATOM 3019 C CA . THR A 1 369 ? -15.778 20.269 27.345 1.00 95.62 369 THR A CA 1
ATOM 3020 C C . THR A 1 369 ? -17.088 21.026 27.530 1.00 95.62 369 THR A C 1
ATOM 3022 O O . THR A 1 369 ? -17.653 21.025 28.618 1.00 95.62 369 THR A O 1
ATOM 3025 N N . LYS A 1 370 ? -17.634 21.603 26.450 1.00 96.94 370 LYS A N 1
ATOM 3026 C CA . LYS A 1 370 ? -18.916 22.324 26.485 1.00 96.94 370 LYS A CA 1
ATOM 3027 C C . LYS A 1 370 ? -20.086 21.437 26.933 1.00 96.94 370 LYS A C 1
ATOM 3029 O O . LYS A 1 370 ? -21.027 21.938 27.536 1.00 96.94 370 LYS A O 1
ATOM 3034 N N . ASN A 1 371 ? -20.027 20.138 26.642 1.00 96.12 371 ASN A N 1
ATOM 3035 C CA . ASN A 1 371 ? -21.048 19.156 27.013 1.00 96.12 371 ASN A CA 1
ATOM 3036 C C . ASN A 1 371 ? -20.710 18.378 28.301 1.00 96.12 371 ASN A C 1
ATOM 3038 O O . ASN A 1 371 ? -21.332 17.352 28.565 1.00 96.12 371 ASN A O 1
ATOM 3042 N N . ASN A 1 372 ? -19.729 18.827 29.094 1.00 95.19 372 ASN A N 1
ATOM 3043 C CA . ASN A 1 372 ? -19.295 18.179 30.340 1.00 95.19 372 ASN A CA 1
ATOM 3044 C C . ASN A 1 372 ? -18.886 16.696 30.182 1.00 95.19 372 ASN A C 1
ATOM 3046 O O . ASN A 1 372 ? -19.014 15.899 31.110 1.00 95.19 372 ASN A O 1
ATOM 3050 N N . ARG A 1 373 ? -18.375 16.305 29.008 1.00 95.56 373 ARG A N 1
ATOM 3051 C CA . ARG A 1 373 ? -17.902 14.943 28.703 1.00 95.56 373 ARG A CA 1
ATOM 3052 C C . ARG A 1 373 ? -16.401 14.805 28.954 1.00 95.56 373 ARG A C 1
ATOM 3054 O O . ARG A 1 373 ? -15.624 14.558 28.030 1.00 95.56 373 ARG A O 1
ATOM 3061 N N . ASN A 1 374 ? -15.989 14.972 30.212 1.00 91.75 374 ASN A N 1
ATOM 3062 C CA . ASN A 1 374 ? -14.581 14.853 30.623 1.00 91.75 374 ASN A CA 1
ATOM 3063 C C . ASN A 1 374 ? -14.008 13.457 30.325 1.00 91.75 374 ASN A C 1
ATOM 3065 O O . ASN A 1 374 ? -12.850 13.345 29.931 1.00 91.75 374 ASN A O 1
ATOM 3069 N N . ASP A 1 375 ? -14.850 12.420 30.389 1.00 89.19 375 ASP A N 1
ATOM 3070 C CA . ASP A 1 375 ? -14.516 11.050 29.990 1.00 89.19 375 ASP A CA 1
ATOM 3071 C C . ASP A 1 375 ? -14.024 10.966 28.535 1.00 89.19 375 ASP A C 1
ATOM 3073 O O . ASP A 1 375 ? -13.086 10.232 28.226 1.00 89.19 375 ASP A O 1
ATOM 3077 N N . LEU A 1 376 ? -14.629 11.741 27.627 1.00 92.19 376 LEU A N 1
ATOM 3078 C CA . LEU A 1 376 ? -14.232 11.783 26.218 1.00 92.19 376 LEU A CA 1
ATOM 3079 C C . LEU A 1 376 ? -13.010 12.670 25.975 1.00 92.19 376 LEU A C 1
ATOM 3081 O O . LEU A 1 376 ? -12.255 12.396 25.045 1.00 92.19 376 LEU A O 1
ATOM 3085 N N . VAL A 1 377 ? -12.800 13.708 26.790 1.00 92.06 377 VAL A N 1
ATOM 3086 C CA . VAL A 1 377 ? -11.590 14.546 26.729 1.00 92.06 377 VAL A CA 1
ATOM 3087 C C . VAL A 1 377 ? -10.362 13.732 27.131 1.00 92.06 377 VAL A C 1
ATOM 3089 O O . VAL A 1 377 ? -9.373 13.726 26.399 1.00 92.06 377 VAL A O 1
ATOM 3092 N N . GLU A 1 378 ? -10.439 12.998 28.243 1.00 89.06 378 GLU A N 1
ATOM 3093 C CA . GLU A 1 378 ? -9.382 12.077 28.680 1.00 89.06 378 GLU A CA 1
ATOM 3094 C C . GLU A 1 378 ? -9.103 11.025 27.604 1.00 89.06 378 GLU A C 1
ATOM 3096 O O . GLU A 1 378 ? -7.971 10.882 27.140 1.00 89.06 378 GLU A O 1
ATOM 3101 N N . LEU A 1 379 ? -10.160 10.386 27.095 1.00 87.88 379 LEU A N 1
ATOM 3102 C CA . LEU A 1 379 ? -10.030 9.370 26.056 1.00 87.88 379 LEU A CA 1
ATOM 3103 C C . LEU A 1 379 ? -9.437 9.922 24.749 1.00 87.88 379 LEU A C 1
ATOM 3105 O O . LEU A 1 379 ? -8.727 9.204 24.048 1.00 87.88 379 LEU A O 1
ATOM 3109 N N . LEU A 1 380 ? -9.716 11.182 24.400 1.00 90.06 380 LEU A N 1
ATOM 3110 C CA . LEU A 1 380 ? -9.140 11.861 23.236 1.00 90.06 380 LEU A CA 1
ATOM 3111 C C . LEU A 1 380 ? -7.660 12.211 23.449 1.00 90.06 380 LEU A C 1
ATOM 3113 O O . LEU A 1 380 ? -6.894 12.246 22.483 1.00 90.06 380 LEU A O 1
ATOM 3117 N N . ASN A 1 381 ? -7.247 12.470 24.690 1.00 86.44 381 ASN A N 1
ATOM 3118 C CA . ASN A 1 381 ? -5.853 12.732 25.041 1.00 86.44 381 ASN A CA 1
ATOM 3119 C C . ASN A 1 381 ? -4.987 11.466 24.995 1.00 86.44 381 ASN A C 1
ATOM 3121 O O . ASN A 1 381 ? -3.823 11.568 24.612 1.00 86.44 381 ASN A O 1
ATOM 3125 N N . ASP A 1 382 ? -5.575 10.298 25.255 1.00 80.50 382 ASP A N 1
ATOM 3126 C CA . ASP A 1 382 ? -4.910 8.987 25.195 1.00 80.50 382 ASP A CA 1
ATOM 3127 C C . ASP A 1 382 ? -4.621 8.474 23.765 1.00 80.50 382 ASP A C 1
ATOM 3129 O O . ASP A 1 382 ? -3.900 7.482 23.570 1.00 80.50 382 ASP A O 1
ATOM 3133 N N . ILE A 1 383 ? -5.183 9.129 22.742 1.00 74.25 383 ILE A N 1
ATOM 3134 C CA . ILE A 1 383 ? -4.942 8.831 21.318 1.00 74.25 383 ILE A CA 1
ATOM 3135 C C . ILE A 1 383 ? -3.819 9.707 20.787 1.00 74.25 383 ILE A C 1
ATOM 3137 O O . ILE A 1 383 ? -2.861 9.076 20.259 1.00 74.25 383 ILE A O 1
#

Radius of gyration: 34.1 Å; chains: 1; bounding box: 73×64×82 Å

pLDDT: mean 83.55, std 12.08, range [35.78, 97.69]

Sequence (383 aa):
MSNKPHLTQNQINKIKESFLEYKDNTKLTACEIAKEMGLNNSTVSKWFQKLFGEEYSRISIKKFGWNRILTDNQIKYAFQKYKNGTPMVDIANVLGVKSDSLKVRMRKLIGDEYKKIAKKYKIEHSRIKRQKVPDKKIKEMFEVYKNRAISLTNIANNVGIAESSLIARFKFLFGDQYKIIARKRRDERKVTKKQYREAFEKYKNTEISLTTLSNNLGVQISTLAPTFRKMFGEKYLEIAQKKQDSVEICKKGKIAEKIAFEYLKLIDKDPIDIRGKAFIKGTLRRPDFLIDNTFVEVKTYVISLTGNGRLKGYKEIVRDYLNKETKTGKIINKGIIISTSNFTKEVEEQAKKDNILLINKKDMSNVFTKNNRNDLVELLNDI

Foldseek 3Di:
DDDDDDDDPVLLVLLVVVVVVLQPPLPDDLCNSCVVSVHHSVVSLVSCCVPVNVSSVVSCCQRAQLPPDDDLVLLVVLVVCVLVPNDLCVSSVVVSHHSVSSLVVNCVNVNPVSVVSVVVVVVVVVVVVPDPDDLVLLVVLVVCLQPDPAALCVSQVVSVHDSVVSVVSCCVPPNVVCVVSVVVVVVVLPCDPVNLVVLVVCLQPDLDALCNSCNVSSHDSVVSLVVCCVPPNVVSVVSCVVNVHPVCVVVLQVLQLVLVCVLCVLVVFHWDQCVPPCWFPPDSDAARTDGPLEGEHEEADEAEQQDDDPGGHPVRVCVRAAQTATPVRGGNHEYEYEYLAYYDPVSVVVCVVSRYHYHYVVNSLVSCVVVVVVVSNVSSVVD